Protein AF-A0A5C5RH66-F1 (afdb_monomer)

Sequence (425 aa):
MMHFGGLAVGFAIVFMVLIPLSTNLARTYPGRTTWRDWILGIVVTLVWMVLVTSASDAVWPDLPPFVDAVISGVGVAPVAFVPEIIAAMRRRRRPAPVSVTRSPTSLRAARVPVARFSETVHAHFANPTIRARYVIAAYRRGMIPAEYVPGLAASLAPLLSDGAWADLAAVSGDGLDAAVARAAHSIGYAPTPDEELAEAVERLIYTALCSTDPGLRLATVEFLAPPAQPVRTLLAKDDPRLYCLAEQASGLRAEIADVFNTRYAPPLPEGVGQRFEDPMVRARHLIAAYRHELIRSGAVPGAAAAFFVGLPGAGEAWTELAMASNDACHSDIDPIMERAAAEIDYDEDERDEAIAIVEMAAYRAIVDDDVLEQGKPLWDKGYERMVPEVFREFLAVYGIYGFDVPEQTARIRADLAVYLNDRYE

Nearest PDB structures (foldseek):
  6pe4-assembly1_D  TM=1.769E-01  e=1.582E+00  Saccharomyces cerevisiae S288C
  8eat-assembly1_d  TM=1.658E-01  e=3.812E+00  Saccharomyces cerevisiae
  3bhs-assembly1_A  TM=1.262E-01  e=4.472E+00  Nitrosomonas europaea ATCC 19718

pLDDT: mean 77.24, std 15.36, range [31.3, 96.56]

Radius of gyration: 34.74 Å; Cα contacts (8 Å, |Δi|>4): 485; chains: 1; bounding box: 61×63×112 Å

Foldseek 3Di:
DLLVVLLVLLLVVCCVPQVVVLVVLCVVAPDDQDPVLLVVLVVVLVVQLCVLVVVCCVVPVPDDSSPVSSSVNNSPNSSVRSSSVSNSVVCVVPVDPDDPDDDPPLLVLQQQAFFDAAVLLVVCLVQLLLLLLLLLLCVVVVVDDLVCSLVSLVVSVVVAPDCLSVVLVPDDDPCNVVSSVSSCVSSPHDDDNVVSVVSNLLSQLNCQSNDPDSVSLLVSLVVPDDDDDPDDDDDDDDDPVSVVSSLSSLQSSLVSSLVSLVVRQDPQDVQLVCQLLQLLLLLLLLLLCVVLVVDALLCQLVSLLVRLVPDPLRDDLSVCRVVDHSPDHPVRNVVSSVVRCVSSVNDDDNLRSLASNLLSLLVCCQVVVPLPVSQDVNLVSPSCVSYDPLCNLSNCLPVDDDSCNSSSSSNNNSSSSVVSRVVRD

Mean predicted aligned error: 16.49 Å

Secondary structure (DSSP, 8-state):
-HHHHHHHHHHHHHHHHHHHHHHHHHHHS-SPPPHHHHHHHHHHHHHHHHHHHHHHHHH-SS--HHHHHHHHHHHHGGGGTHHHHHHHHHHHHS---------TTTTTT--PPPP---HHHHHHHH-HHHHHHHHHHHHHTTSS-GGGHHHHHHHHGGGSSSTHHHHHHT--STTHHHHHHHHHHHTT----HHHHHHHHHHHHHHHHHHSS-HHHHHHHHHHHS-----------SS-HHHHHHHHHHHHHHHHHHHHHHHHHSPPPPHHHHHHHH-HHHHHHHHHHHHHTTSS-GGGHHHHHHTTGGG-TT--HHHHHHHHS-TT--HHHHHHHHHHHHHHTT----HHHHHHHHHHHHHHHHHHSS-HHHHHHHHHHHTGGGTS-GGGHHHHGGGG--STTHHHHHHHHHHHHHHHHHHHH-

Organism: NCBI:txid2591848

Structure (mmCIF, N/CA/C/O backbone):
data_AF-A0A5C5RH66-F1
#
_entry.id   AF-A0A5C5RH66-F1
#
loop_
_atom_site.group_PDB
_atom_site.id
_atom_site.type_symbol
_atom_site.label_atom_id
_atom_site.label_alt_id
_atom_site.label_comp_id
_atom_site.label_asym_id
_atom_site.label_entity_id
_atom_site.label_seq_id
_atom_site.pdbx_PDB_ins_code
_atom_site.Cartn_x
_atom_site.Cartn_y
_atom_site.Cartn_z
_atom_site.occupancy
_atom_site.B_iso_or_equiv
_atom_site.auth_seq_id
_atom_site.auth_comp_id
_atom_site.auth_asym_id
_atom_site.auth_atom_id
_atom_site.pdbx_PDB_model_num
ATOM 1 N N . MET A 1 1 ? 0.122 -42.414 -62.734 1.00 47.53 1 MET A N 1
ATOM 2 C CA . MET A 1 1 ? 0.440 -42.594 -61.296 1.00 47.53 1 MET A CA 1
ATOM 3 C C . MET A 1 1 ? 1.924 -42.384 -60.957 1.00 47.53 1 MET A C 1
ATOM 5 O O . MET A 1 1 ? 2.180 -41.876 -59.877 1.00 47.53 1 MET A O 1
ATOM 9 N N . MET A 1 2 ? 2.899 -42.684 -61.838 1.00 50.16 2 MET A N 1
ATOM 10 C CA . MET A 1 2 ? 4.342 -42.539 -61.521 1.00 50.16 2 MET A CA 1
ATOM 11 C C . MET A 1 2 ? 4.824 -41.096 -61.243 1.00 50.16 2 MET A C 1
ATOM 13 O O . MET A 1 2 ? 5.655 -40.910 -60.360 1.00 50.16 2 MET A O 1
ATOM 17 N N . HIS A 1 3 ? 4.272 -40.072 -61.908 1.00 56.38 3 HIS A N 1
ATOM 18 C CA . HIS A 1 3 ? 4.662 -38.666 -61.676 1.00 56.38 3 HIS A CA 1
ATOM 19 C C . HIS A 1 3 ? 4.296 -38.139 -60.281 1.00 56.38 3 HIS A C 1
ATOM 21 O O . HIS A 1 3 ? 5.023 -37.334 -59.708 1.00 56.38 3 HIS A O 1
ATOM 27 N N . PHE A 1 4 ? 3.196 -38.624 -59.702 1.00 55.56 4 PHE A N 1
ATOM 28 C CA . PHE A 1 4 ? 2.756 -38.201 -58.370 1.00 55.56 4 PHE A CA 1
ATOM 29 C C . PHE A 1 4 ? 3.672 -38.754 -57.268 1.00 55.56 4 PHE A C 1
ATOM 31 O O . PHE A 1 4 ? 3.945 -38.067 -56.289 1.00 55.56 4 PHE A O 1
ATOM 38 N N . GLY A 1 5 ? 4.180 -39.979 -57.453 1.00 54.50 5 GLY A N 1
ATOM 39 C CA . GLY A 1 5 ? 5.110 -40.616 -56.519 1.00 54.50 5 GLY A CA 1
ATOM 40 C C . GLY A 1 5 ? 6.476 -39.930 -56.482 1.00 54.50 5 GLY A C 1
ATOM 41 O O . GLY A 1 5 ? 6.996 -39.685 -55.400 1.00 54.50 5 GLY A O 1
ATOM 42 N N . GLY A 1 6 ? 7.027 -39.559 -57.644 1.00 60.31 6 GLY A N 1
ATOM 43 C CA . GLY A 1 6 ? 8.297 -38.825 -57.710 1.00 60.31 6 GLY A CA 1
ATOM 44 C C . GLY A 1 6 ? 8.201 -37.451 -57.050 1.00 60.31 6 GLY A C 1
ATOM 45 O O . GLY A 1 6 ? 9.017 -37.105 -56.200 1.00 60.31 6 GLY A O 1
ATOM 46 N N . LEU A 1 7 ? 7.130 -36.714 -57.341 1.00 61.31 7 LEU A N 1
ATOM 47 C CA . LEU A 1 7 ? 6.877 -35.403 -56.750 1.00 61.31 7 LEU A CA 1
ATOM 48 C C . LEU A 1 7 ? 6.728 -35.497 -55.220 1.00 61.31 7 LEU A C 1
ATOM 50 O O . LEU A 1 7 ? 7.387 -34.753 -54.498 1.00 61.31 7 LEU A O 1
ATOM 54 N N . ALA A 1 8 ? 5.973 -36.474 -54.707 1.00 62.41 8 ALA A N 1
ATOM 55 C CA . ALA A 1 8 ? 5.846 -36.714 -53.267 1.00 62.41 8 ALA A CA 1
ATOM 56 C C . ALA A 1 8 ? 7.189 -37.039 -52.583 1.00 62.41 8 ALA A C 1
ATOM 58 O O . ALA A 1 8 ? 7.447 -36.551 -51.483 1.00 62.41 8 ALA A O 1
ATOM 59 N N . VAL A 1 9 ? 8.063 -37.814 -53.237 1.00 65.81 9 VAL A N 1
ATOM 60 C CA . VAL A 1 9 ? 9.413 -38.123 -52.732 1.00 65.81 9 VAL A CA 1
ATOM 61 C C . VAL A 1 9 ? 10.296 -36.871 -52.713 1.00 65.81 9 VAL A C 1
ATOM 63 O O . VAL A 1 9 ? 10.962 -36.619 -51.710 1.00 65.81 9 VAL A O 1
ATOM 66 N N . GLY A 1 10 ? 10.256 -36.044 -53.762 1.00 63.72 10 GLY A N 1
ATOM 67 C CA . GLY A 1 10 ? 10.974 -34.765 -53.799 1.00 63.72 10 GLY A CA 1
ATOM 68 C C . GLY A 1 10 ? 10.541 -33.812 -52.681 1.00 63.72 10 GLY A C 1
ATOM 69 O O . GLY A 1 10 ? 11.383 -33.251 -51.979 1.00 63.72 10 GLY A O 1
ATOM 70 N N . PHE A 1 11 ? 9.231 -33.706 -52.437 1.00 67.31 11 PHE A N 1
ATOM 71 C CA . PHE A 1 11 ? 8.693 -32.950 -51.304 1.00 67.31 11 PHE A CA 1
ATOM 72 C C . PHE A 1 11 ? 9.149 -33.530 -49.962 1.00 67.31 11 PHE A C 1
ATOM 74 O O . PHE A 1 11 ? 9.597 -32.776 -49.103 1.00 67.31 11 PHE A O 1
ATOM 81 N N . ALA A 1 12 ? 9.083 -34.852 -49.777 1.00 63.88 12 ALA A N 1
ATOM 82 C CA . ALA A 1 12 ? 9.488 -35.501 -48.531 1.00 63.88 12 ALA A CA 1
ATOM 83 C C . ALA A 1 12 ? 10.964 -35.236 -48.183 1.00 63.88 12 ALA A C 1
ATOM 85 O O . ALA A 1 12 ? 11.266 -34.937 -47.029 1.00 63.88 12 ALA A O 1
ATOM 86 N N . ILE A 1 13 ? 11.864 -35.270 -49.174 1.00 69.31 13 ILE A N 1
ATOM 87 C CA . ILE A 1 13 ? 13.292 -34.958 -48.989 1.00 69.31 13 ILE A CA 1
ATOM 88 C C . ILE A 1 13 ? 13.469 -33.511 -48.512 1.00 69.31 13 ILE A C 1
ATOM 90 O O . ILE A 1 13 ? 14.174 -33.259 -47.534 1.00 69.31 13 ILE A O 1
ATOM 94 N N . VAL A 1 14 ? 12.796 -32.557 -49.161 1.00 65.94 14 VAL A N 1
ATOM 95 C CA . VAL A 1 14 ? 12.888 -31.139 -48.790 1.00 65.94 14 VAL A CA 1
ATOM 96 C C . VAL A 1 14 ? 12.274 -30.877 -47.416 1.00 65.94 14 VAL A C 1
ATOM 98 O O . VAL A 1 14 ? 12.883 -30.186 -46.603 1.00 65.94 14 VAL A O 1
ATOM 101 N N . PHE A 1 15 ? 11.117 -31.463 -47.108 1.00 68.50 15 PHE A N 1
ATOM 102 C CA . PHE A 1 15 ? 10.479 -31.342 -45.797 1.00 68.50 15 PHE A CA 1
ATOM 103 C C . PHE A 1 15 ? 11.349 -31.921 -44.678 1.00 68.50 15 PHE A C 1
ATOM 105 O O . PHE A 1 15 ? 11.470 -31.303 -43.623 1.00 68.50 15 PHE A O 1
ATOM 112 N N . MET A 1 16 ? 12.007 -33.062 -44.904 1.00 69.31 16 MET A N 1
ATOM 113 C CA . MET A 1 16 ? 12.866 -33.694 -43.900 1.00 69.31 16 MET A CA 1
ATOM 114 C C . MET A 1 16 ? 14.064 -32.816 -43.511 1.00 69.31 16 MET A C 1
ATOM 116 O O . MET A 1 16 ? 14.508 -32.872 -42.368 1.00 69.31 16 MET A O 1
ATOM 120 N N . VAL A 1 17 ? 14.563 -31.978 -44.426 1.00 70.12 17 VAL A N 1
ATOM 121 C CA . VAL A 1 17 ? 15.688 -31.063 -44.166 1.00 70.12 17 VAL A CA 1
ATOM 122 C C . VAL A 1 17 ? 15.211 -29.687 -43.697 1.00 70.12 17 VAL A C 1
ATOM 124 O O . VAL A 1 17 ? 15.771 -29.121 -42.756 1.00 70.12 17 VAL A O 1
ATOM 127 N N . LEU A 1 18 ? 14.169 -29.138 -44.326 1.00 66.69 18 LEU A N 1
ATOM 128 C CA . LEU A 1 18 ? 13.718 -27.772 -44.068 1.00 66.69 18 LEU A CA 1
ATOM 129 C C . LEU A 1 18 ? 12.813 -27.651 -42.844 1.00 66.69 18 LEU A C 1
ATOM 131 O O . LEU A 1 18 ? 12.896 -26.621 -42.188 1.00 66.69 18 LEU A O 1
ATOM 135 N N . ILE A 1 19 ? 12.026 -28.671 -42.473 1.00 66.88 19 ILE A N 1
ATOM 136 C CA . ILE A 1 19 ? 11.196 -28.615 -41.255 1.00 66.88 19 ILE A CA 1
ATOM 137 C C . ILE A 1 19 ? 12.067 -28.526 -39.995 1.00 66.88 19 ILE A C 1
ATOM 139 O O . ILE A 1 19 ? 11.834 -27.621 -39.195 1.00 66.88 19 ILE A O 1
ATOM 143 N N . PRO A 1 20 ? 13.086 -29.383 -39.769 1.00 67.81 20 PRO A N 1
ATOM 144 C CA . PRO A 1 20 ? 13.927 -29.258 -38.579 1.00 67.81 20 PRO A CA 1
ATOM 145 C C . PRO A 1 20 ? 14.680 -27.930 -38.554 1.00 67.81 20 PRO A C 1
ATOM 147 O O . PRO A 1 20 ? 14.793 -27.308 -37.500 1.00 67.81 20 PRO A O 1
ATOM 150 N N . LEU A 1 21 ? 15.158 -27.474 -39.717 1.00 67.12 21 LEU A N 1
ATOM 151 C CA . LEU A 1 21 ? 15.892 -26.222 -39.849 1.00 67.12 21 LEU A CA 1
ATOM 152 C C . LEU A 1 21 ? 14.999 -25.002 -39.581 1.00 67.12 21 LEU A C 1
ATOM 154 O O . LEU A 1 21 ? 15.385 -24.142 -38.792 1.00 67.12 21 LEU A O 1
ATOM 158 N N . SER A 1 22 ? 13.804 -24.933 -40.177 1.00 63.31 22 SER A N 1
ATOM 159 C CA . SER A 1 22 ? 12.852 -23.840 -39.953 1.00 63.31 22 SER A CA 1
ATOM 160 C C . SER A 1 22 ? 12.322 -23.854 -38.524 1.00 63.31 22 SER A C 1
ATOM 162 O O . SER A 1 22 ? 12.259 -22.805 -37.893 1.00 63.31 22 SER A O 1
ATOM 164 N N . THR A 1 23 ? 12.050 -25.033 -37.959 1.00 63.41 23 THR A N 1
ATOM 165 C CA . THR A 1 23 ? 11.596 -25.175 -36.568 1.00 63.41 23 THR A CA 1
ATOM 166 C C . THR A 1 23 ? 12.680 -24.737 -35.584 1.00 63.41 23 THR A C 1
ATOM 168 O O . THR A 1 23 ? 12.380 -24.058 -34.604 1.00 63.41 23 THR A O 1
ATOM 171 N N . ASN A 1 24 ? 13.946 -25.085 -35.838 1.00 68.12 24 ASN A N 1
ATOM 172 C CA . ASN A 1 24 ? 15.070 -24.637 -35.018 1.00 68.12 24 ASN A CA 1
ATOM 173 C C . ASN A 1 24 ? 15.248 -23.114 -35.133 1.00 68.12 24 ASN A C 1
ATOM 175 O O . ASN A 1 24 ? 15.234 -22.416 -34.125 1.00 68.12 24 ASN A O 1
ATOM 179 N N . LEU A 1 25 ? 15.264 -22.572 -36.353 1.00 61.03 25 LEU A N 1
ATOM 180 C CA . LEU A 1 25 ? 15.377 -21.130 -36.591 1.00 61.03 25 LEU A CA 1
ATOM 181 C C . LEU A 1 25 ? 14.202 -20.325 -36.015 1.00 61.03 25 LEU A C 1
ATOM 183 O O . LEU A 1 25 ? 14.421 -19.236 -35.490 1.00 61.03 25 LEU A O 1
ATOM 187 N N . ALA A 1 26 ? 12.978 -20.852 -36.061 1.00 60.91 26 ALA A N 1
ATOM 188 C CA . ALA A 1 26 ? 11.797 -20.232 -35.465 1.00 60.91 26 ALA A CA 1
ATOM 189 C C . ALA A 1 26 ? 11.858 -20.230 -33.930 1.00 60.91 26 ALA A C 1
ATOM 191 O O . ALA A 1 26 ? 11.396 -19.273 -33.308 1.00 60.91 26 ALA A O 1
ATOM 192 N N . ARG A 1 27 ? 12.461 -21.262 -33.319 1.00 59.78 27 ARG A N 1
ATOM 193 C CA . ARG A 1 27 ? 12.741 -21.297 -31.874 1.00 59.78 27 ARG A CA 1
ATOM 194 C C . ARG A 1 27 ? 13.848 -20.320 -31.484 1.00 59.78 27 ARG A C 1
ATOM 196 O O . ARG A 1 27 ? 13.720 -19.656 -30.464 1.00 59.78 27 ARG A O 1
ATOM 203 N N . THR A 1 28 ? 14.915 -20.216 -32.278 1.00 55.69 28 THR A N 1
ATOM 204 C CA . THR A 1 28 ? 16.054 -19.331 -31.979 1.00 55.69 28 THR A CA 1
ATOM 205 C C . THR A 1 28 ? 15.756 -17.853 -32.272 1.00 55.69 28 THR A C 1
ATOM 207 O O . THR A 1 28 ? 16.289 -16.985 -31.587 1.00 55.69 28 THR A O 1
ATOM 210 N N . TYR A 1 29 ? 14.906 -17.543 -33.262 1.00 61.25 29 TYR A N 1
ATOM 211 C CA . TYR A 1 29 ? 14.602 -16.172 -33.709 1.00 61.25 29 TYR A CA 1
ATOM 212 C C . TYR A 1 29 ? 13.090 -15.934 -33.949 1.00 61.25 29 TYR A C 1
ATOM 214 O O . TYR A 1 29 ? 12.666 -15.703 -35.092 1.00 61.25 29 TYR A O 1
ATOM 222 N N . PRO A 1 30 ? 12.253 -15.954 -32.893 1.00 52.50 30 PRO A N 1
ATOM 223 C CA . PRO A 1 30 ? 10.794 -15.879 -33.017 1.00 52.50 30 PRO A CA 1
ATOM 224 C C . PRO A 1 30 ? 10.287 -14.547 -33.607 1.00 52.50 30 PRO A C 1
ATOM 226 O O . PRO A 1 30 ? 10.892 -13.491 -33.428 1.00 52.50 30 PRO A O 1
ATOM 229 N N . GLY A 1 31 ? 9.162 -14.593 -34.340 1.00 56.06 31 GLY A N 1
ATOM 230 C CA . GLY A 1 31 ? 8.439 -13.414 -34.859 1.00 56.06 31 GLY A CA 1
ATOM 231 C C . GLY A 1 31 ? 7.819 -13.603 -36.256 1.00 56.06 31 GLY A C 1
ATOM 232 O O . 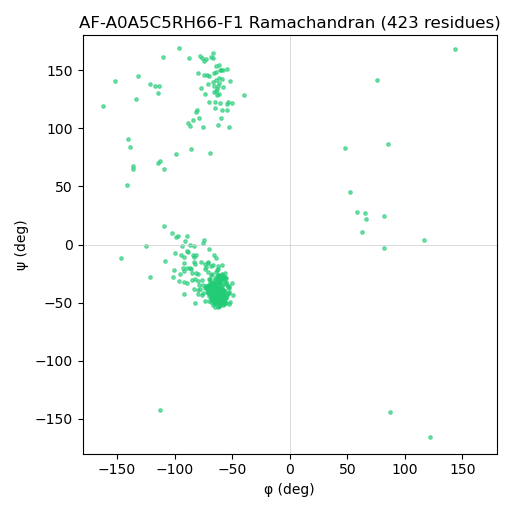GLY A 1 31 ? 8.185 -14.521 -36.990 1.00 56.06 31 GLY A O 1
ATOM 233 N N . ARG A 1 32 ? 6.946 -12.683 -36.692 1.00 58.44 32 ARG A N 1
ATOM 234 C CA . ARG A 1 32 ? 6.177 -12.785 -37.957 1.00 58.44 32 ARG A CA 1
ATOM 235 C C . ARG A 1 32 ? 6.975 -12.471 -39.233 1.00 58.44 32 ARG A C 1
ATOM 237 O O . ARG A 1 32 ? 7.688 -11.470 -39.295 1.00 58.44 32 ARG A O 1
ATOM 244 N N . THR A 1 33 ? 6.823 -13.300 -40.265 1.00 63.25 33 THR A N 1
ATOM 245 C CA . THR A 1 33 ? 7.325 -13.035 -41.626 1.00 63.25 33 THR A CA 1
ATOM 246 C C . THR A 1 33 ? 6.663 -11.783 -42.199 1.00 63.25 33 THR A C 1
ATOM 248 O O . THR A 1 33 ? 5.437 -11.664 -42.171 1.00 63.25 33 THR A O 1
ATOM 251 N N . THR A 1 34 ? 7.446 -10.843 -42.728 1.00 72.25 34 THR A N 1
ATOM 252 C CA . THR A 1 34 ? 6.903 -9.642 -43.381 1.00 72.25 34 THR A CA 1
ATOM 253 C C . THR A 1 34 ? 6.617 -9.900 -44.860 1.00 72.25 34 THR A C 1
ATOM 255 O O . THR A 1 34 ? 7.203 -10.791 -45.469 1.00 72.25 34 THR A O 1
ATOM 258 N N . TRP A 1 35 ? 5.780 -9.069 -45.487 1.00 69.88 35 TRP A N 1
ATOM 259 C CA . TRP A 1 35 ? 5.533 -9.137 -46.936 1.00 69.88 35 TRP A CA 1
ATOM 260 C C . TRP A 1 35 ? 6.827 -9.040 -47.767 1.00 69.88 35 TRP A C 1
ATOM 262 O O . TRP A 1 35 ? 6.985 -9.712 -48.782 1.00 69.88 35 TRP A O 1
ATOM 272 N N . ARG A 1 36 ? 7.813 -8.267 -47.284 1.00 70.25 36 ARG A N 1
ATOM 273 C CA . ARG A 1 36 ? 9.152 -8.182 -47.890 1.00 70.25 36 ARG A CA 1
ATOM 274 C C . ARG A 1 36 ? 9.941 -9.496 -47.798 1.00 70.25 36 ARG A C 1
ATOM 276 O O . ARG A 1 36 ? 10.720 -9.772 -48.701 1.00 70.25 36 ARG A O 1
ATOM 283 N N . ASP A 1 37 ? 9.777 -10.283 -46.729 1.00 71.69 37 ASP A N 1
ATOM 284 C CA . ASP A 1 37 ? 10.384 -11.626 -46.613 1.00 71.69 37 ASP A CA 1
ATOM 285 C C . ASP A 1 37 ? 9.757 -12.605 -47.605 1.00 71.69 37 ASP A C 1
ATOM 287 O O . ASP A 1 37 ? 10.458 -13.415 -48.201 1.00 71.69 37 ASP A O 1
ATOM 291 N N . TRP A 1 38 ? 8.450 -12.478 -47.823 1.00 71.69 38 TRP A N 1
ATOM 292 C CA . TRP A 1 38 ? 7.710 -13.264 -48.804 1.00 71.69 38 TRP A CA 1
ATOM 293 C C . TRP A 1 38 ? 8.172 -12.987 -50.235 1.00 71.69 38 TRP A C 1
ATOM 295 O O . TRP A 1 38 ? 8.490 -13.921 -50.966 1.00 71.69 38 TRP A O 1
ATOM 305 N N . ILE A 1 39 ? 8.297 -11.710 -50.616 1.00 74.44 39 ILE A N 1
ATOM 306 C CA . ILE A 1 39 ? 8.810 -11.324 -51.940 1.00 74.44 39 ILE A CA 1
ATOM 307 C C . ILE A 1 39 ? 10.240 -11.842 -52.137 1.00 74.44 39 ILE A C 1
ATOM 309 O O . ILE A 1 39 ? 10.539 -12.440 -53.169 1.00 74.44 39 ILE A O 1
ATOM 313 N N . LEU A 1 40 ? 11.121 -11.659 -51.146 1.00 72.06 40 LEU A N 1
ATOM 314 C CA . LEU A 1 40 ? 12.502 -12.133 -51.249 1.00 72.06 40 LEU A CA 1
ATOM 315 C C . LEU A 1 40 ? 12.572 -13.667 -51.295 1.00 72.06 40 LEU A C 1
ATOM 317 O O . LEU A 1 40 ? 13.383 -14.217 -52.033 1.00 72.06 40 LEU A O 1
ATOM 321 N N . GLY A 1 41 ? 11.695 -14.354 -50.560 1.00 70.25 41 GLY A N 1
ATOM 322 C CA . GLY A 1 41 ? 11.601 -15.809 -50.580 1.00 70.25 41 GLY A CA 1
ATOM 323 C C . GLY A 1 41 ? 11.126 -16.363 -51.916 1.00 70.25 41 GLY A C 1
ATOM 324 O O . GLY A 1 41 ? 11.695 -17.343 -52.393 1.00 70.25 41 GLY A O 1
ATOM 325 N N . ILE A 1 42 ? 10.176 -15.694 -52.574 1.00 71.38 42 ILE A N 1
ATOM 326 C CA . ILE A 1 42 ? 9.769 -16.028 -53.945 1.00 71.38 42 ILE A CA 1
ATOM 327 C C . ILE A 1 42 ? 10.953 -15.859 -54.906 1.00 71.38 42 ILE A C 1
ATOM 329 O O . ILE A 1 42 ? 11.243 -16.774 -55.671 1.00 71.38 42 ILE A O 1
ATOM 333 N N . VAL A 1 43 ? 11.682 -14.739 -54.837 1.00 76.38 43 VAL A N 1
ATOM 334 C CA . VAL A 1 43 ? 12.841 -14.483 -55.716 1.00 76.38 43 VAL A CA 1
ATOM 335 C C . VAL A 1 43 ? 13.938 -15.533 -55.525 1.00 76.38 43 VAL A C 1
ATOM 337 O O . VAL A 1 43 ? 14.424 -16.095 -56.503 1.00 76.38 43 VAL A O 1
ATOM 340 N N . VAL A 1 44 ? 14.301 -15.848 -54.278 1.00 74.44 44 VAL A N 1
ATOM 341 C CA . VAL A 1 44 ? 15.311 -16.874 -53.969 1.00 74.44 44 VAL A CA 1
ATOM 342 C C . VAL A 1 44 ? 14.863 -18.254 -54.445 1.00 74.44 44 VAL A C 1
ATOM 344 O O . VAL A 1 44 ? 15.676 -19.005 -54.979 1.00 74.44 44 VAL A O 1
ATOM 347 N N . THR A 1 45 ? 13.576 -18.579 -54.308 1.00 70.81 45 THR A N 1
ATOM 348 C CA . THR A 1 45 ? 13.064 -19.879 -54.752 1.00 70.81 45 THR A CA 1
ATOM 349 C C . THR A 1 45 ? 13.019 -19.993 -56.273 1.00 70.81 45 THR A C 1
ATOM 351 O O . THR A 1 45 ? 13.336 -21.049 -56.803 1.00 70.81 45 THR A O 1
ATOM 354 N N . LEU A 1 46 ? 12.714 -18.909 -56.993 1.00 73.94 46 LEU A N 1
ATOM 355 C CA . LEU A 1 46 ? 12.799 -18.887 -58.457 1.00 73.94 46 LEU A CA 1
ATOM 356 C C . LEU A 1 46 ? 14.241 -19.086 -58.939 1.00 73.94 46 LEU A C 1
ATOM 358 O O . LEU A 1 46 ? 14.473 -19.877 -59.847 1.00 73.94 46 LEU A O 1
ATOM 362 N N . VAL A 1 47 ? 15.216 -18.430 -58.301 1.00 77.69 47 VAL A N 1
ATOM 363 C CA . VAL A 1 47 ? 16.643 -18.627 -58.612 1.00 77.69 47 VAL A CA 1
ATOM 364 C C . VAL A 1 47 ? 17.075 -20.066 -58.320 1.00 77.69 47 VAL A C 1
ATOM 366 O O . VAL A 1 47 ? 17.755 -20.674 -59.142 1.00 77.69 47 VAL A O 1
ATOM 369 N N . TRP A 1 48 ? 16.656 -20.628 -57.184 1.00 75.94 48 TRP A N 1
ATOM 370 C CA . TRP A 1 48 ? 16.913 -22.026 -56.830 1.00 75.94 48 TRP A CA 1
ATOM 371 C C . TRP A 1 48 ? 16.306 -22.996 -57.843 1.00 75.94 48 TRP A C 1
ATOM 373 O O . TRP A 1 48 ? 16.994 -23.899 -58.302 1.00 75.94 48 TRP A O 1
ATOM 383 N N . MET A 1 49 ? 15.045 -22.787 -58.222 1.00 73.19 49 MET A N 1
ATOM 384 C CA . MET A 1 49 ? 14.349 -23.619 -59.197 1.00 73.19 49 MET A CA 1
ATOM 385 C C . MET A 1 49 ? 15.089 -23.611 -60.533 1.00 73.19 49 MET A C 1
ATOM 387 O O . MET A 1 49 ? 15.410 -24.681 -61.034 1.00 73.19 49 MET A O 1
ATOM 391 N N . VAL A 1 50 ? 15.444 -22.428 -61.048 1.00 75.88 50 VAL A N 1
ATOM 392 C CA . VAL A 1 50 ? 16.218 -22.291 -62.293 1.00 75.88 50 VAL A CA 1
ATOM 393 C C . VAL A 1 50 ? 17.580 -22.974 -62.180 1.00 75.88 50 VAL A C 1
ATOM 395 O O . VAL A 1 50 ? 18.020 -23.615 -63.130 1.00 75.88 50 VAL A O 1
ATOM 398 N N . LEU A 1 51 ? 18.255 -22.866 -61.034 1.00 76.69 51 LEU A N 1
ATOM 399 C CA . LEU A 1 51 ? 19.555 -23.498 -60.814 1.00 76.69 51 LEU A CA 1
ATOM 400 C C . LEU A 1 51 ? 19.447 -25.028 -60.774 1.00 76.69 51 LEU A C 1
ATOM 402 O O . LEU A 1 51 ? 20.255 -25.707 -61.398 1.00 76.69 51 LEU A O 1
ATOM 406 N N . VAL A 1 52 ? 18.443 -25.564 -60.079 1.00 71.56 52 VAL A N 1
ATOM 407 C CA . VAL A 1 52 ? 18.195 -27.007 -59.974 1.00 71.56 52 VAL A CA 1
ATOM 408 C C . VAL A 1 52 ? 17.804 -27.594 -61.326 1.00 71.56 52 VAL A C 1
ATOM 410 O O . VAL A 1 52 ? 18.368 -28.619 -61.695 1.00 71.56 52 VAL A O 1
ATOM 413 N N . THR A 1 53 ? 16.922 -26.934 -62.085 1.00 70.19 53 THR A N 1
ATOM 414 C CA . THR A 1 53 ? 16.526 -27.394 -63.427 1.00 70.19 53 THR A CA 1
ATOM 415 C C . THR A 1 53 ? 17.681 -27.287 -64.423 1.00 70.19 53 THR A C 1
ATOM 417 O O . THR A 1 53 ? 17.950 -28.217 -65.171 1.00 70.19 53 THR A O 1
ATOM 420 N N . SER A 1 54 ? 18.447 -26.193 -64.393 1.00 73.25 54 SER A N 1
ATOM 421 C CA . SER A 1 54 ? 19.596 -26.035 -65.297 1.00 73.25 54 SER A CA 1
ATOM 422 C C . SER A 1 54 ? 20.719 -27.028 -64.976 1.00 73.25 54 SER A C 1
ATOM 424 O O . SER A 1 54 ? 21.381 -27.533 -65.879 1.00 73.25 54 SER A O 1
ATOM 426 N N . ALA A 1 55 ? 20.948 -27.327 -63.692 1.00 70.44 55 ALA A N 1
ATOM 427 C CA . ALA A 1 55 ? 21.930 -28.322 -63.274 1.00 70.44 55 ALA A CA 1
ATOM 428 C C . ALA A 1 55 ? 21.471 -29.750 -63.596 1.00 70.44 55 ALA A C 1
ATOM 430 O O . ALA A 1 55 ? 22.298 -30.570 -63.993 1.00 70.44 55 ALA A O 1
ATOM 431 N N . SER A 1 56 ? 20.176 -30.057 -63.461 1.00 67.56 56 SER A N 1
ATOM 432 C CA . SER A 1 56 ? 19.648 -31.371 -63.830 1.00 67.56 56 SER A CA 1
ATOM 433 C C . SER A 1 56 ? 19.756 -31.627 -65.325 1.00 67.56 56 SER A C 1
ATOM 435 O O . SER A 1 56 ? 20.231 -32.693 -65.702 1.00 67.56 56 SER A O 1
ATOM 437 N N . ASP A 1 57 ? 19.426 -30.637 -66.154 1.00 71.62 57 ASP A N 1
ATOM 438 C CA . ASP A 1 57 ? 19.497 -30.754 -67.614 1.00 71.62 57 ASP A CA 1
ATOM 439 C C . ASP A 1 57 ? 20.947 -30.905 -68.103 1.00 71.62 57 ASP A C 1
ATOM 441 O O . ASP A 1 57 ? 21.218 -31.611 -69.073 1.00 71.62 57 ASP A O 1
ATOM 445 N N . ALA A 1 58 ? 21.903 -30.281 -67.404 1.00 71.06 58 ALA A N 1
ATOM 446 C CA . ALA A 1 58 ? 23.326 -30.384 -67.720 1.00 71.06 58 ALA A CA 1
ATOM 447 C C . ALA A 1 58 ? 23.954 -31.726 -67.298 1.00 71.06 58 ALA A C 1
ATOM 449 O O . ALA A 1 58 ? 24.868 -32.211 -67.964 1.00 71.06 58 ALA A O 1
ATOM 450 N N . VAL A 1 59 ? 23.506 -32.311 -66.182 1.00 69.75 59 VAL A N 1
ATOM 451 C CA . VAL A 1 59 ? 24.083 -33.548 -65.622 1.00 69.75 59 VAL A CA 1
ATOM 452 C C . VAL A 1 59 ? 23.366 -34.798 -66.146 1.00 69.75 59 VAL A C 1
ATOM 454 O O . VAL A 1 59 ? 24.006 -35.833 -66.334 1.00 69.75 59 VAL A O 1
ATOM 457 N N . TRP A 1 60 ? 22.065 -34.704 -66.430 1.00 70.81 60 TRP A N 1
ATOM 458 C CA . TRP A 1 60 ? 21.243 -35.787 -66.966 1.00 70.81 60 TRP A CA 1
ATOM 459 C C . TRP A 1 60 ? 20.284 -35.278 -68.052 1.00 70.81 60 TRP A C 1
ATOM 461 O O . TRP A 1 60 ? 19.114 -35.038 -67.773 1.00 70.81 60 TRP A O 1
ATOM 471 N N . PRO A 1 61 ? 20.740 -35.169 -69.309 1.00 66.62 61 PRO A N 1
ATOM 472 C CA . PRO A 1 61 ? 19.887 -34.712 -70.407 1.00 66.62 61 PRO A CA 1
ATOM 473 C C . PRO A 1 61 ? 18.711 -35.662 -70.716 1.00 66.62 61 PRO A C 1
ATOM 475 O O . PRO A 1 61 ? 17.685 -35.210 -71.212 1.00 66.62 61 PRO A O 1
ATOM 478 N N . ASP A 1 62 ? 18.822 -36.952 -70.364 1.00 69.06 62 ASP A N 1
ATOM 479 C CA . ASP A 1 62 ? 17.777 -37.972 -70.555 1.00 69.06 62 ASP A CA 1
ATOM 480 C C . ASP A 1 62 ? 17.236 -38.488 -69.206 1.00 69.06 62 ASP A C 1
ATOM 482 O O . ASP A 1 62 ? 17.495 -39.620 -68.782 1.00 69.06 62 ASP A O 1
ATOM 486 N N . LEU A 1 63 ? 16.499 -37.639 -68.485 1.00 66.94 63 LEU A N 1
ATOM 487 C CA . LEU A 1 63 ? 15.941 -37.969 -67.170 1.00 66.94 63 LEU A CA 1
ATOM 488 C C . LEU A 1 63 ? 14.743 -38.932 -67.262 1.00 66.94 63 LEU A C 1
ATOM 490 O O . LEU A 1 63 ? 13.761 -38.650 -67.954 1.00 66.94 63 LEU A O 1
ATOM 494 N N . PRO A 1 64 ? 14.740 -40.042 -66.496 1.00 72.69 64 PRO A N 1
ATOM 495 C CA . PRO A 1 64 ? 13.543 -40.852 -66.330 1.00 72.69 64 PRO A CA 1
ATOM 496 C C . PRO A 1 64 ? 12.387 -40.019 -65.735 1.00 72.69 64 PRO A C 1
ATOM 498 O O . PRO A 1 64 ? 12.619 -39.259 -64.790 1.00 72.69 64 PRO A O 1
ATOM 501 N N . PRO A 1 65 ? 11.124 -40.229 -66.164 1.00 70.44 65 PRO A N 1
ATOM 502 C CA . PRO A 1 65 ? 9.965 -39.410 -65.764 1.00 70.44 65 PRO A CA 1
ATOM 503 C C . PRO A 1 65 ? 9.709 -39.308 -64.250 1.00 70.44 65 PRO A C 1
ATOM 505 O O . PRO A 1 65 ? 9.056 -38.382 -63.768 1.00 70.44 65 PRO A O 1
ATOM 508 N N . PHE A 1 66 ? 10.183 -40.296 -63.488 1.00 66.56 66 PHE A N 1
ATOM 509 C CA . PHE A 1 66 ? 10.128 -40.301 -62.029 1.00 66.56 66 PHE A CA 1
ATOM 510 C C . PHE A 1 66 ? 11.161 -39.352 -61.409 1.00 66.56 66 PHE A C 1
ATOM 512 O O . PHE A 1 66 ? 10.836 -38.640 -60.466 1.00 66.56 66 PHE A O 1
ATOM 519 N N . VAL A 1 67 ? 12.385 -39.326 -61.941 1.00 64.56 67 VAL A N 1
ATOM 520 C CA . VAL A 1 67 ? 13.479 -38.485 -61.434 1.00 64.56 67 VAL A CA 1
ATOM 521 C C . VAL A 1 67 ? 13.202 -37.020 -61.755 1.00 64.56 67 VAL A C 1
ATOM 523 O O . VAL A 1 67 ? 13.342 -36.176 -60.878 1.00 64.56 67 VAL A O 1
ATOM 526 N N . ASP A 1 68 ? 12.694 -36.737 -62.952 1.00 68.31 68 ASP A N 1
ATOM 527 C CA . ASP A 1 68 ? 12.217 -35.404 -63.336 1.00 68.31 68 ASP A CA 1
ATOM 528 C C . ASP A 1 68 ? 11.111 -34.890 -62.384 1.00 68.31 68 ASP A C 1
ATOM 530 O O . ASP A 1 68 ? 11.153 -33.769 -61.868 1.00 68.31 68 ASP A O 1
ATOM 534 N N . ALA A 1 69 ? 10.173 -35.768 -62.008 1.00 64.38 69 ALA A N 1
ATOM 535 C CA . ALA A 1 69 ? 9.152 -35.449 -61.012 1.00 64.38 69 ALA A CA 1
ATOM 536 C C . ALA A 1 69 ? 9.722 -35.235 -59.591 1.00 64.38 69 ALA A C 1
ATOM 538 O O . ALA A 1 69 ? 9.233 -34.363 -58.870 1.00 64.38 69 ALA A O 1
ATOM 539 N N . VAL A 1 70 ? 10.756 -35.983 -59.180 1.00 65.06 70 VAL A N 1
ATOM 540 C CA . VAL A 1 70 ? 11.474 -35.762 -57.905 1.00 65.06 70 VAL A CA 1
ATOM 541 C C . VAL A 1 70 ? 12.165 -34.400 -57.904 1.00 65.06 70 VAL A C 1
ATOM 543 O O . VAL A 1 70 ? 12.009 -33.641 -56.949 1.00 65.06 70 VAL A O 1
ATOM 546 N N . ILE A 1 71 ? 12.882 -34.064 -58.977 1.00 68.44 71 ILE A N 1
ATOM 547 C CA . ILE A 1 71 ? 13.604 -32.794 -59.131 1.00 68.44 71 ILE A CA 1
ATOM 548 C C . ILE A 1 71 ? 12.626 -31.617 -59.115 1.00 68.44 71 ILE A C 1
ATOM 550 O O . ILE A 1 71 ? 12.849 -30.639 -58.402 1.00 68.44 71 ILE A O 1
ATOM 554 N N . SER A 1 72 ? 11.485 -31.755 -59.792 1.00 65.44 72 SER A N 1
ATOM 555 C CA . SER A 1 72 ? 10.388 -30.783 -59.740 1.00 65.44 72 SER A CA 1
ATOM 556 C C . SER A 1 72 ? 9.851 -30.584 -58.315 1.00 65.44 72 SER A C 1
ATOM 558 O O . SER A 1 72 ? 9.643 -29.451 -57.876 1.00 65.44 72 SER A O 1
ATOM 560 N N . GLY A 1 73 ? 9.685 -31.670 -57.550 1.00 59.94 73 GLY A N 1
ATOM 561 C CA . GLY A 1 73 ? 9.317 -31.607 -56.132 1.00 59.94 73 GLY A CA 1
ATOM 562 C C . GLY A 1 73 ? 10.359 -30.872 -55.279 1.00 59.94 73 GLY A C 1
ATOM 563 O O . GLY A 1 73 ? 9.995 -30.048 -54.442 1.00 59.94 73 GLY A O 1
ATOM 564 N N . VAL A 1 74 ? 11.652 -31.096 -55.537 1.00 65.12 74 VAL A N 1
ATOM 565 C CA . VAL A 1 74 ? 12.766 -30.414 -54.851 1.00 65.12 74 VAL A CA 1
ATOM 566 C C . VAL A 1 74 ? 12.870 -28.929 -55.229 1.00 65.12 74 VAL A C 1
ATOM 568 O O . VAL A 1 74 ? 13.262 -28.104 -54.401 1.00 65.12 74 VAL A O 1
ATOM 571 N N . GLY A 1 75 ? 12.500 -28.566 -56.459 1.00 60.09 75 GLY A N 1
ATOM 572 C CA . GLY A 1 75 ? 12.520 -27.186 -56.945 1.00 60.09 75 GLY A CA 1
ATOM 573 C C . GLY A 1 75 ? 11.422 -26.303 -56.343 1.00 60.09 75 GLY A C 1
ATOM 574 O O . GLY A 1 75 ? 11.677 -25.140 -56.037 1.00 60.09 75 GLY A O 1
ATOM 575 N N . VAL A 1 76 ? 10.218 -26.850 -56.130 1.00 59.81 76 VAL A N 1
ATOM 576 C CA . VAL A 1 76 ? 9.034 -26.078 -55.695 1.00 59.81 76 VAL A CA 1
ATOM 577 C C . VAL A 1 76 ? 8.818 -26.115 -54.177 1.00 59.81 76 VAL A C 1
ATOM 579 O O . VAL A 1 76 ? 8.352 -25.136 -53.592 1.00 59.81 76 VAL A O 1
ATOM 582 N N . ALA A 1 77 ? 9.184 -27.207 -53.502 1.00 60.06 77 ALA A N 1
ATOM 583 C CA . ALA A 1 77 ? 8.974 -27.366 -52.059 1.00 60.06 77 ALA A CA 1
ATOM 584 C C . ALA A 1 77 ? 9.598 -26.269 -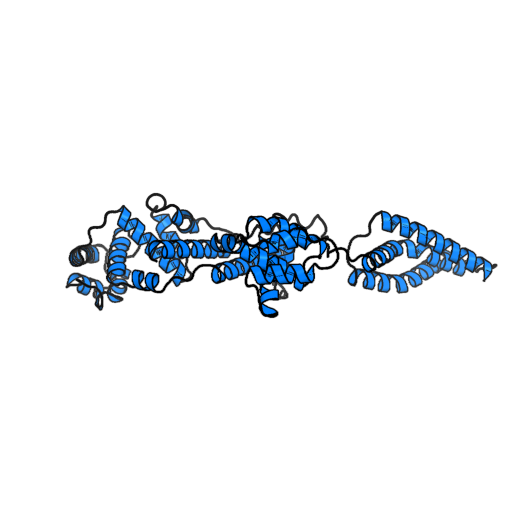51.157 1.00 60.06 77 ALA A C 1
ATOM 586 O O . ALA A 1 77 ? 8.985 -25.937 -50.137 1.00 60.06 77 ALA A O 1
ATOM 587 N N . PRO A 1 78 ? 10.749 -25.644 -51.489 1.00 63.19 78 PRO A N 1
ATOM 588 C CA . PRO A 1 78 ? 11.337 -24.592 -50.657 1.00 63.19 78 PRO A CA 1
ATOM 589 C C . PRO A 1 78 ? 10.468 -23.333 -50.501 1.00 63.19 78 PRO A C 1
ATOM 591 O O . PRO A 1 78 ? 10.637 -22.621 -49.509 1.00 63.19 78 PRO A O 1
ATOM 594 N N . VAL A 1 79 ? 9.504 -23.073 -51.402 1.00 63.53 79 VAL A N 1
ATOM 595 C CA . VAL A 1 79 ? 8.639 -21.870 -51.362 1.00 63.53 79 VAL A CA 1
ATOM 596 C C . VAL A 1 79 ? 7.956 -21.704 -49.998 1.00 63.53 79 VAL A C 1
ATOM 598 O O . VAL A 1 79 ? 7.809 -20.583 -49.514 1.00 63.53 79 VAL A O 1
ATOM 601 N N . ALA A 1 80 ? 7.579 -22.811 -49.353 1.00 61.88 80 ALA A N 1
ATOM 602 C CA . ALA A 1 80 ? 6.882 -22.795 -48.069 1.00 61.88 80 ALA A CA 1
ATOM 603 C C . ALA A 1 80 ? 7.774 -22.403 -46.872 1.00 61.88 80 ALA A C 1
ATOM 605 O O . ALA A 1 80 ? 7.248 -21.989 -45.845 1.00 61.88 80 ALA A O 1
ATOM 606 N N . PHE A 1 81 ? 9.105 -22.500 -46.992 1.00 64.38 81 PHE A N 1
ATOM 607 C CA . PHE A 1 81 ? 10.041 -22.375 -45.860 1.00 64.38 81 PHE A CA 1
ATOM 608 C C . PHE A 1 81 ? 11.064 -21.250 -46.015 1.00 64.38 81 PHE A C 1
ATOM 610 O O . PHE A 1 81 ? 11.532 -20.682 -45.028 1.00 64.38 81 PHE A O 1
ATOM 617 N N . VAL A 1 82 ? 11.421 -20.898 -47.251 1.00 67.31 82 VAL A N 1
ATOM 618 C CA . VAL A 1 82 ? 12.417 -19.857 -47.541 1.00 67.31 82 VAL A CA 1
ATOM 619 C C . VAL A 1 82 ? 12.042 -18.490 -46.933 1.00 67.31 82 VAL A C 1
ATOM 621 O O . VAL A 1 82 ? 12.940 -17.845 -46.382 1.00 67.31 82 VAL A O 1
ATOM 624 N N . PRO A 1 83 ? 10.767 -18.038 -46.925 1.00 66.62 83 PRO A N 1
ATOM 625 C CA . PRO A 1 83 ? 10.389 -16.795 -46.245 1.00 66.62 83 PRO A CA 1
ATOM 626 C C . PRO A 1 83 ? 10.699 -16.792 -44.738 1.00 66.62 83 PRO A C 1
ATOM 628 O O . PRO A 1 83 ? 11.143 -15.774 -44.205 1.00 66.62 83 PRO A O 1
ATOM 631 N N . GLU A 1 84 ? 10.519 -17.924 -44.050 1.00 65.50 84 GLU A N 1
ATOM 632 C CA . GLU A 1 84 ? 10.825 -18.067 -42.618 1.00 65.50 84 GLU A CA 1
ATOM 633 C C . GLU A 1 84 ? 12.337 -18.039 -42.358 1.00 65.50 84 GLU A C 1
ATOM 635 O O . GLU A 1 84 ? 12.806 -17.363 -41.440 1.00 65.50 84 GLU A O 1
ATOM 640 N N . ILE A 1 85 ? 13.119 -18.698 -43.218 1.00 65.56 85 ILE A N 1
ATOM 641 C CA . ILE A 1 85 ? 14.587 -18.733 -43.137 1.00 65.56 85 ILE A CA 1
ATOM 642 C C . ILE A 1 85 ? 15.183 -17.336 -43.383 1.00 65.56 85 ILE A C 1
ATOM 644 O O . ILE A 1 85 ? 16.089 -16.901 -42.668 1.00 65.56 85 ILE A O 1
ATOM 648 N N . ILE A 1 86 ? 14.650 -16.588 -44.354 1.00 67.94 86 ILE A N 1
ATOM 649 C CA . ILE A 1 86 ? 15.058 -15.203 -44.637 1.00 67.94 86 ILE A CA 1
ATOM 650 C C . ILE A 1 86 ? 14.709 -14.277 -43.467 1.00 67.94 86 ILE A C 1
ATOM 652 O O . ILE A 1 86 ? 15.545 -13.462 -43.060 1.00 67.94 86 ILE A O 1
ATOM 656 N N . ALA A 1 87 ? 13.508 -14.420 -42.896 1.00 63.78 87 ALA A N 1
ATOM 657 C CA . ALA A 1 87 ? 13.088 -13.648 -41.732 1.00 63.78 87 ALA A CA 1
ATOM 658 C C . ALA A 1 87 ? 14.010 -13.907 -40.526 1.00 63.78 87 ALA A C 1
ATOM 660 O O . ALA A 1 87 ? 14.440 -12.957 -39.864 1.00 63.78 87 ALA A O 1
ATOM 661 N N . ALA A 1 88 ? 14.391 -15.166 -40.286 1.00 64.81 88 ALA A N 1
ATOM 662 C CA . ALA A 1 88 ? 15.341 -15.538 -39.238 1.00 64.81 88 ALA A CA 1
ATOM 663 C C . ALA A 1 88 ? 16.744 -14.945 -39.480 1.00 64.81 88 ALA A C 1
ATOM 665 O O . ALA A 1 88 ? 17.333 -14.344 -38.579 1.00 64.81 88 ALA A O 1
ATOM 666 N N . MET A 1 89 ? 17.271 -15.017 -40.710 1.00 67.25 89 MET A N 1
ATOM 667 C CA . MET A 1 89 ? 18.584 -14.444 -41.050 1.00 67.25 89 MET A CA 1
ATOM 668 C C . MET A 1 89 ? 18.629 -12.916 -40.932 1.00 67.25 89 MET A C 1
ATOM 670 O O . MET A 1 89 ? 19.646 -12.357 -40.512 1.00 67.25 89 MET A O 1
ATOM 674 N N . ARG A 1 90 ? 17.534 -12.225 -41.267 1.00 68.06 90 ARG A N 1
ATOM 675 C CA . ARG A 1 90 ? 17.417 -10.772 -41.089 1.00 68.06 90 ARG A CA 1
ATOM 676 C C . ARG A 1 90 ? 17.497 -10.387 -39.612 1.00 68.06 90 ARG A C 1
ATOM 678 O O . ARG A 1 90 ? 18.219 -9.452 -39.273 1.00 68.06 90 ARG A O 1
ATOM 685 N N . ARG A 1 91 ? 16.807 -11.129 -38.741 1.00 64.12 91 ARG A N 1
ATOM 686 C CA . ARG A 1 91 ? 16.797 -10.899 -37.285 1.00 64.12 91 ARG A CA 1
ATOM 687 C C . ARG A 1 91 ? 18.131 -11.216 -36.624 1.00 64.12 91 ARG A C 1
ATOM 689 O O . ARG A 1 91 ? 18.546 -10.490 -35.734 1.00 64.12 91 ARG A O 1
ATOM 696 N N . ARG A 1 92 ? 18.860 -12.217 -37.124 1.00 63.38 92 ARG A N 1
ATOM 697 C CA . ARG A 1 92 ? 20.244 -12.472 -36.702 1.00 63.38 92 ARG A CA 1
ATOM 698 C C . ARG A 1 92 ? 21.182 -11.289 -36.994 1.00 63.38 92 ARG A C 1
ATOM 700 O O . ARG A 1 92 ? 22.129 -11.078 -36.249 1.00 63.38 92 ARG A O 1
ATOM 707 N N . ARG A 1 93 ? 20.943 -10.528 -38.073 1.00 55.81 93 ARG A N 1
ATOM 708 C CA . ARG A 1 93 ? 21.770 -9.365 -38.473 1.00 55.81 93 ARG A CA 1
ATOM 709 C C . ARG A 1 93 ? 21.320 -8.035 -37.865 1.00 55.81 93 ARG A C 1
ATOM 711 O O . ARG A 1 93 ? 22.100 -7.091 -37.845 1.00 55.81 93 ARG A O 1
ATOM 718 N N . ARG A 1 94 ? 20.068 -7.944 -37.418 1.00 48.31 94 ARG A N 1
ATOM 719 C CA . ARG A 1 94 ? 19.502 -6.801 -36.696 1.00 48.31 94 ARG A CA 1
ATOM 720 C C . ARG A 1 94 ? 18.597 -7.358 -35.598 1.00 48.31 94 ARG A C 1
ATOM 722 O O . ARG A 1 94 ? 17.428 -7.620 -35.901 1.00 48.31 94 ARG A O 1
ATOM 729 N N . PRO A 1 95 ? 19.113 -7.600 -34.379 1.00 46.28 95 PRO A N 1
ATOM 730 C CA . PRO A 1 95 ? 18.268 -8.001 -33.267 1.00 46.28 95 PRO A CA 1
ATOM 731 C C . PRO A 1 95 ? 17.286 -6.857 -33.013 1.00 46.28 95 PRO A C 1
ATOM 733 O O . PRO A 1 95 ? 17.654 -5.797 -32.519 1.00 46.28 95 PRO A O 1
ATOM 736 N N . ALA A 1 96 ? 16.045 -7.032 -33.456 1.00 43.41 96 ALA A N 1
ATOM 737 C CA . ALA A 1 96 ? 14.972 -6.148 -33.040 1.00 43.41 96 ALA A CA 1
ATOM 738 C C . ALA A 1 96 ? 14.694 -6.432 -31.555 1.00 43.41 96 ALA A C 1
ATOM 740 O O . ALA A 1 96 ? 14.797 -7.598 -31.152 1.00 43.41 96 ALA A O 1
ATOM 741 N N . PRO A 1 97 ? 14.335 -5.415 -30.750 1.00 36.66 97 PRO A N 1
ATOM 742 C CA . PRO A 1 97 ? 13.885 -5.645 -29.382 1.00 36.66 97 PRO A CA 1
ATOM 743 C C . PRO A 1 97 ? 12.770 -6.694 -29.393 1.00 36.66 97 PRO A C 1
ATOM 745 O O . PRO A 1 97 ? 11.957 -6.732 -30.323 1.00 36.66 97 PRO A O 1
ATOM 748 N N . VAL A 1 98 ? 12.784 -7.585 -28.399 1.00 32.97 98 VAL A N 1
ATOM 749 C CA . VAL A 1 98 ? 11.888 -8.742 -28.300 1.00 32.97 98 VAL A CA 1
ATOM 750 C C . VAL A 1 98 ? 10.436 -8.277 -28.425 1.00 32.97 98 VAL A C 1
ATOM 752 O O . VAL A 1 98 ? 9.836 -7.748 -27.497 1.00 32.97 98 VAL A O 1
ATOM 755 N N . SER A 1 99 ? 9.870 -8.458 -29.615 1.00 31.30 99 SER A N 1
ATOM 756 C CA . SER A 1 99 ? 8.472 -8.172 -29.899 1.00 31.30 99 SER A CA 1
ATOM 757 C C . SER A 1 99 ? 7.665 -9.411 -29.540 1.00 31.30 99 SER A C 1
ATOM 759 O O . SER A 1 99 ? 7.622 -10.382 -30.301 1.00 31.30 99 SER A O 1
ATOM 761 N N . VAL A 1 100 ? 7.000 -9.374 -28.386 1.00 35.88 100 VAL A N 1
ATOM 762 C CA . VAL A 1 100 ? 5.943 -10.327 -28.033 1.00 35.88 100 VAL A CA 1
ATOM 763 C C . VAL A 1 100 ? 4.740 -10.047 -28.939 1.00 35.88 100 VAL A C 1
ATOM 765 O O . VAL A 1 100 ? 3.783 -9.378 -28.567 1.00 35.88 100 VAL A O 1
ATOM 768 N N . THR A 1 101 ? 4.780 -10.517 -30.186 1.00 33.50 101 THR A N 1
ATOM 769 C CA . THR A 1 101 ? 3.614 -10.464 -31.077 1.00 33.50 101 THR A CA 1
ATOM 770 C C . THR A 1 101 ? 2.733 -11.685 -30.830 1.00 33.50 101 THR A C 1
ATOM 772 O O . THR A 1 101 ? 2.793 -12.677 -31.557 1.00 33.50 101 THR A O 1
ATOM 775 N N . ARG A 1 102 ? 1.887 -11.611 -29.794 1.00 38.97 102 ARG A N 1
ATOM 776 C CA . ARG A 1 102 ? 0.742 -12.522 -29.638 1.00 38.97 102 ARG A CA 1
ATOM 777 C C . ARG A 1 102 ? -0.369 -12.157 -30.624 1.00 38.97 102 ARG A C 1
ATOM 779 O O . ARG A 1 102 ? -0.560 -11.000 -30.992 1.00 38.97 102 ARG A O 1
ATOM 786 N N . SER A 1 103 ? -1.069 -13.184 -31.100 1.00 31.48 103 SER A N 1
ATOM 787 C CA . SER A 1 103 ? -2.168 -13.057 -32.058 1.00 31.48 103 SER A CA 1
ATOM 788 C C . SER A 1 103 ? -3.278 -12.143 -31.501 1.00 31.48 103 SER A C 1
ATOM 790 O O . SER A 1 103 ? -3.647 -12.293 -30.337 1.00 31.48 103 SER A O 1
ATOM 792 N N . PRO A 1 104 ? -3.838 -11.211 -32.296 1.00 31.36 104 PRO A N 1
ATOM 793 C CA . PRO A 1 104 ? -4.729 -10.154 -31.802 1.00 31.36 104 PRO A CA 1
ATOM 794 C C . PRO A 1 104 ? -6.116 -10.638 -31.338 1.00 31.36 104 PRO A C 1
ATOM 796 O O . PRO A 1 104 ? -6.902 -9.838 -30.838 1.00 31.36 104 PRO A O 1
ATOM 799 N N . THR A 1 105 ? -6.441 -11.924 -31.482 1.00 36.16 105 THR A N 1
ATOM 800 C CA . THR A 1 105 ? -7.768 -12.468 -31.158 1.00 36.16 105 THR A CA 1
ATOM 801 C C . THR A 1 105 ? -7.916 -13.005 -29.730 1.00 36.16 105 THR A C 1
ATOM 803 O O . THR A 1 105 ? -9.034 -12.996 -29.230 1.00 36.16 105 THR A O 1
ATOM 806 N N . SER A 1 106 ? -6.841 -13.390 -29.025 1.00 38.28 106 SER A N 1
ATOM 807 C CA . SER A 1 106 ? -6.930 -13.902 -27.637 1.00 38.28 106 SER A CA 1
ATOM 808 C C . SER A 1 106 ? -6.764 -12.824 -26.554 1.00 38.28 106 SER A C 1
ATOM 810 O O . SER A 1 106 ? -7.226 -12.993 -25.430 1.00 38.28 106 SER A O 1
ATOM 812 N N . LEU A 1 107 ? -6.162 -11.678 -26.892 1.00 41.00 107 LEU A N 1
ATOM 813 C CA . LEU A 1 107 ? -5.914 -10.557 -25.969 1.00 41.00 107 LEU A CA 1
ATOM 814 C C . LEU A 1 107 ? -7.177 -9.784 -25.559 1.00 41.00 107 LEU A C 1
ATOM 816 O O . LEU A 1 107 ? -7.146 -9.031 -24.590 1.00 41.00 107 LEU A O 1
ATOM 820 N N . ARG A 1 108 ? -8.301 -9.945 -26.273 1.00 41.19 108 ARG A N 1
ATOM 821 C CA . ARG A 1 108 ? -9.550 -9.264 -25.891 1.00 41.19 108 ARG A CA 1
ATOM 822 C C . ARG A 1 108 ? -10.183 -9.833 -24.617 1.00 41.19 108 ARG A C 1
ATOM 824 O O . ARG A 1 108 ? -10.918 -9.088 -23.979 1.00 41.19 108 ARG A O 1
ATOM 831 N N . ALA A 1 109 ? -9.892 -11.084 -24.251 1.00 44.88 109 ALA A N 1
ATOM 832 C CA . ALA A 1 109 ? -10.536 -11.771 -23.127 1.00 44.88 109 ALA A CA 1
ATOM 833 C C . ALA A 1 109 ? -9.751 -11.692 -21.801 1.00 44.88 109 ALA A C 1
ATOM 835 O O . ALA A 1 109 ? -10.365 -11.722 -20.743 1.00 44.88 109 ALA A O 1
ATOM 836 N N . ALA A 1 110 ? -8.424 -11.514 -21.833 1.00 53.84 110 ALA A N 1
ATOM 837 C CA . ALA A 1 110 ? -7.578 -11.407 -20.636 1.00 53.84 110 ALA A CA 1
ATOM 838 C C . ALA A 1 110 ? -7.056 -9.971 -20.455 1.00 53.84 110 ALA A C 1
ATOM 840 O O . ALA A 1 110 ? -5.864 -9.694 -20.593 1.00 53.84 110 ALA A O 1
ATOM 841 N N . ARG A 1 111 ? -7.958 -9.014 -20.202 1.00 61.91 111 ARG A N 1
ATOM 842 C CA . ARG A 1 111 ? -7.541 -7.660 -19.811 1.00 61.91 111 ARG A CA 1
ATOM 843 C C . ARG A 1 111 ? -7.081 -7.693 -18.358 1.00 61.91 111 ARG A C 1
ATOM 845 O O . ARG A 1 111 ? -7.911 -7.653 -17.460 1.00 61.91 111 ARG A O 1
ATOM 852 N N . VAL A 1 112 ? -5.770 -7.715 -18.136 1.00 64.06 112 VAL A N 1
ATOM 853 C CA . VAL A 1 112 ? -5.206 -7.433 -16.810 1.00 64.06 112 VAL A CA 1
ATOM 854 C C . VAL A 1 112 ? -5.417 -5.940 -16.533 1.00 64.06 112 VAL A C 1
ATOM 856 O O . VAL A 1 112 ? -5.007 -5.129 -17.372 1.00 64.06 112 VAL A O 1
ATOM 859 N N . PRO A 1 113 ? -6.093 -5.529 -15.447 1.00 69.94 113 PRO A N 1
ATOM 860 C CA . PRO A 1 113 ? -6.254 -4.115 -15.114 1.00 69.94 113 PRO A CA 1
ATOM 861 C C . PRO A 1 113 ? -4.907 -3.473 -14.750 1.00 69.94 113 PRO A C 1
ATOM 863 O O . PRO A 1 113 ? -3.906 -4.161 -14.548 1.00 69.94 113 PRO A O 1
ATOM 866 N N . VAL A 1 114 ? -4.866 -2.142 -14.734 1.00 78.50 114 VAL A N 1
ATOM 867 C CA . VAL A 1 114 ? -3.699 -1.395 -14.236 1.00 78.50 114 VAL A CA 1
ATOM 868 C C . VAL A 1 114 ? -3.535 -1.691 -12.745 1.00 78.50 114 VAL A C 1
ATOM 870 O O . VAL A 1 114 ? -4.538 -1.827 -12.046 1.00 78.50 114 VAL A O 1
ATOM 873 N N . ALA A 1 115 ? -2.296 -1.835 -12.272 1.00 77.12 115 ALA A N 1
ATOM 874 C CA . ALA A 1 115 ? -2.042 -1.992 -10.843 1.00 77.12 115 ALA A CA 1
ATOM 875 C C . ALA A 1 115 ? -2.417 -0.725 -10.053 1.00 77.12 115 ALA A C 1
ATOM 877 O O . ALA A 1 115 ? -2.127 0.391 -10.482 1.00 77.12 115 ALA A O 1
ATOM 878 N N . ARG A 1 116 ? -3.076 -0.910 -8.910 1.00 77.25 116 ARG A N 1
ATOM 879 C CA . ARG A 1 116 ? -3.457 0.111 -7.933 1.00 77.25 116 ARG A CA 1
ATOM 880 C C . ARG A 1 116 ? -2.436 0.106 -6.797 1.00 77.25 116 ARG A C 1
ATOM 882 O O . ARG A 1 116 ? -2.673 -0.457 -5.733 1.00 77.25 116 ARG A O 1
ATOM 889 N N . PHE A 1 117 ? -1.283 0.708 -7.054 1.00 82.62 117 PHE A N 1
ATOM 890 C CA . PHE A 1 117 ? -0.284 0.944 -6.016 1.00 82.62 117 PHE A CA 1
ATOM 891 C C . PHE A 1 117 ? -0.733 2.069 -5.067 1.00 82.62 117 PHE A C 1
ATOM 893 O O . PHE A 1 117 ? -1.588 2.880 -5.433 1.00 82.62 117 PHE A O 1
ATOM 900 N N . SER A 1 118 ? -0.164 2.120 -3.860 1.00 81.44 118 SER A N 1
ATOM 901 C CA . SER A 1 118 ? -0.372 3.244 -2.941 1.00 81.44 118 SER A CA 1
ATOM 902 C C . SER A 1 118 ? 0.237 4.539 -3.466 1.00 81.44 118 SER A C 1
ATOM 904 O O . SER A 1 118 ? 1.127 4.543 -4.331 1.00 81.44 118 SER A O 1
ATOM 906 N N . GLU A 1 119 ? -0.224 5.666 -2.925 1.00 82.31 119 GLU A N 1
ATOM 907 C CA . GLU A 1 119 ? 0.304 6.974 -3.307 1.00 82.31 119 GLU A CA 1
ATOM 908 C C . GLU A 1 119 ? 1.795 7.100 -2.951 1.00 82.31 119 GLU A C 1
ATOM 910 O O . GLU A 1 119 ? 2.570 7.680 -3.713 1.00 82.31 119 GLU A O 1
ATOM 915 N N . THR A 1 120 ? 2.243 6.440 -1.878 1.00 83.19 120 THR A N 1
ATOM 916 C CA . THR A 1 120 ? 3.659 6.363 -1.491 1.00 83.19 120 THR A CA 1
ATOM 917 C C . THR A 1 120 ? 4.514 5.642 -2.531 1.00 83.19 120 THR A C 1
ATOM 919 O O . THR A 1 120 ? 5.601 6.114 -2.872 1.00 83.19 120 THR A O 1
ATOM 922 N N . VAL A 1 121 ? 4.029 4.528 -3.092 1.00 86.38 121 VAL A N 1
ATOM 923 C CA . VAL A 1 121 ? 4.724 3.824 -4.182 1.00 86.38 121 VAL A CA 1
ATOM 924 C C . VAL A 1 121 ? 4.805 4.729 -5.411 1.00 86.38 121 VAL A C 1
ATOM 926 O O . VAL A 1 121 ? 5.874 4.881 -6.009 1.00 86.38 121 VAL A O 1
ATOM 929 N N . HIS A 1 122 ? 3.705 5.394 -5.774 1.00 88.06 122 HIS A N 1
ATOM 930 C CA . HIS A 1 122 ? 3.704 6.353 -6.877 1.00 88.06 122 HIS A CA 1
ATOM 931 C C . HIS A 1 122 ? 4.692 7.505 -6.643 1.00 88.06 122 HIS A C 1
ATOM 933 O O . HIS A 1 122 ? 5.461 7.836 -7.549 1.00 88.06 122 HIS A O 1
ATOM 939 N N . ALA A 1 123 ? 4.739 8.064 -5.432 1.00 86.00 123 ALA A N 1
ATOM 940 C CA . ALA A 1 123 ? 5.667 9.118 -5.041 1.00 86.00 123 ALA A CA 1
ATOM 941 C C . ALA A 1 123 ? 7.131 8.651 -5.103 1.00 86.00 123 ALA A C 1
ATOM 943 O O . ALA A 1 123 ? 7.975 9.349 -5.676 1.00 86.00 123 ALA A O 1
ATOM 944 N N . HIS A 1 124 ? 7.430 7.443 -4.610 1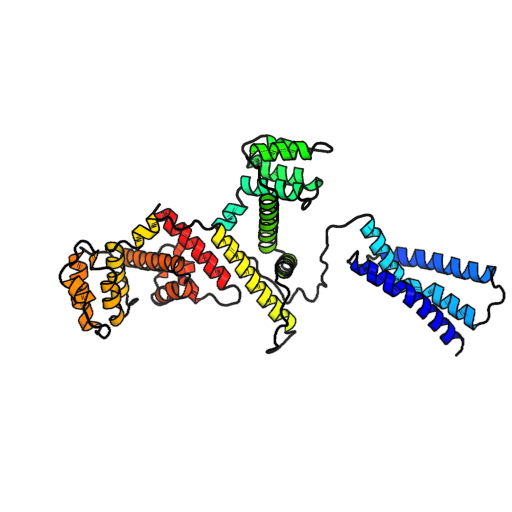.00 88.88 124 HIS A N 1
ATOM 945 C CA . HIS A 1 124 ? 8.755 6.825 -4.702 1.00 88.88 124 HIS A CA 1
ATOM 946 C C . HIS A 1 124 ? 9.231 6.762 -6.158 1.00 88.88 124 HIS A C 1
ATOM 948 O O . HIS A 1 124 ? 10.312 7.239 -6.506 1.00 88.88 124 HIS A O 1
ATOM 954 N N . PHE A 1 125 ? 8.380 6.248 -7.044 1.00 88.38 125 PHE A N 1
ATOM 955 C CA . PHE A 1 125 ? 8.681 6.091 -8.463 1.00 88.38 125 PHE A CA 1
ATOM 956 C C . PHE A 1 125 ? 8.588 7.391 -9.283 1.00 88.38 125 PHE A C 1
ATOM 958 O O . PHE A 1 125 ? 9.075 7.427 -10.424 1.00 88.38 125 PHE A O 1
ATOM 965 N N . ALA A 1 126 ? 7.975 8.444 -8.743 1.00 87.62 126 ALA A N 1
ATOM 966 C CA . ALA A 1 126 ? 7.949 9.784 -9.324 1.00 87.62 126 ALA A CA 1
ATOM 967 C C . ALA A 1 126 ? 9.189 10.611 -8.946 1.00 87.62 126 ALA A C 1
ATOM 969 O O . ALA A 1 126 ? 9.574 11.499 -9.714 1.00 87.62 126 ALA A O 1
ATOM 970 N N . ASN A 1 127 ? 9.839 10.292 -7.819 1.00 90.31 127 ASN A N 1
ATOM 971 C CA . ASN A 1 127 ? 11.011 11.001 -7.314 1.00 90.31 127 ASN A CA 1
ATOM 972 C C . ASN A 1 127 ? 12.124 11.087 -8.389 1.00 90.31 127 ASN A C 1
ATOM 974 O O . ASN A 1 127 ? 12.576 10.051 -8.893 1.00 90.31 127 ASN A O 1
ATOM 978 N N . PRO A 1 128 ? 12.593 12.298 -8.757 1.00 91.00 128 PRO A N 1
ATOM 979 C CA . PRO A 1 128 ? 13.597 12.484 -9.806 1.00 91.00 128 PRO A CA 1
ATOM 980 C C . PRO A 1 128 ? 14.908 11.738 -9.554 1.00 91.00 128 PRO A C 1
ATOM 982 O O . PRO A 1 128 ? 15.462 11.157 -10.485 1.00 91.00 128 PRO A O 1
ATOM 985 N N . THR A 1 129 ? 15.372 11.698 -8.304 1.00 91.88 129 THR A N 1
ATOM 986 C CA . THR A 1 129 ? 16.596 10.994 -7.902 1.00 91.88 129 THR A CA 1
ATOM 987 C C . THR A 1 129 ? 16.441 9.489 -8.077 1.00 91.88 129 THR A C 1
ATOM 989 O O . THR A 1 129 ? 17.332 8.832 -8.606 1.00 91.88 129 THR A O 1
ATOM 992 N N . ILE A 1 130 ? 15.290 8.934 -7.702 1.00 90.56 130 ILE A N 1
ATOM 993 C CA . ILE A 1 130 ? 14.991 7.509 -7.886 1.00 90.56 130 ILE A CA 1
ATOM 994 C C . ILE A 1 130 ? 14.886 7.163 -9.379 1.00 90.56 130 ILE A C 1
ATOM 996 O O . ILE A 1 130 ? 15.514 6.219 -9.855 1.00 90.56 130 ILE A O 1
ATOM 1000 N N . ARG A 1 131 ? 14.183 7.988 -10.165 1.00 89.06 131 ARG A N 1
ATOM 1001 C CA . ARG A 1 131 ? 14.115 7.843 -11.630 1.00 89.06 131 ARG A CA 1
ATOM 1002 C C . ARG A 1 131 ? 15.498 7.875 -12.280 1.00 89.06 131 ARG A C 1
ATOM 1004 O O . ARG A 1 131 ? 15.755 7.105 -13.202 1.00 89.06 131 ARG A O 1
ATOM 1011 N N . ALA A 1 132 ? 16.375 8.740 -11.789 1.00 89.75 132 ALA A N 1
ATOM 1012 C CA . ALA A 1 132 ? 17.757 8.855 -12.220 1.00 89.75 132 ALA A CA 1
ATOM 1013 C C . ALA A 1 132 ? 18.582 7.590 -11.937 1.00 89.75 132 ALA A C 1
ATOM 1015 O O . ALA A 1 132 ? 19.260 7.098 -12.844 1.00 89.75 132 ALA A O 1
ATOM 1016 N N . ARG A 1 133 ? 18.460 7.007 -10.735 1.00 92.75 133 ARG A N 1
ATOM 1017 C CA . ARG A 1 133 ? 19.081 5.712 -10.395 1.00 92.75 133 ARG A CA 1
ATOM 1018 C C . ARG A 1 133 ? 18.676 4.622 -11.381 1.00 92.75 133 ARG A C 1
ATOM 1020 O O . ARG A 1 133 ? 19.543 3.950 -11.931 1.00 92.75 133 ARG A O 1
ATOM 1027 N N . TYR A 1 134 ? 17.387 4.535 -11.718 1.00 88.62 134 TYR A N 1
ATOM 1028 C CA . TYR A 1 134 ? 16.904 3.541 -12.678 1.00 88.62 134 TYR A CA 1
ATOM 1029 C C . TYR A 1 134 ? 17.464 3.709 -14.087 1.00 88.62 134 TYR A C 1
ATOM 1031 O O . TYR A 1 134 ? 17.767 2.710 -14.731 1.00 88.62 134 TYR A O 1
ATOM 1039 N N . VAL A 1 135 ? 17.618 4.941 -14.585 1.00 87.25 135 VAL A N 1
ATOM 1040 C CA . VAL A 1 135 ? 18.224 5.171 -15.910 1.00 87.25 135 VAL A CA 1
ATOM 1041 C C . VAL A 1 135 ? 19.665 4.659 -15.932 1.00 87.25 135 VAL A C 1
ATOM 1043 O O . VAL A 1 135 ? 20.060 3.979 -16.880 1.00 87.25 135 VAL A O 1
ATOM 1046 N N . ILE A 1 136 ? 20.433 4.932 -14.873 1.00 90.00 136 ILE A N 1
ATOM 1047 C CA . ILE A 1 136 ? 21.819 4.469 -14.740 1.00 90.00 136 ILE A CA 1
ATOM 1048 C C . ILE A 1 136 ? 21.874 2.940 -14.645 1.00 90.00 136 ILE A C 1
ATOM 1050 O O . ILE A 1 136 ? 22.618 2.312 -15.401 1.00 90.00 136 ILE A O 1
ATOM 1054 N N . ALA A 1 137 ? 21.067 2.351 -13.761 1.00 85.81 137 ALA A N 1
ATOM 1055 C CA . ALA A 1 137 ? 21.007 0.911 -13.540 1.00 85.81 137 ALA A CA 1
ATOM 1056 C C . ALA A 1 137 ? 20.607 0.158 -14.816 1.00 85.81 137 ALA A C 1
ATOM 1058 O O . ALA A 1 137 ? 21.291 -0.769 -15.250 1.00 85.81 137 ALA A O 1
ATOM 1059 N N . ALA A 1 138 ? 19.538 0.606 -15.480 1.00 78.69 138 ALA A N 1
ATOM 1060 C CA . ALA A 1 138 ? 19.052 -0.001 -16.711 1.00 78.69 138 ALA A CA 1
ATOM 1061 C C . ALA A 1 138 ? 20.085 0.094 -17.844 1.00 78.69 138 ALA A C 1
ATOM 1063 O O . ALA A 1 138 ? 20.234 -0.859 -18.609 1.00 78.69 138 ALA A O 1
ATOM 1064 N N . TYR A 1 139 ? 20.819 1.208 -17.951 1.00 84.00 139 TYR A N 1
ATOM 1065 C CA . TYR A 1 139 ? 21.887 1.352 -18.942 1.00 84.00 139 TYR A CA 1
ATOM 1066 C C . TYR A 1 139 ? 23.054 0.401 -18.661 1.00 84.00 139 TYR A C 1
ATOM 1068 O O . TYR A 1 139 ? 23.435 -0.380 -19.532 1.00 84.00 139 TYR A O 1
ATOM 1076 N N . ARG A 1 140 ? 23.586 0.402 -17.431 1.00 84.94 140 ARG A N 1
ATOM 1077 C CA . ARG A 1 140 ? 24.724 -0.449 -17.037 1.00 84.94 140 ARG A CA 1
ATOM 1078 C C . ARG A 1 140 ? 24.412 -1.941 -17.140 1.00 84.94 140 ARG A C 1
ATOM 1080 O O . ARG A 1 140 ? 25.307 -2.737 -17.411 1.00 84.94 140 ARG A O 1
ATOM 1087 N N . ARG A 1 141 ? 23.141 -2.319 -16.983 1.00 82.06 141 ARG A N 1
ATOM 1088 C CA . ARG A 1 141 ? 22.650 -3.695 -17.159 1.00 82.06 141 ARG A CA 1
ATOM 1089 C C . ARG A 1 141 ? 22.283 -4.050 -18.597 1.00 82.06 141 ARG A C 1
ATOM 1091 O O . ARG A 1 141 ? 21.863 -5.177 -18.846 1.00 82.06 141 ARG A O 1
ATOM 1098 N N . GLY A 1 142 ? 22.420 -3.116 -19.537 1.00 78.00 142 GLY A N 1
ATOM 1099 C CA . GLY A 1 142 ? 22.068 -3.329 -20.940 1.00 78.00 142 GLY A CA 1
ATOM 1100 C C . GLY A 1 142 ? 20.568 -3.530 -21.176 1.00 78.00 142 GLY A C 1
ATOM 1101 O O . GLY A 1 142 ? 20.182 -4.117 -22.184 1.00 78.00 142 GLY A O 1
ATOM 1102 N N . MET A 1 143 ? 19.716 -3.069 -20.255 1.00 69.81 143 MET A N 1
ATOM 1103 C CA . MET A 1 143 ? 18.256 -3.147 -20.372 1.00 69.81 143 MET A CA 1
ATOM 1104 C C . MET A 1 143 ? 17.683 -2.029 -21.248 1.00 69.81 143 MET A C 1
ATOM 1106 O O . MET A 1 143 ? 16.606 -2.195 -21.820 1.00 69.81 143 MET A O 1
ATOM 1110 N N . ILE A 1 144 ? 18.398 -0.905 -21.377 1.00 71.44 144 ILE A N 1
ATOM 1111 C CA . ILE A 1 144 ? 18.065 0.171 -22.317 1.00 71.44 144 ILE A CA 1
ATOM 1112 C C . ILE A 1 144 ? 19.223 0.420 -23.293 1.00 71.44 144 ILE A C 1
ATOM 1114 O O . ILE A 1 144 ? 20.383 0.430 -22.876 1.00 71.44 144 ILE A O 1
ATOM 1118 N N . PRO A 1 145 ? 18.940 0.639 -24.590 1.00 76.38 145 PRO A N 1
ATOM 1119 C CA . PRO A 1 145 ? 19.973 1.014 -25.549 1.00 76.38 145 PRO A CA 1
ATOM 1120 C C . PRO A 1 145 ? 20.583 2.389 -25.253 1.00 76.38 145 PRO A C 1
ATOM 1122 O O . PRO A 1 145 ? 19.897 3.305 -24.791 1.00 76.38 145 PRO A O 1
ATOM 1125 N N . ALA A 1 146 ? 21.871 2.534 -25.575 1.00 83.31 146 ALA A N 1
ATOM 1126 C CA . ALA A 1 146 ? 22.660 3.745 -25.355 1.00 83.31 146 ALA A CA 1
ATOM 1127 C C . ALA A 1 146 ? 22.014 5.004 -25.961 1.00 83.31 146 ALA A C 1
ATOM 1129 O O . ALA A 1 146 ? 22.054 6.068 -25.346 1.00 83.31 146 ALA A O 1
ATOM 1130 N N . GLU A 1 147 ? 21.360 4.886 -27.123 1.00 84.44 147 GLU A N 1
ATOM 1131 C CA . GLU A 1 147 ? 20.704 6.018 -27.789 1.00 84.44 147 GLU A CA 1
ATOM 1132 C C . GLU A 1 147 ? 19.549 6.651 -26.991 1.00 84.44 147 GLU A C 1
ATOM 1134 O O . GLU A 1 147 ? 19.215 7.812 -27.224 1.00 84.44 147 GLU A O 1
ATOM 1139 N N . TYR A 1 148 ? 18.944 5.927 -26.043 1.00 82.75 148 TYR A N 1
ATOM 1140 C CA . TYR A 1 148 ? 17.834 6.444 -25.236 1.00 82.75 148 TYR A CA 1
ATOM 1141 C C . TYR A 1 148 ? 18.304 7.214 -23.999 1.00 82.75 148 TYR A C 1
ATOM 1143 O O . TYR A 1 148 ? 17.538 8.011 -23.452 1.00 82.75 148 TYR A O 1
ATOM 1151 N N . VAL A 1 149 ? 19.548 7.005 -23.557 1.00 85.94 149 VAL A N 1
ATOM 1152 C CA . VAL A 1 149 ? 20.064 7.574 -22.303 1.00 85.94 149 VAL A CA 1
ATOM 1153 C C . VAL A 1 149 ? 20.092 9.106 -22.328 1.00 85.94 149 VAL A C 1
ATOM 1155 O O . VAL A 1 149 ? 19.549 9.691 -21.390 1.00 85.94 149 VAL A O 1
ATOM 1158 N N . PRO A 1 150 ? 20.603 9.790 -23.375 1.00 88.38 150 PRO A N 1
ATOM 1159 C CA . PRO A 1 150 ? 20.595 11.255 -23.411 1.00 88.38 150 PRO A CA 1
ATOM 1160 C C . PRO A 1 150 ? 19.178 11.843 -23.382 1.00 88.38 150 PRO A C 1
ATOM 1162 O O . PRO A 1 150 ? 18.928 12.828 -22.693 1.00 88.38 150 PRO A O 1
ATOM 1165 N N . GLY A 1 151 ? 18.216 11.207 -24.062 1.00 86.50 151 GLY A N 1
ATOM 1166 C CA . GLY A 1 151 ? 16.815 11.642 -24.051 1.00 86.50 151 GLY A CA 1
ATOM 1167 C C . GLY A 1 151 ? 16.148 11.486 -22.680 1.00 86.50 151 GLY A C 1
ATOM 1168 O O . GLY A 1 151 ? 15.438 12.382 -22.224 1.00 86.50 151 GLY A O 1
ATOM 1169 N N . LEU A 1 152 ? 16.411 10.374 -21.985 1.00 86.62 152 LEU A N 1
ATOM 1170 C CA . LEU A 1 152 ? 15.936 10.161 -20.615 1.00 86.62 152 LEU A CA 1
ATOM 1171 C C . LEU A 1 152 ? 16.599 11.140 -19.638 1.00 86.62 152 LEU A C 1
ATOM 1173 O O . LEU A 1 152 ? 15.907 11.723 -18.800 1.00 86.62 152 LEU A O 1
ATOM 1177 N N . ALA A 1 153 ? 17.902 11.383 -19.787 1.00 88.12 153 ALA A N 1
ATOM 1178 C CA . ALA A 1 153 ? 18.638 12.363 -18.998 1.00 88.12 153 ALA A CA 1
ATOM 1179 C C . ALA A 1 153 ? 18.114 13.789 -19.216 1.00 88.12 153 ALA A C 1
ATOM 1181 O O . ALA A 1 153 ? 17.912 14.506 -18.241 1.00 88.12 153 ALA A O 1
ATOM 1182 N N . ALA A 1 154 ? 17.776 14.170 -20.453 1.00 89.19 154 ALA A N 1
ATOM 1183 C CA . ALA A 1 154 ? 17.179 15.471 -20.763 1.00 89.19 154 ALA A CA 1
ATOM 1184 C C . ALA A 1 154 ? 15.856 15.705 -20.017 1.00 89.19 154 ALA A C 1
ATOM 1186 O O . ALA A 1 154 ? 15.572 16.823 -19.596 1.00 89.19 154 ALA A O 1
ATOM 1187 N N . SER A 1 155 ? 15.060 14.649 -19.809 1.00 89.62 155 SER A N 1
ATOM 1188 C CA . SER A 1 155 ? 13.806 14.736 -19.045 1.00 89.62 155 SER A CA 1
ATOM 1189 C C . SER A 1 155 ? 14.006 14.875 -17.530 1.00 89.62 155 SER A C 1
ATOM 1191 O O . SER A 1 155 ? 13.092 15.308 -16.829 1.00 89.62 155 SER A O 1
ATOM 1193 N N . LEU A 1 156 ? 15.179 14.488 -17.020 1.00 89.88 156 LEU A N 1
ATOM 1194 C CA . LEU A 1 156 ? 15.515 14.493 -15.595 1.00 89.88 156 LEU A CA 1
ATOM 1195 C C . LEU A 1 156 ? 16.387 15.686 -15.199 1.00 89.88 156 LEU A C 1
ATOM 1197 O O . LEU A 1 156 ? 16.284 16.148 -14.068 1.00 89.88 156 LEU A O 1
ATOM 1201 N N . ALA A 1 157 ? 17.192 16.216 -16.120 1.00 90.44 157 ALA A N 1
ATOM 1202 C CA . ALA A 1 157 ? 18.109 17.324 -15.869 1.00 90.44 157 ALA A CA 1
ATOM 1203 C C . ALA A 1 157 ? 17.444 18.565 -15.238 1.00 90.44 157 ALA A C 1
ATOM 1205 O O . ALA A 1 157 ? 18.019 19.100 -14.299 1.00 90.44 157 ALA A O 1
ATOM 1206 N N . PRO A 1 158 ? 16.229 19.004 -15.637 1.00 90.62 158 PRO A N 1
ATOM 1207 C CA . PRO A 1 158 ? 15.571 20.146 -14.991 1.00 90.62 158 PRO A CA 1
ATOM 1208 C C . PRO A 1 158 ? 15.117 19.880 -13.549 1.00 90.62 158 PRO A C 1
ATOM 1210 O O . PRO A 1 158 ? 14.806 20.817 -12.822 1.00 90.62 158 PRO A O 1
ATOM 1213 N N . LEU A 1 159 ? 15.010 18.607 -13.159 1.00 89.50 159 LEU A N 1
ATOM 1214 C CA . LEU A 1 159 ? 14.491 18.164 -11.863 1.00 89.50 159 LEU A CA 1
ATOM 1215 C C . LEU A 1 159 ? 15.609 17.812 -10.873 1.00 89.50 159 LEU A C 1
ATOM 1217 O O . LEU A 1 159 ? 15.330 17.527 -9.710 1.00 89.50 159 LEU A O 1
ATOM 1221 N N . LEU A 1 160 ? 16.859 17.793 -11.336 1.00 88.31 160 LEU A N 1
ATOM 1222 C CA . LEU A 1 160 ? 18.037 17.453 -10.552 1.00 88.31 160 LEU A CA 1
ATOM 1223 C C . LEU A 1 160 ? 18.912 18.698 -10.425 1.00 88.31 160 LEU A C 1
ATOM 1225 O O . LEU A 1 160 ? 19.124 19.428 -11.386 1.00 88.31 160 LEU A O 1
ATOM 1229 N N . SER A 1 161 ? 19.422 18.954 -9.225 1.00 73.06 161 SER A N 1
ATOM 1230 C CA . SER A 1 161 ? 20.132 20.194 -8.890 1.00 73.06 161 SER A CA 1
ATOM 1231 C C . SER A 1 161 ? 21.563 20.292 -9.446 1.00 73.06 161 SER A C 1
ATOM 1233 O O . SER A 1 161 ? 22.238 21.280 -9.174 1.00 73.06 161 SER A O 1
ATOM 1235 N N . ASP A 1 162 ? 22.042 19.290 -10.192 1.00 74.44 162 ASP A N 1
ATOM 1236 C CA . ASP A 1 162 ? 23.429 19.190 -10.670 1.00 74.44 162 ASP A CA 1
ATOM 1237 C C . ASP A 1 162 ? 23.513 19.214 -12.211 1.00 74.44 162 ASP A C 1
ATOM 1239 O O . ASP A 1 162 ? 22.763 18.528 -12.911 1.00 74.44 162 ASP A O 1
ATOM 1243 N N . GLY A 1 163 ? 24.478 19.976 -12.739 1.00 83.56 163 GLY A N 1
ATOM 1244 C CA . GLY A 1 163 ? 24.784 20.085 -14.166 1.00 83.56 163 GLY A CA 1
ATOM 1245 C C . GLY A 1 163 ? 25.231 18.769 -14.812 1.00 83.56 163 GLY A C 1
ATOM 1246 O O . GLY A 1 163 ? 25.094 18.622 -16.024 1.00 83.56 163 GLY A O 1
ATOM 1247 N N . ALA A 1 164 ? 25.658 17.772 -14.029 1.00 90.69 164 ALA A N 1
ATOM 1248 C CA . ALA A 1 164 ? 26.052 16.455 -14.541 1.00 90.69 164 ALA A CA 1
ATOM 1249 C C . ALA A 1 164 ? 24.958 15.759 -15.383 1.00 90.69 164 ALA A C 1
ATOM 1251 O O . ALA A 1 164 ? 25.265 15.035 -16.333 1.00 90.69 164 ALA A O 1
ATOM 1252 N N . TRP A 1 165 ? 23.679 15.991 -15.071 1.00 92.19 165 TRP A N 1
ATOM 1253 C CA . TRP A 1 165 ? 22.555 15.434 -15.833 1.00 92.19 165 TRP A CA 1
ATOM 1254 C C . TRP A 1 165 ? 22.261 16.207 -17.120 1.00 92.19 165 TRP A C 1
ATOM 1256 O O . TRP A 1 165 ? 21.864 15.603 -18.118 1.00 92.19 165 TRP A O 1
ATOM 1266 N N . ALA A 1 166 ? 22.507 17.519 -17.128 1.00 91.19 166 ALA A N 1
ATOM 1267 C CA . ALA A 1 166 ? 22.460 18.327 -18.343 1.00 91.19 166 ALA A CA 1
ATOM 1268 C C . ALA A 1 166 ? 23.610 17.956 -19.296 1.00 91.19 166 ALA A C 1
ATOM 1270 O O . ALA A 1 166 ? 23.393 17.824 -20.500 1.00 91.19 166 ALA A O 1
ATOM 1271 N N . ASP A 1 167 ? 24.799 17.689 -18.751 1.00 91.44 167 ASP A N 1
ATOM 1272 C CA . ASP A 1 167 ? 25.940 17.195 -19.519 1.00 91.44 167 ASP A CA 1
ATOM 1273 C C . ASP A 1 167 ? 25.640 15.827 -20.139 1.00 91.44 167 ASP A C 1
ATOM 1275 O O . ASP A 1 167 ? 25.895 15.625 -21.324 1.00 91.44 167 ASP A O 1
ATOM 1279 N N . LEU A 1 168 ? 25.050 14.899 -19.369 1.00 92.06 168 LEU A N 1
ATOM 1280 C CA . LEU A 1 168 ? 24.625 13.589 -19.872 1.00 92.06 168 LEU A CA 1
ATOM 1281 C C . LEU A 1 168 ? 23.581 13.713 -20.994 1.00 92.06 168 LEU A C 1
ATOM 1283 O O . LEU A 1 168 ? 23.643 12.973 -21.975 1.00 92.06 168 LEU A O 1
ATOM 1287 N N . ALA A 1 169 ? 22.654 14.665 -20.880 1.00 90.69 169 ALA A N 1
ATOM 1288 C CA . ALA A 1 169 ? 21.651 14.943 -21.906 1.00 90.69 169 ALA A CA 1
ATOM 1289 C C . ALA A 1 169 ? 22.255 15.469 -23.221 1.00 90.69 169 ALA A C 1
ATOM 1291 O O . ALA A 1 169 ? 21.686 15.250 -24.290 1.00 90.69 169 ALA A O 1
ATOM 1292 N N . ALA A 1 170 ? 23.402 16.148 -23.149 1.00 88.75 170 ALA A N 1
ATOM 1293 C CA . ALA A 1 170 ? 24.095 16.725 -24.299 1.00 88.75 170 ALA A CA 1
ATOM 1294 C C . ALA A 1 170 ? 25.098 15.765 -24.971 1.00 88.75 170 ALA A C 1
ATOM 1296 O O . ALA A 1 170 ? 25.671 16.108 -26.009 1.00 88.75 170 ALA A O 1
ATOM 1297 N N . VAL A 1 171 ? 25.328 14.570 -24.410 1.00 89.25 171 VAL A N 1
ATOM 1298 C CA . VAL A 1 171 ? 26.278 13.600 -24.972 1.00 89.25 171 VAL A CA 1
ATOM 1299 C C . VAL A 1 171 ? 25.824 13.136 -26.354 1.00 89.25 171 VAL A C 1
ATOM 1301 O O . VAL A 1 171 ? 24.712 12.644 -26.538 1.00 89.25 171 VAL A O 1
ATOM 1304 N N . SER A 1 172 ? 26.738 13.218 -27.321 1.00 78.06 172 SER A N 1
ATOM 1305 C CA . SER A 1 172 ? 26.599 12.591 -28.633 1.00 78.06 172 SER A CA 1
ATOM 1306 C C . SER A 1 172 ? 27.900 11.871 -29.001 1.00 78.06 172 SER A C 1
ATOM 1308 O O . SER A 1 172 ? 28.974 12.466 -28.968 1.00 78.06 172 SER A O 1
ATOM 1310 N N . GLY A 1 173 ? 27.812 10.577 -29.328 1.00 69.44 173 GLY A N 1
ATOM 1311 C CA . GLY A 1 173 ? 28.969 9.751 -29.697 1.00 69.44 173 GLY A CA 1
ATOM 1312 C C . GLY A 1 173 ? 29.694 9.105 -28.509 1.00 69.44 173 GLY A C 1
ATOM 1313 O O . GLY A 1 173 ? 29.064 8.672 -27.543 1.00 69.44 173 GLY A O 1
ATOM 1314 N N . ASP A 1 174 ? 31.020 8.997 -28.613 1.00 73.06 174 ASP A N 1
ATOM 1315 C CA . ASP A 1 174 ? 31.866 8.325 -27.623 1.00 73.06 174 ASP A CA 1
ATOM 1316 C C . ASP A 1 174 ? 31.961 9.139 -26.318 1.00 73.06 174 ASP A C 1
ATOM 1318 O O . ASP A 1 174 ? 32.107 10.360 -26.337 1.00 73.06 174 ASP A O 1
ATOM 1322 N N . GLY A 1 175 ? 31.895 8.463 -25.165 1.00 84.19 175 GLY A N 1
ATOM 1323 C CA . GLY A 1 175 ? 31.985 9.100 -23.838 1.00 84.19 175 GLY A CA 1
ATOM 1324 C C . GLY A 1 175 ? 30.735 8.980 -22.961 1.00 84.19 175 GLY A C 1
ATOM 1325 O O . GLY A 1 175 ? 30.727 9.512 -21.847 1.00 84.19 175 GLY A O 1
ATOM 1326 N N . LEU A 1 176 ? 29.713 8.248 -23.421 1.00 88.25 176 LEU A N 1
ATOM 1327 C CA . LEU A 1 176 ? 28.492 7.981 -22.656 1.00 88.25 176 LEU A CA 1
ATOM 1328 C C . LEU A 1 176 ? 28.785 7.339 -21.294 1.00 88.25 176 LEU A C 1
ATOM 1330 O O . LEU A 1 176 ? 28.288 7.824 -20.284 1.00 88.25 176 LEU A O 1
ATOM 1334 N N . ASP A 1 177 ? 29.658 6.332 -21.236 1.00 90.25 177 ASP A N 1
ATOM 1335 C CA . ASP A 1 177 ? 30.003 5.648 -19.980 1.00 90.25 177 ASP A CA 1
ATOM 1336 C C . ASP A 1 177 ? 30.585 6.598 -18.927 1.00 90.25 177 ASP A C 1
ATOM 1338 O O . ASP A 1 177 ? 30.214 6.554 -17.752 1.00 90.25 177 ASP A O 1
ATOM 1342 N N . ALA A 1 178 ? 31.463 7.510 -19.352 1.00 91.81 178 ALA A N 1
ATOM 1343 C CA . ALA A 1 178 ? 32.068 8.493 -18.463 1.00 91.81 178 ALA A CA 1
ATOM 1344 C C . ALA A 1 178 ? 31.042 9.532 -17.984 1.00 91.81 178 ALA A C 1
ATOM 1346 O O . ALA A 1 178 ? 31.088 9.957 -16.829 1.00 91.81 178 ALA A O 1
ATOM 1347 N N . ALA A 1 179 ? 30.110 9.942 -18.849 1.00 92.62 179 ALA A N 1
ATOM 1348 C CA . ALA A 1 179 ? 29.030 10.853 -18.483 1.00 92.62 179 ALA A CA 1
ATOM 1349 C C . ALA A 1 179 ? 28.023 10.199 -17.526 1.00 92.62 179 ALA A C 1
ATOM 1351 O O . ALA A 1 179 ? 27.653 10.809 -16.526 1.00 92.62 179 ALA A O 1
ATOM 1352 N N . VAL A 1 180 ? 27.657 8.935 -17.764 1.00 92.44 180 VAL A N 1
ATOM 1353 C CA . VAL A 1 180 ? 26.807 8.146 -16.860 1.00 92.44 180 VAL A CA 1
ATOM 1354 C C . VAL A 1 180 ? 27.478 7.976 -15.497 1.00 92.44 180 VAL A C 1
ATOM 1356 O O . VAL A 1 180 ? 26.818 8.113 -14.472 1.00 92.44 180 VAL A O 1
ATOM 1359 N N . ALA A 1 181 ? 28.791 7.728 -15.449 1.00 93.38 181 ALA A N 1
ATOM 1360 C CA . ALA A 1 181 ? 29.524 7.641 -14.187 1.00 93.38 181 ALA A CA 1
ATOM 1361 C C . ALA A 1 181 ? 29.493 8.959 -13.391 1.00 93.38 181 ALA A C 1
ATOM 1363 O O . ALA A 1 181 ? 29.279 8.929 -12.179 1.00 93.38 181 ALA A O 1
ATOM 1364 N N . ARG A 1 182 ? 29.640 10.113 -14.058 1.00 93.31 182 ARG A N 1
ATOM 1365 C CA . ARG A 1 182 ? 29.515 11.432 -13.411 1.00 93.31 182 ARG A CA 1
ATOM 1366 C C . ARG A 1 182 ? 28.092 11.703 -12.918 1.00 93.31 182 ARG A C 1
ATOM 1368 O O . ARG A 1 182 ? 27.930 12.119 -11.777 1.00 93.31 182 ARG A O 1
ATOM 1375 N N . ALA A 1 183 ? 27.080 11.402 -13.732 1.00 92.81 183 ALA A N 1
ATOM 1376 C CA . ALA A 1 183 ? 25.671 11.548 -13.362 1.00 92.81 183 ALA A CA 1
ATOM 1377 C C . ALA A 1 183 ? 25.248 10.607 -12.217 1.00 92.81 183 ALA A C 1
ATOM 1379 O O . ALA A 1 183 ? 24.372 10.947 -11.425 1.00 92.81 183 ALA A O 1
ATOM 1380 N N . ALA A 1 184 ? 25.874 9.431 -12.104 1.00 93.44 184 ALA A N 1
ATOM 1381 C CA . ALA A 1 184 ? 25.703 8.540 -10.959 1.00 93.44 184 ALA A CA 1
ATOM 1382 C C . ALA A 1 184 ? 26.343 9.123 -9.695 1.00 93.44 184 ALA A C 1
ATOM 1384 O O . ALA A 1 184 ? 25.726 9.127 -8.632 1.00 93.44 184 ALA A O 1
ATOM 1385 N N . HIS A 1 185 ? 27.555 9.666 -9.818 1.00 94.12 185 HIS A N 1
ATOM 1386 C CA . HIS A 1 185 ? 28.250 10.293 -8.700 1.00 94.12 185 HIS A CA 1
ATOM 1387 C C . HIS A 1 185 ? 27.500 11.520 -8.159 1.00 94.12 185 HIS A C 1
ATOM 1389 O O . HIS A 1 185 ? 27.376 11.653 -6.944 1.00 94.12 185 HIS A O 1
ATOM 1395 N N . SER A 1 186 ? 26.929 12.361 -9.031 1.00 93.94 186 SER A N 1
ATOM 1396 C CA . SER A 1 186 ? 26.191 13.571 -8.628 1.00 93.94 186 SER A CA 1
ATOM 1397 C C . SER A 1 186 ? 24.965 13.295 -7.755 1.00 93.94 186 SER A C 1
ATOM 1399 O O . SER A 1 186 ? 24.552 14.147 -6.978 1.00 93.94 186 SER A O 1
ATOM 1401 N N . ILE A 1 187 ? 24.367 12.107 -7.877 1.00 92.19 187 ILE A N 1
ATOM 1402 C CA . ILE A 1 187 ? 23.218 11.684 -7.061 1.00 92.19 187 ILE A CA 1
ATOM 1403 C C . ILE A 1 187 ? 23.616 10.723 -5.928 1.00 92.19 187 ILE A C 1
ATOM 1405 O O . ILE A 1 187 ? 22.748 10.105 -5.310 1.00 92.19 187 ILE A O 1
ATOM 1409 N N . GLY A 1 188 ? 24.921 10.546 -5.689 1.00 91.06 188 GLY A N 1
ATOM 1410 C CA . GLY A 1 188 ? 25.451 9.632 -4.675 1.00 91.06 188 GLY A CA 1
ATOM 1411 C C . GLY A 1 188 ? 25.155 8.154 -4.950 1.00 91.06 188 GLY A C 1
ATOM 1412 O O . GLY A 1 188 ? 25.034 7.370 -4.014 1.00 91.06 188 GLY A O 1
ATOM 1413 N N . TYR A 1 189 ? 24.991 7.757 -6.215 1.00 91.94 189 TYR A N 1
ATOM 1414 C CA . TYR A 1 189 ? 24.603 6.396 -6.577 1.00 91.94 189 TYR A CA 1
ATOM 1415 C C . TYR A 1 189 ? 25.814 5.470 -6.741 1.00 91.94 189 TYR A C 1
ATOM 1417 O O . TYR A 1 189 ? 26.526 5.520 -7.749 1.00 91.94 189 TYR A O 1
ATOM 1425 N N . ALA A 1 190 ? 26.020 4.604 -5.746 1.00 90.81 190 ALA A N 1
ATOM 1426 C CA . ALA A 1 190 ? 27.080 3.596 -5.703 1.00 90.81 190 ALA A CA 1
ATOM 1427 C C . ALA A 1 190 ? 26.543 2.231 -5.210 1.00 90.81 190 ALA A C 1
ATOM 1429 O O . ALA A 1 190 ? 26.920 1.790 -4.124 1.00 90.81 190 ALA A O 1
ATOM 1430 N N . PRO A 1 191 ? 25.639 1.582 -5.968 1.00 89.75 191 PRO A N 1
ATOM 1431 C CA . PRO A 1 191 ? 25.029 0.316 -5.568 1.00 89.75 191 PRO A CA 1
ATOM 1432 C C . PRO A 1 191 ? 26.003 -0.860 -5.717 1.00 89.75 191 PRO A C 1
ATOM 1434 O O . PRO A 1 191 ? 26.934 -0.838 -6.531 1.00 89.75 191 PRO A O 1
ATOM 1437 N N . THR A 1 192 ? 25.733 -1.938 -4.991 1.00 88.00 192 THR A N 1
ATOM 1438 C CA . THR A 1 192 ? 26.266 -3.264 -5.310 1.00 88.00 192 THR A CA 1
ATOM 1439 C C . THR A 1 192 ? 25.652 -3.801 -6.612 1.00 88.00 192 THR A C 1
ATOM 1441 O O . THR A 1 192 ? 24.592 -3.339 -7.050 1.00 88.00 192 THR A O 1
ATOM 1444 N N . PRO A 1 193 ? 26.273 -4.809 -7.256 1.00 82.38 193 PRO A N 1
A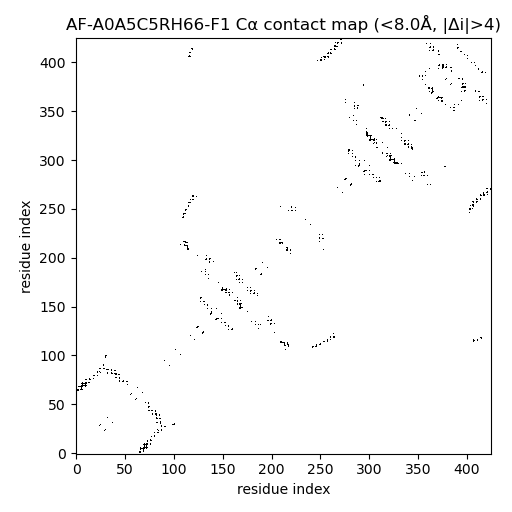TOM 1445 C CA . PRO A 1 193 ? 25.716 -5.371 -8.474 1.00 82.38 193 PRO A CA 1
ATOM 1446 C C . PRO A 1 193 ? 24.304 -5.957 -8.325 1.00 82.38 193 PRO A C 1
ATOM 1448 O O . PRO A 1 193 ? 23.547 -5.929 -9.295 1.00 82.38 193 PRO A O 1
ATOM 1451 N N . ASP A 1 194 ? 23.956 -6.479 -7.153 1.00 76.56 194 ASP A N 1
ATOM 1452 C CA . ASP A 1 194 ? 22.643 -7.080 -6.914 1.00 76.56 194 ASP A CA 1
ATOM 1453 C C . ASP A 1 194 ? 21.575 -6.009 -6.660 1.00 76.56 194 ASP A C 1
ATOM 1455 O O . ASP A 1 194 ? 20.477 -6.104 -7.203 1.00 76.56 194 ASP A O 1
ATOM 1459 N N . GLU A 1 195 ? 21.915 -4.939 -5.934 1.00 83.88 195 GLU A N 1
ATOM 1460 C CA . GLU A 1 195 ? 21.029 -3.782 -5.724 1.00 83.88 195 GLU A CA 1
ATOM 1461 C C . GLU A 1 195 ? 20.686 -3.085 -7.042 1.00 83.88 195 GLU A C 1
ATOM 1463 O O . GLU A 1 195 ? 19.527 -2.782 -7.307 1.00 83.88 195 GLU A O 1
ATOM 1468 N N . GLU A 1 196 ? 21.678 -2.889 -7.912 1.00 80.81 196 GLU A N 1
ATOM 1469 C CA . GLU A 1 196 ? 21.467 -2.271 -9.222 1.00 80.81 196 GLU A CA 1
ATOM 1470 C C . GLU A 1 196 ? 20.543 -3.116 -10.118 1.00 80.81 196 GLU A C 1
ATOM 1472 O O . GLU A 1 196 ? 19.710 -2.580 -10.853 1.00 80.81 196 GLU A O 1
ATOM 1477 N N . LEU A 1 197 ? 20.669 -4.448 -10.061 1.00 76.00 197 LEU A N 1
ATOM 1478 C CA . LEU A 1 197 ? 19.779 -5.354 -10.785 1.00 76.00 197 LEU A CA 1
ATOM 1479 C C . LEU A 1 197 ? 18.358 -5.314 -10.209 1.00 76.00 197 LEU A C 1
ATOM 1481 O O . LEU A 1 197 ? 17.401 -5.233 -10.980 1.00 76.00 197 LEU A O 1
ATOM 1485 N N . ALA A 1 198 ? 18.226 -5.357 -8.881 1.00 79.75 198 ALA A N 1
ATOM 1486 C CA . ALA A 1 198 ? 16.941 -5.300 -8.195 1.00 79.75 198 ALA A CA 1
ATOM 1487 C C . ALA A 1 198 ? 16.191 -4.005 -8.529 1.00 79.75 198 ALA A C 1
ATOM 1489 O O . ALA A 1 198 ? 15.051 -4.066 -8.983 1.00 79.75 198 ALA A O 1
ATOM 1490 N N . GLU A 1 199 ? 16.853 -2.850 -8.430 1.00 81.62 199 GLU A N 1
ATOM 1491 C CA . GLU A 1 199 ? 16.266 -1.554 -8.773 1.00 81.62 199 GLU A CA 1
ATOM 1492 C C . GLU A 1 199 ? 15.786 -1.513 -10.237 1.00 81.62 199 GLU A C 1
ATOM 1494 O O . GLU A 1 199 ? 14.657 -1.104 -10.527 1.00 81.62 199 GLU A O 1
ATOM 1499 N N . ALA A 1 200 ? 16.611 -1.972 -11.184 1.00 74.06 200 ALA A N 1
ATOM 1500 C CA . ALA A 1 200 ? 16.236 -1.976 -12.596 1.00 74.06 200 ALA A CA 1
ATOM 1501 C C . ALA A 1 200 ? 15.012 -2.874 -12.873 1.00 74.06 200 ALA A C 1
ATOM 1503 O O . ALA A 1 200 ? 14.108 -2.478 -13.615 1.00 74.06 200 ALA A O 1
ATOM 1504 N N . VAL A 1 201 ? 14.953 -4.056 -12.249 1.00 77.38 201 VAL A N 1
ATOM 1505 C CA . VAL A 1 201 ? 13.816 -4.982 -12.363 1.00 77.38 201 VAL A CA 1
ATOM 1506 C C . VAL A 1 201 ? 12.561 -4.400 -11.710 1.00 77.38 201 VAL A C 1
ATOM 1508 O O . VAL A 1 201 ? 11.506 -4.395 -12.342 1.00 77.38 201 VAL A O 1
ATOM 1511 N N . GLU A 1 202 ? 12.660 -3.849 -10.500 1.00 83.62 202 GLU A N 1
ATOM 1512 C CA . GLU A 1 202 ? 11.539 -3.232 -9.778 1.00 83.62 202 GLU A CA 1
ATOM 1513 C C . GLU A 1 202 ? 10.878 -2.128 -10.606 1.00 83.62 202 GLU A C 1
ATOM 1515 O O . GLU A 1 202 ? 9.656 -2.113 -10.782 1.00 83.62 202 GLU A O 1
ATOM 1520 N N . ARG A 1 203 ? 11.680 -1.241 -11.209 1.00 80.88 203 ARG A N 1
ATOM 1521 C CA . ARG A 1 203 ? 11.158 -0.178 -12.074 1.00 80.88 203 ARG A CA 1
ATOM 1522 C C . ARG A 1 203 ? 10.485 -0.713 -13.327 1.00 80.88 203 ARG A C 1
ATOM 1524 O O . ARG A 1 203 ? 9.483 -0.136 -13.759 1.00 80.88 203 ARG A O 1
ATOM 1531 N N . LEU A 1 204 ? 11.024 -1.768 -13.934 1.00 75.94 204 LEU A N 1
ATOM 1532 C CA . LEU A 1 204 ? 10.421 -2.394 -15.109 1.00 75.94 204 LEU A CA 1
ATOM 1533 C C . LEU A 1 204 ? 9.073 -3.026 -14.765 1.00 75.94 204 LEU A C 1
ATOM 1535 O O . LEU A 1 204 ? 8.111 -2.813 -15.501 1.00 75.94 204 LEU A O 1
ATOM 1539 N N . ILE A 1 205 ? 8.987 -3.732 -13.636 1.00 81.81 205 ILE A N 1
ATOM 1540 C CA . ILE A 1 205 ? 7.743 -4.326 -13.138 1.00 81.81 205 ILE A CA 1
ATOM 1541 C C . ILE A 1 205 ? 6.713 -3.228 -12.865 1.00 81.81 205 ILE A C 1
ATOM 1543 O O . ILE A 1 205 ? 5.624 -3.268 -13.438 1.00 81.81 205 ILE A O 1
ATOM 1547 N N . TYR A 1 206 ? 7.074 -2.200 -12.092 1.00 83.38 206 TYR A N 1
ATOM 1548 C CA . TYR A 1 206 ? 6.196 -1.060 -11.817 1.00 83.38 206 TYR A CA 1
ATOM 1549 C C . TYR A 1 206 ? 5.711 -0.381 -13.107 1.00 83.38 206 TYR A C 1
ATOM 1551 O O . TYR A 1 206 ? 4.514 -0.173 -13.298 1.00 83.38 206 TYR A O 1
ATOM 1559 N N . THR A 1 207 ? 6.623 -0.073 -14.035 1.00 77.75 207 THR A N 1
ATOM 1560 C CA . THR A 1 207 ? 6.283 0.614 -15.294 1.00 77.75 207 THR A CA 1
ATOM 1561 C C . THR A 1 207 ? 5.381 -0.245 -16.174 1.00 77.75 207 THR A C 1
ATOM 1563 O O . THR A 1 207 ? 4.445 0.267 -16.786 1.00 77.75 207 THR A O 1
ATOM 1566 N N . ALA A 1 208 ? 5.639 -1.552 -16.236 1.00 76.81 208 ALA A N 1
ATOM 1567 C CA . ALA A 1 208 ? 4.827 -2.470 -17.011 1.00 76.81 208 ALA A CA 1
ATOM 1568 C C . ALA A 1 208 ? 3.418 -2.606 -16.430 1.00 76.81 208 ALA A C 1
ATOM 1570 O O . ALA A 1 208 ? 2.457 -2.508 -17.188 1.00 76.81 208 ALA A O 1
ATOM 1571 N N . LEU A 1 209 ? 3.287 -2.755 -15.108 1.00 78.75 209 LEU A N 1
ATOM 1572 C CA . LEU A 1 209 ? 2.000 -2.881 -14.415 1.00 78.75 209 LEU A CA 1
ATOM 1573 C C . LEU A 1 209 ? 1.175 -1.582 -14.423 1.00 78.75 209 LEU A C 1
ATOM 1575 O O . LEU A 1 209 ? -0.056 -1.645 -14.471 1.00 78.75 209 LEU A O 1
ATOM 1579 N N . CYS A 1 210 ? 1.839 -0.423 -14.462 1.00 80.50 210 CYS A N 1
ATOM 1580 C CA . CYS A 1 210 ? 1.222 0.898 -14.636 1.00 80.50 210 CYS A CA 1
ATOM 1581 C C . CYS A 1 210 ? 0.938 1.268 -16.106 1.00 80.50 210 CYS A C 1
ATOM 1583 O O . CYS A 1 210 ? 0.273 2.269 -16.372 1.00 80.50 210 CYS A O 1
ATOM 1585 N N . SER A 1 211 ? 1.456 0.507 -17.077 1.00 75.62 211 SER A N 1
ATOM 1586 C CA . SER A 1 211 ? 1.294 0.808 -18.504 1.00 75.62 211 SER A CA 1
ATOM 1587 C C . SER A 1 211 ? -0.176 0.808 -18.903 1.00 75.62 211 SER A C 1
ATOM 1589 O O . SER A 1 211 ? -0.961 0.028 -18.372 1.00 75.62 211 SER A O 1
ATOM 1591 N N . THR A 1 212 ? -0.554 1.609 -19.900 1.00 73.19 212 THR A N 1
ATOM 1592 C CA . THR A 1 212 ? -1.890 1.549 -20.512 1.00 73.19 212 THR A CA 1
ATOM 1593 C C . THR A 1 212 ? -2.067 0.317 -21.404 1.00 73.19 212 THR A C 1
ATOM 1595 O O . THR A 1 212 ? -3.204 -0.096 -21.638 1.00 73.19 212 THR A O 1
ATOM 1598 N N . ASP A 1 213 ? -0.977 -0.344 -21.811 1.00 69.75 213 ASP A N 1
ATOM 1599 C CA . ASP A 1 213 ? -1.000 -1.551 -22.643 1.00 69.75 213 ASP A CA 1
ATOM 1600 C C . ASP A 1 213 ? -1.344 -2.822 -21.829 1.00 69.75 213 ASP A C 1
ATOM 1602 O O . ASP A 1 213 ? -0.510 -3.305 -21.056 1.00 69.75 213 ASP A O 1
ATOM 1606 N N . PRO A 1 214 ? -2.546 -3.414 -22.006 1.00 64.81 214 PRO A N 1
ATOM 1607 C CA . PRO A 1 214 ? -2.927 -4.653 -21.325 1.00 64.81 214 PRO A CA 1
ATOM 1608 C C . PRO A 1 214 ? -2.055 -5.854 -21.702 1.00 64.81 214 PRO A C 1
ATOM 1610 O O . PRO A 1 214 ? -1.918 -6.771 -20.895 1.00 64.81 214 PRO A O 1
ATOM 1613 N N . GLY A 1 215 ? -1.471 -5.866 -22.904 1.00 62.66 215 GLY A N 1
ATOM 1614 C CA . GLY A 1 215 ? -0.595 -6.944 -23.353 1.00 62.66 215 GLY A CA 1
ATOM 1615 C C . GLY A 1 215 ? 0.734 -6.951 -22.604 1.00 62.66 215 GLY A C 1
ATOM 1616 O O . GLY A 1 215 ? 1.197 -8.018 -22.205 1.00 62.66 215 GLY A O 1
ATOM 1617 N N . LEU A 1 216 ? 1.306 -5.767 -22.358 1.00 66.19 216 LEU A N 1
ATOM 1618 C CA . LEU A 1 216 ? 2.517 -5.618 -21.552 1.00 66.19 216 LEU A CA 1
ATOM 1619 C C . LEU A 1 216 ? 2.274 -6.056 -20.103 1.00 66.19 216 LEU A C 1
ATOM 1621 O O . LEU A 1 216 ? 3.061 -6.833 -19.571 1.00 66.19 216 LEU A O 1
ATOM 1625 N N . ARG A 1 217 ? 1.148 -5.642 -19.503 1.00 69.69 217 ARG A N 1
ATOM 1626 C CA . ARG A 1 217 ? 0.758 -6.067 -18.148 1.00 69.69 217 ARG A CA 1
ATOM 1627 C C . ARG A 1 217 ? 0.650 -7.587 -18.040 1.00 69.69 217 ARG A C 1
ATOM 1629 O O . ARG A 1 217 ? 1.261 -8.180 -17.158 1.00 69.69 217 ARG A O 1
ATOM 1636 N N . LEU A 1 218 ? -0.070 -8.222 -18.967 1.00 64.25 218 LEU A N 1
ATOM 1637 C CA . LEU A 1 218 ? -0.216 -9.678 -18.993 1.00 64.25 218 LEU A CA 1
ATOM 1638 C C . LEU A 1 218 ? 1.133 -10.390 -19.167 1.00 64.25 218 LEU A C 1
ATOM 1640 O O . LEU A 1 218 ? 1.403 -11.351 -18.456 1.00 64.25 218 LEU A O 1
ATOM 1644 N N . ALA A 1 219 ? 1.988 -9.916 -20.077 1.00 62.53 219 ALA A N 1
ATOM 1645 C CA . ALA A 1 219 ? 3.296 -10.521 -20.319 1.00 62.53 219 ALA A CA 1
ATOM 1646 C C . ALA A 1 219 ? 4.223 -10.426 -19.098 1.00 62.53 219 ALA A C 1
ATOM 1648 O O . ALA A 1 219 ? 4.917 -11.391 -18.789 1.00 62.53 219 ALA A O 1
ATOM 1649 N N . THR A 1 220 ? 4.221 -9.292 -18.393 1.00 66.50 220 THR A N 1
ATOM 1650 C CA . THR A 1 220 ? 5.003 -9.112 -17.162 1.00 66.50 220 THR A CA 1
ATOM 1651 C C . THR A 1 220 ? 4.540 -10.059 -16.068 1.00 66.50 220 THR A C 1
ATOM 1653 O O . THR A 1 220 ? 5.363 -10.718 -15.444 1.00 66.50 220 THR A O 1
ATOM 1656 N N . VAL A 1 221 ? 3.230 -10.177 -15.866 1.00 64.25 221 VAL A N 1
ATOM 1657 C CA . VAL A 1 221 ? 2.679 -11.074 -14.850 1.00 64.25 221 VAL A CA 1
ATOM 1658 C C . VAL A 1 221 ? 2.949 -12.542 -15.199 1.00 64.25 221 VAL A C 1
ATOM 1660 O O . VAL A 1 221 ? 3.433 -13.291 -14.362 1.00 64.25 221 VAL A O 1
ATOM 1663 N N . GLU A 1 222 ? 2.735 -12.961 -16.448 1.00 62.47 222 GLU A N 1
ATOM 1664 C CA . GLU A 1 222 ? 3.060 -14.327 -16.888 1.00 62.47 222 GLU A CA 1
ATOM 1665 C C . GLU A 1 222 ? 4.554 -14.661 -16.763 1.00 62.47 222 GLU A C 1
ATOM 1667 O O . GLU A 1 222 ? 4.898 -15.811 -16.508 1.00 62.47 222 GLU A O 1
ATOM 1672 N N . PHE A 1 223 ? 5.441 -13.679 -16.958 1.00 63.50 223 PHE A N 1
ATOM 1673 C CA . PHE A 1 223 ? 6.884 -13.865 -16.799 1.00 63.50 223 PHE A CA 1
ATOM 1674 C C . PHE A 1 223 ? 7.288 -14.082 -15.336 1.00 63.50 223 PHE A C 1
ATOM 1676 O O . PHE A 1 223 ? 8.198 -14.860 -15.063 1.00 63.50 223 PHE A O 1
ATOM 1683 N N . LEU A 1 224 ? 6.617 -13.393 -14.411 1.00 63.38 224 LEU A N 1
ATOM 1684 C CA . LEU A 1 224 ? 6.874 -13.491 -12.974 1.00 63.38 224 LEU A CA 1
ATOM 1685 C C . LEU A 1 224 ? 6.166 -14.683 -12.324 1.00 63.38 224 LEU A C 1
ATOM 1687 O O . LEU A 1 224 ? 6.493 -15.046 -11.196 1.00 63.38 224 LEU A O 1
ATOM 1691 N N . ALA A 1 225 ? 5.199 -15.291 -13.015 1.00 60.97 225 ALA A N 1
ATOM 1692 C CA . ALA A 1 225 ? 4.444 -16.405 -12.476 1.00 60.97 225 ALA A CA 1
ATOM 1693 C C . ALA A 1 225 ? 5.357 -17.618 -12.227 1.00 60.97 225 ALA A C 1
ATOM 1695 O O . ALA A 1 225 ? 6.108 -18.022 -13.124 1.00 60.97 225 ALA A O 1
ATOM 1696 N N . PRO A 1 226 ? 5.278 -18.256 -11.042 1.00 55.72 226 PRO A N 1
ATOM 1697 C CA . PRO A 1 226 ? 5.939 -19.534 -10.831 1.00 55.72 226 PRO A CA 1
ATOM 1698 C C . PRO A 1 226 ? 5.424 -20.556 -11.860 1.00 55.72 226 PRO A C 1
ATOM 1700 O O . PRO A 1 226 ? 4.271 -20.464 -12.297 1.00 55.72 226 PRO A O 1
ATOM 1703 N N . PRO A 1 227 ? 6.248 -21.541 -12.273 1.00 51.34 227 PRO A N 1
ATOM 1704 C CA . PRO A 1 227 ? 5.850 -22.523 -13.274 1.00 51.34 227 PRO A CA 1
ATOM 1705 C C . PRO A 1 227 ? 4.548 -23.199 -12.839 1.00 51.34 227 PRO A C 1
ATOM 1707 O O . PRO A 1 227 ? 4.497 -23.854 -11.797 1.00 51.34 227 PRO A O 1
ATOM 1710 N N . ALA A 1 228 ? 3.490 -22.988 -13.626 1.00 50.81 228 ALA A N 1
ATOM 1711 C CA . ALA A 1 228 ? 2.138 -23.370 -13.253 1.00 50.81 228 ALA A CA 1
ATOM 1712 C C . ALA A 1 228 ? 2.070 -24.861 -12.893 1.00 50.81 228 ALA A C 1
ATOM 1714 O O . ALA A 1 228 ? 2.354 -25.730 -13.724 1.00 50.81 228 ALA A O 1
ATOM 1715 N N . GLN A 1 229 ? 1.651 -25.168 -11.662 1.00 39.94 229 GLN A N 1
ATOM 1716 C CA . GLN A 1 229 ? 1.160 -26.507 -11.358 1.00 39.94 229 GLN A CA 1
ATOM 1717 C C . GLN A 1 229 ? -0.082 -26.777 -12.223 1.00 39.94 229 GLN A C 1
ATOM 1719 O O . GLN A 1 229 ? -0.863 -25.856 -12.483 1.00 39.94 229 GLN A O 1
ATOM 1724 N N . PRO A 1 230 ? -0.276 -28.016 -12.705 1.00 39.41 230 PRO A N 1
ATOM 1725 C CA . PRO A 1 230 ? -1.374 -28.344 -13.603 1.00 39.41 230 PRO A CA 1
ATOM 1726 C C . PRO A 1 230 ? -2.715 -28.045 -12.924 1.00 39.41 230 PRO A C 1
ATOM 1728 O O . PRO A 1 230 ? -3.129 -28.728 -11.988 1.00 39.41 230 PRO A O 1
ATOM 1731 N N . VAL A 1 231 ? -3.377 -26.993 -13.406 1.00 42.25 231 VAL A N 1
ATOM 1732 C CA . VAL A 1 231 ? -4.650 -26.486 -12.891 1.00 42.25 231 VAL A CA 1
ATOM 1733 C C . VAL A 1 231 ? -5.707 -27.591 -12.977 1.00 42.25 231 VAL A C 1
ATOM 1735 O O . VAL A 1 231 ? -6.060 -28.054 -14.065 1.00 42.25 231 VAL A O 1
ATOM 1738 N N . ARG A 1 232 ? -6.204 -28.030 -11.813 1.00 36.41 232 ARG A N 1
ATOM 1739 C CA . ARG A 1 232 ? -7.357 -28.929 -11.695 1.00 36.41 232 ARG A CA 1
ATOM 1740 C C . ARG A 1 232 ? -8.602 -28.203 -12.213 1.00 36.41 232 ARG A C 1
ATOM 1742 O O . ARG A 1 232 ? -9.022 -27.193 -11.667 1.00 36.41 232 ARG A O 1
ATOM 1749 N N . THR A 1 233 ? -9.172 -28.764 -13.273 1.00 40.41 233 THR A N 1
ATOM 1750 C CA . THR A 1 233 ? -10.476 -28.466 -13.881 1.00 40.41 233 THR A CA 1
ATOM 1751 C C . THR A 1 233 ? -11.583 -28.188 -12.867 1.00 40.41 233 THR A C 1
ATOM 1753 O O . THR A 1 233 ? -11.837 -29.080 -12.066 1.00 40.41 233 THR A O 1
ATOM 1756 N N . LEU A 1 234 ? -12.313 -27.069 -13.013 1.00 37.97 234 LEU A N 1
ATOM 1757 C CA . LEU A 1 234 ? -13.754 -26.948 -12.722 1.00 37.97 234 LEU A CA 1
ATOM 1758 C C . LEU A 1 234 ? -14.384 -25.697 -13.405 1.00 37.97 234 LEU A C 1
ATOM 1760 O O . LEU A 1 234 ? -14.033 -24.570 -13.093 1.00 37.97 234 LEU A O 1
ATOM 1764 N N . LEU A 1 235 ? -15.369 -25.978 -14.277 1.00 39.41 235 LEU A N 1
ATOM 1765 C CA . LEU A 1 235 ? -16.566 -25.206 -14.696 1.00 39.41 235 LEU A CA 1
ATOM 1766 C C . LEU A 1 235 ? -16.468 -24.000 -15.677 1.00 39.41 235 LEU A C 1
ATOM 1768 O O . LEU A 1 235 ? -15.512 -23.246 -15.718 1.00 39.41 235 LEU A O 1
ATOM 1772 N N . ALA A 1 236 ? -17.489 -23.926 -16.550 1.00 37.47 236 ALA A N 1
ATOM 1773 C CA . ALA A 1 236 ? -17.556 -23.326 -17.902 1.00 37.47 236 ALA A CA 1
ATOM 1774 C C . ALA A 1 236 ? -18.123 -21.876 -17.924 1.00 37.47 236 ALA A C 1
ATOM 1776 O O . ALA A 1 236 ? -18.695 -21.455 -16.928 1.00 37.47 236 ALA A O 1
ATOM 1777 N N . LYS A 1 237 ? -18.085 -21.058 -18.994 1.00 40.41 237 LYS A N 1
ATOM 1778 C CA . LYS A 1 237 ? -18.222 -21.263 -20.454 1.00 40.41 237 LYS A CA 1
ATOM 1779 C C . LYS A 1 237 ? -17.428 -20.170 -21.195 1.00 40.41 237 LYS A C 1
ATOM 1781 O O . LYS A 1 237 ? -17.480 -19.023 -20.782 1.00 40.41 237 LYS A O 1
ATOM 1786 N N . ASP A 1 238 ? -16.771 -20.547 -22.289 1.00 45.09 238 ASP A N 1
ATOM 1787 C CA . ASP A 1 238 ? -15.821 -19.767 -23.107 1.00 45.09 238 ASP A CA 1
ATOM 1788 C C . ASP A 1 238 ? -14.372 -19.801 -22.576 1.00 45.09 238 ASP A C 1
ATOM 1790 O O . ASP A 1 238 ? -13.921 -18.978 -21.793 1.00 45.09 238 ASP A O 1
ATOM 1794 N N . ASP A 1 239 ? -13.661 -20.842 -23.021 1.00 49.53 239 ASP A N 1
ATOM 1795 C CA . ASP A 1 239 ? -12.238 -21.157 -22.813 1.00 49.53 239 ASP A CA 1
ATOM 1796 C C . ASP A 1 239 ? -11.705 -21.060 -21.354 1.00 49.53 239 ASP A C 1
ATOM 1798 O O . ASP A 1 239 ? -11.068 -20.073 -20.972 1.00 49.53 239 ASP A O 1
ATOM 1802 N N . PRO A 1 240 ? -11.881 -22.114 -20.526 1.00 53.12 240 PRO A N 1
ATOM 1803 C CA . PRO A 1 240 ? -11.501 -22.132 -19.103 1.00 53.12 240 PRO A CA 1
ATOM 1804 C C . PRO A 1 240 ? -10.011 -21.875 -18.832 1.00 53.12 240 PRO A C 1
ATOM 1806 O O . PRO A 1 240 ? -9.636 -21.514 -17.720 1.00 53.12 240 PRO A O 1
ATOM 1809 N N . ARG A 1 241 ? -9.141 -22.021 -19.838 1.00 55.19 241 ARG A N 1
ATOM 1810 C CA . ARG A 1 241 ? -7.720 -21.679 -19.698 1.00 55.19 241 ARG A CA 1
ATOM 1811 C C . ARG A 1 241 ? -7.509 -20.175 -19.571 1.00 55.19 241 ARG A C 1
ATOM 1813 O O . ARG A 1 241 ? -6.633 -19.762 -18.825 1.00 55.19 241 ARG A O 1
ATOM 1820 N N . LEU A 1 242 ? -8.298 -19.365 -20.276 1.00 53.81 242 LEU A N 1
ATOM 1821 C CA . LEU A 1 242 ? -8.139 -17.911 -20.279 1.00 53.81 242 LEU A CA 1
ATOM 1822 C C . LEU A 1 242 ? -8.625 -17.281 -18.972 1.00 53.81 242 LEU A C 1
ATOM 1824 O O . LEU A 1 242 ? -7.971 -16.367 -18.481 1.00 53.81 242 LEU A O 1
ATOM 1828 N N . TYR A 1 243 ? -9.711 -17.795 -18.387 1.00 54.91 243 TYR A N 1
ATOM 1829 C CA . TYR A 1 243 ? -10.202 -17.336 -17.085 1.00 54.91 243 TYR A CA 1
ATOM 1830 C C . TYR A 1 243 ? -9.215 -17.667 -15.961 1.00 54.91 243 TYR A C 1
ATOM 1832 O O . TYR A 1 243 ? -8.804 -16.764 -15.245 1.00 54.91 243 TYR A O 1
ATOM 1840 N N . CYS A 1 244 ? -8.745 -18.919 -15.865 1.00 59.62 244 CYS A N 1
ATOM 1841 C CA . CYS A 1 244 ? -7.756 -19.297 -14.850 1.00 59.62 244 CYS A CA 1
ATOM 1842 C C . CYS A 1 244 ? -6.431 -18.539 -15.014 1.00 59.62 244 CYS A C 1
ATOM 1844 O O . CYS A 1 244 ? -5.826 -18.158 -14.019 1.00 59.62 244 CYS A O 1
ATOM 1846 N N . LEU A 1 245 ? -5.983 -18.285 -16.250 1.00 60.88 245 LEU A N 1
ATOM 1847 C CA . LEU A 1 245 ? -4.797 -17.459 -16.498 1.00 60.88 245 LEU A CA 1
ATOM 1848 C C . LEU A 1 245 ? -5.019 -15.998 -16.090 1.00 60.88 245 LEU A C 1
ATOM 1850 O O . LEU A 1 245 ? -4.123 -15.392 -15.517 1.00 60.88 245 LEU A O 1
ATOM 1854 N N . ALA A 1 246 ? -6.194 -15.426 -16.361 1.00 61.38 246 ALA A N 1
ATOM 1855 C CA . ALA A 1 246 ? -6.524 -14.058 -15.963 1.00 61.38 246 ALA A CA 1
ATOM 1856 C C . ALA A 1 246 ? -6.706 -13.910 -14.443 1.00 61.38 246 ALA A C 1
ATOM 1858 O O . ALA A 1 246 ? -6.327 -12.882 -13.884 1.00 61.38 246 ALA A O 1
ATOM 1859 N N . GLU A 1 247 ? -7.248 -14.927 -13.775 1.00 66.69 247 GLU A N 1
ATOM 1860 C CA . GLU A 1 247 ? -7.377 -15.008 -12.319 1.00 66.69 247 GLU A CA 1
ATOM 1861 C C . GLU A 1 247 ? -6.004 -15.146 -11.654 1.00 66.69 247 GLU A C 1
ATOM 1863 O O . GLU A 1 247 ? -5.664 -14.341 -10.791 1.00 66.69 247 GLU A O 1
ATOM 1868 N N . GLN A 1 248 ? -5.164 -16.076 -12.122 1.00 68.38 248 GLN A N 1
ATOM 1869 C CA . GLN A 1 248 ? -3.775 -16.206 -11.666 1.00 68.38 248 GLN A CA 1
ATOM 1870 C C . GLN A 1 248 ? -2.983 -14.924 -11.909 1.00 68.38 248 GLN A C 1
ATOM 1872 O O . GLN A 1 248 ? -2.233 -14.485 -11.040 1.00 68.38 248 GLN A O 1
ATOM 1877 N N . ALA A 1 249 ? -3.179 -14.291 -13.068 1.00 67.00 249 ALA A N 1
ATOM 1878 C CA . ALA A 1 249 ? -2.523 -13.036 -13.374 1.00 67.00 249 ALA A CA 1
ATOM 1879 C C . ALA A 1 249 ? -3.007 -11.894 -12.464 1.00 67.00 249 ALA A C 1
ATOM 1881 O O . ALA A 1 249 ? -2.212 -11.080 -12.002 1.00 67.00 249 ALA A O 1
ATOM 1882 N N . SER A 1 250 ? -4.306 -11.833 -12.175 1.00 68.94 250 SER A N 1
ATOM 1883 C CA . SER A 1 250 ? -4.857 -10.846 -11.244 1.00 68.94 250 SER A CA 1
ATOM 1884 C C . SER A 1 250 ? -4.340 -11.054 -9.820 1.00 68.94 250 SER A C 1
ATOM 1886 O O . SER A 1 250 ? -3.963 -10.072 -9.184 1.00 68.94 250 SER A O 1
ATOM 1888 N N . GLY A 1 251 ? -4.265 -12.308 -9.363 1.00 70.88 251 GLY A N 1
ATOM 1889 C CA . GLY A 1 251 ? -3.735 -12.675 -8.050 1.00 70.88 251 GLY A CA 1
ATOM 1890 C C . GLY A 1 251 ? -2.254 -12.337 -7.901 1.00 70.88 251 GLY A C 1
ATOM 1891 O O . GLY A 1 251 ? -1.882 -11.633 -6.970 1.00 70.88 251 GLY A O 1
ATOM 1892 N N . LEU A 1 252 ? -1.417 -12.730 -8.867 1.00 73.31 252 LEU A N 1
ATOM 1893 C CA . LEU A 1 252 ? 0.014 -12.413 -8.838 1.00 73.31 252 LEU A CA 1
ATOM 1894 C C . LEU A 1 252 ? 0.274 -10.906 -8.951 1.00 73.31 252 LEU A C 1
ATOM 1896 O O . LEU A 1 252 ? 1.175 -10.375 -8.315 1.00 73.31 252 LEU A O 1
ATOM 1900 N N . ARG A 1 253 ? -0.526 -10.184 -9.742 1.00 78.25 253 ARG A N 1
ATOM 1901 C CA . ARG A 1 253 ? -0.466 -8.718 -9.784 1.00 78.25 253 ARG A CA 1
ATOM 1902 C C . ARG A 1 253 ? -0.775 -8.108 -8.415 1.00 78.25 253 ARG A C 1
ATOM 1904 O O . ARG A 1 253 ? -0.098 -7.158 -8.038 1.00 78.25 253 ARG A O 1
ATOM 1911 N N . ALA A 1 254 ? -1.770 -8.634 -7.700 1.00 74.94 254 ALA A N 1
ATOM 1912 C CA . ALA A 1 254 ? -2.109 -8.165 -6.361 1.00 74.94 254 ALA A CA 1
ATOM 1913 C C . ALA A 1 254 ? -0.989 -8.461 -5.353 1.00 74.94 254 ALA A C 1
ATOM 1915 O O . ALA A 1 254 ? -0.641 -7.581 -4.579 1.00 74.94 254 ALA A O 1
ATOM 1916 N N . GLU A 1 255 ? -0.365 -9.636 -5.434 1.00 78.50 255 GLU A N 1
ATOM 1917 C CA . GLU A 1 255 ? 0.808 -9.996 -4.626 1.00 78.50 255 GLU A CA 1
ATOM 1918 C C . GLU A 1 255 ? 2.003 -9.069 -4.906 1.00 78.50 255 GLU A C 1
ATOM 1920 O O . GLU A 1 255 ? 2.647 -8.579 -3.986 1.00 78.50 255 GLU A O 1
ATOM 1925 N N . ILE A 1 256 ? 2.274 -8.748 -6.176 1.00 80.88 256 ILE A N 1
ATOM 1926 C CA . ILE A 1 256 ? 3.323 -7.782 -6.536 1.00 80.88 256 ILE A CA 1
ATOM 1927 C C . ILE A 1 256 ? 2.992 -6.388 -5.989 1.00 80.88 256 ILE A C 1
ATOM 1929 O O . ILE A 1 256 ? 3.879 -5.706 -5.477 1.00 80.88 256 ILE A O 1
ATOM 1933 N N . ALA A 1 257 ? 1.738 -5.945 -6.108 1.00 79.44 257 ALA A N 1
ATOM 1934 C CA . ALA A 1 257 ? 1.312 -4.660 -5.566 1.00 79.44 257 ALA A CA 1
ATOM 1935 C C . ALA A 1 257 ? 1.470 -4.612 -4.043 1.00 79.44 257 ALA A C 1
ATOM 1937 O O . ALA A 1 257 ? 1.979 -3.621 -3.529 1.00 79.44 257 ALA A O 1
ATOM 1938 N N . ASP A 1 258 ? 1.119 -5.695 -3.351 1.00 79.88 258 ASP A N 1
ATOM 1939 C CA . ASP A 1 258 ? 1.306 -5.843 -1.911 1.00 79.88 258 ASP A CA 1
ATOM 1940 C C . ASP A 1 258 ? 2.786 -5.761 -1.523 1.00 79.88 258 ASP A C 1
ATOM 1942 O O . ASP A 1 258 ? 3.152 -4.895 -0.740 1.00 79.88 258 ASP A O 1
ATOM 1946 N N . VAL A 1 259 ? 3.675 -6.517 -2.180 1.00 83.31 259 VAL A N 1
ATOM 1947 C CA . VAL A 1 259 ? 5.131 -6.450 -1.934 1.00 83.31 259 VAL A CA 1
ATOM 1948 C C . VAL A 1 259 ? 5.676 -5.024 -2.081 1.00 83.31 259 VAL A C 1
ATOM 1950 O O . VAL A 1 259 ? 6.499 -4.581 -1.278 1.00 83.31 259 VAL A O 1
ATOM 1953 N N . PHE A 1 260 ? 5.230 -4.290 -3.103 1.00 85.31 260 PHE A N 1
ATOM 1954 C CA . PHE A 1 260 ? 5.633 -2.898 -3.305 1.00 85.31 260 PHE A CA 1
ATOM 1955 C C . PHE A 1 260 ? 5.058 -1.987 -2.219 1.00 85.31 260 PHE A C 1
ATOM 1957 O O . PHE A 1 260 ? 5.790 -1.168 -1.663 1.00 85.31 260 PHE A O 1
ATOM 1964 N N . ASN A 1 261 ? 3.776 -2.142 -1.896 1.00 80.88 261 ASN A N 1
ATOM 1965 C CA . ASN A 1 261 ? 3.122 -1.370 -0.850 1.00 80.88 261 ASN A CA 1
ATOM 1966 C C . ASN A 1 261 ? 3.800 -1.624 0.501 1.00 80.88 261 ASN A C 1
ATOM 1968 O O . ASN A 1 261 ? 4.195 -0.664 1.136 1.00 80.88 261 ASN A O 1
ATOM 1972 N N . THR A 1 262 ? 4.057 -2.868 0.909 1.00 79.50 262 THR A N 1
ATOM 1973 C CA . THR A 1 262 ? 4.770 -3.181 2.159 1.00 79.50 262 THR A CA 1
ATOM 1974 C C . THR A 1 262 ? 6.181 -2.602 2.187 1.00 79.50 262 THR A C 1
ATOM 1976 O O . THR A 1 262 ? 6.638 -2.133 3.225 1.00 79.50 262 THR A O 1
ATOM 1979 N N . ARG A 1 263 ? 6.899 -2.634 1.058 1.00 83.25 263 ARG A N 1
ATOM 1980 C CA . ARG A 1 263 ? 8.289 -2.168 1.004 1.00 83.25 263 ARG A CA 1
ATOM 1981 C C . ARG A 1 263 ? 8.424 -0.651 1.076 1.00 83.25 263 ARG A C 1
ATOM 1983 O O . ARG A 1 263 ? 9.416 -0.167 1.618 1.00 83.25 263 ARG A O 1
ATOM 1990 N N . TYR A 1 264 ? 7.494 0.078 0.465 1.00 83.19 264 TYR A N 1
ATOM 1991 C CA . TYR A 1 264 ? 7.581 1.534 0.348 1.00 83.19 264 TYR A CA 1
ATOM 1992 C C . TYR A 1 264 ? 6.581 2.284 1.228 1.00 83.19 264 TYR A C 1
ATOM 1994 O O . TYR A 1 264 ? 6.754 3.488 1.397 1.00 83.19 264 TYR A O 1
ATOM 2002 N N . ALA A 1 265 ? 5.564 1.620 1.786 1.00 74.12 265 ALA A N 1
ATOM 2003 C CA . ALA A 1 265 ? 4.725 2.213 2.818 1.00 74.12 265 ALA A CA 1
ATOM 2004 C C . ALA A 1 265 ? 5.597 2.553 4.028 1.00 74.12 265 ALA A C 1
ATOM 2006 O O . ALA A 1 265 ? 6.485 1.771 4.392 1.00 74.12 265 ALA A O 1
ATOM 2007 N N . PRO A 1 266 ? 5.375 3.717 4.650 1.00 72.56 266 PRO A N 1
ATOM 2008 C CA . PRO A 1 266 ? 6.109 4.047 5.849 1.00 72.56 266 PRO A CA 1
ATOM 2009 C C . PRO A 1 266 ? 5.697 3.049 6.946 1.00 72.56 266 PRO A C 1
ATOM 2011 O O . PRO A 1 266 ? 4.500 2.809 7.132 1.00 72.56 266 PRO A O 1
ATOM 2014 N N . PRO A 1 267 ? 6.652 2.431 7.663 1.00 79.25 267 PRO A N 1
ATOM 2015 C CA . PRO A 1 267 ? 6.299 1.653 8.840 1.00 79.25 267 PRO A CA 1
ATOM 2016 C C . PRO A 1 267 ? 5.602 2.573 9.848 1.00 79.25 267 PRO A C 1
ATOM 2018 O O . PRO A 1 267 ? 5.895 3.770 9.899 1.00 79.25 267 PRO A O 1
ATOM 2021 N N . LEU A 1 268 ? 4.698 2.023 10.659 1.00 82.50 268 LEU A N 1
ATOM 2022 C CA . LEU A 1 268 ? 4.154 2.777 11.785 1.00 82.50 268 LEU A CA 1
ATOM 2023 C C . LEU A 1 268 ? 5.297 3.048 12.784 1.00 82.50 268 LEU A C 1
ATOM 2025 O O . LEU A 1 268 ? 5.933 2.088 13.235 1.00 82.50 268 LEU A O 1
ATOM 2029 N N . PRO A 1 269 ? 5.598 4.314 13.123 1.00 85.62 269 PRO A N 1
ATOM 2030 C CA . PRO A 1 269 ? 6.592 4.633 14.125 1.00 85.62 269 PRO A CA 1
ATOM 2031 C C . PRO A 1 269 ? 6.147 4.109 15.486 1.00 85.62 269 PRO A C 1
ATOM 2033 O O . PRO A 1 269 ? 4.955 4.002 15.784 1.00 85.62 269 PRO A O 1
ATOM 2036 N N . GLU A 1 270 ? 7.122 3.841 16.353 1.00 85.88 270 GLU A N 1
ATOM 2037 C CA . GLU A 1 270 ? 6.865 3.351 17.710 1.00 85.88 270 GLU A CA 1
ATOM 2038 C C . GLU A 1 270 ? 5.910 4.279 18.483 1.00 85.88 270 GLU A C 1
ATOM 2040 O O . GLU A 1 270 ? 5.053 3.800 19.218 1.00 85.88 270 GLU A O 1
ATOM 2045 N N . GLY A 1 271 ? 5.986 5.596 18.249 1.00 88.38 271 GLY A N 1
ATOM 2046 C CA . GLY A 1 271 ? 5.092 6.586 18.857 1.00 88.38 271 GLY A CA 1
ATOM 2047 C C . GLY A 1 271 ? 3.611 6.394 18.507 1.00 88.38 271 GLY A C 1
ATOM 2048 O O . GLY A 1 271 ? 2.757 6.577 19.374 1.00 88.38 271 GLY A O 1
ATOM 2049 N N . VAL A 1 272 ? 3.294 5.951 17.283 1.00 90.56 272 VAL A N 1
ATOM 2050 C CA . VAL A 1 272 ? 1.912 5.624 16.889 1.00 90.56 272 VAL A CA 1
ATOM 2051 C C . VAL A 1 272 ? 1.431 4.401 17.665 1.00 90.56 272 VAL A C 1
ATOM 2053 O O . VAL A 1 272 ? 0.356 4.439 18.260 1.00 90.56 272 VAL A O 1
ATOM 2056 N N . GLY A 1 273 ? 2.252 3.348 17.736 1.00 90.06 273 GLY A N 1
ATOM 2057 C CA . GLY A 1 273 ? 1.948 2.157 18.534 1.00 90.06 273 GLY A CA 1
ATOM 2058 C C . GLY A 1 273 ? 1.708 2.500 20.006 1.00 90.06 273 GLY A C 1
ATOM 2059 O O . GLY A 1 273 ? 0.649 2.195 20.548 1.00 90.06 273 GLY A O 1
ATOM 2060 N N . GLN A 1 274 ? 2.630 3.246 20.622 1.00 91.88 274 GLN A N 1
ATOM 2061 C CA . GLN A 1 274 ? 2.510 3.711 22.008 1.00 91.88 274 GLN A CA 1
ATOM 2062 C C . GLN A 1 274 ? 1.219 4.510 22.242 1.00 91.88 274 GLN A C 1
ATOM 2064 O O . GLN A 1 274 ? 0.555 4.323 23.261 1.00 91.88 274 GLN A O 1
ATOM 2069 N N . ARG A 1 275 ? 0.815 5.362 21.291 1.00 92.44 275 ARG A N 1
ATOM 2070 C CA . ARG A 1 275 ? -0.415 6.159 21.386 1.00 92.44 275 ARG A CA 1
ATOM 2071 C C . ARG A 1 275 ? -1.685 5.310 21.356 1.00 92.44 275 ARG A C 1
ATOM 2073 O O . ARG A 1 275 ? -2.637 5.652 22.054 1.00 92.44 275 ARG A O 1
ATOM 2080 N N . PHE A 1 276 ? -1.752 4.261 20.539 1.00 93.25 276 PHE A N 1
ATOM 2081 C CA . PHE A 1 276 ? -2.941 3.399 20.458 1.00 93.25 276 PHE A CA 1
ATOM 2082 C C . PHE A 1 276 ? -2.952 2.284 21.513 1.00 93.25 276 PHE A C 1
ATOM 2084 O O . PHE A 1 276 ? -4.021 1.781 21.866 1.00 93.25 276 PHE A O 1
ATOM 2091 N N . GLU A 1 277 ? -1.788 1.936 22.061 1.00 92.06 277 GLU A N 1
ATOM 2092 C CA . GLU A 1 277 ? -1.659 1.027 23.201 1.00 92.06 277 GLU A CA 1
ATOM 2093 C C . GLU A 1 277 ? -1.877 1.712 24.557 1.00 92.06 277 GLU A C 1
ATOM 2095 O O . GLU A 1 277 ? -2.158 1.016 25.538 1.00 92.06 277 GLU A O 1
ATOM 2100 N N . ASP A 1 278 ? -1.820 3.050 24.610 1.00 94.19 278 ASP A N 1
ATOM 2101 C CA . ASP A 1 278 ? -2.100 3.844 25.808 1.00 94.19 278 ASP A CA 1
ATOM 2102 C C . ASP A 1 278 ? -3.448 3.424 26.440 1.00 94.19 278 ASP A C 1
ATOM 2104 O O . ASP A 1 278 ? -4.501 3.501 25.789 1.00 94.19 278 ASP A O 1
ATOM 2108 N N . PRO A 1 279 ? -3.453 2.985 27.715 1.00 94.00 279 PRO A N 1
ATOM 2109 C CA . PRO A 1 279 ? -4.663 2.573 28.415 1.00 94.00 279 PRO A CA 1
ATOM 2110 C C . PRO A 1 279 ? -5.786 3.612 28.384 1.00 94.00 279 PRO A C 1
ATOM 2112 O O . PRO A 1 279 ? -6.944 3.229 28.232 1.00 94.00 279 PRO A O 1
ATOM 2115 N N . MET A 1 280 ? -5.470 4.908 28.478 1.00 94.25 280 MET A N 1
ATOM 2116 C CA . MET A 1 280 ? -6.454 5.993 28.405 1.00 94.25 280 MET A CA 1
ATOM 2117 C C . MET A 1 280 ? -7.133 6.027 27.036 1.00 94.25 280 MET A C 1
ATOM 2119 O O . MET A 1 280 ? -8.348 6.163 26.926 1.00 94.25 280 MET A O 1
ATOM 2123 N N . VAL A 1 281 ? -6.364 5.843 25.970 1.00 93.50 281 VAL A N 1
ATOM 2124 C CA . VAL A 1 281 ? -6.872 5.848 24.594 1.00 93.50 281 VAL A CA 1
ATOM 2125 C C . VAL A 1 281 ? -7.756 4.634 24.346 1.00 93.50 281 VAL A C 1
ATOM 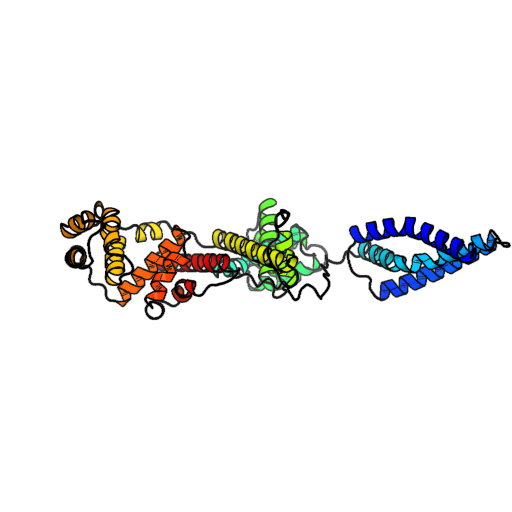2127 O O . VAL A 1 281 ? -8.838 4.752 23.768 1.00 93.50 281 VAL A O 1
ATOM 2130 N N . ARG A 1 282 ? -7.326 3.469 24.832 1.00 94.62 282 ARG A N 1
ATOM 2131 C CA . ARG A 1 282 ? -8.105 2.230 24.766 1.00 94.62 282 ARG A CA 1
ATOM 2132 C C . ARG A 1 282 ? -9.403 2.330 25.564 1.00 94.62 282 ARG A C 1
ATOM 2134 O O . ARG A 1 282 ? -10.430 1.857 25.083 1.00 94.62 282 ARG A O 1
ATOM 2141 N N . ALA A 1 283 ? -9.371 2.979 26.728 1.00 94.94 283 ALA A N 1
ATOM 2142 C CA . ALA A 1 283 ? -10.540 3.241 27.561 1.00 94.94 283 ALA A CA 1
ATOM 2143 C C . ALA A 1 283 ? -11.572 4.106 26.833 1.00 94.94 283 ALA A C 1
ATOM 2145 O O . ALA A 1 283 ? -12.723 3.697 26.679 1.00 94.94 283 ALA A O 1
ATOM 2146 N N . ARG A 1 284 ? -11.134 5.257 26.309 1.00 94.38 284 ARG A N 1
ATOM 2147 C CA . ARG A 1 284 ? -11.977 6.169 25.523 1.00 94.38 284 ARG A CA 1
ATOM 2148 C C . ARG A 1 284 ? -12.591 5.472 24.315 1.00 94.38 284 ARG A C 1
ATOM 2150 O O . ARG A 1 284 ? -13.789 5.580 24.082 1.00 94.38 284 ARG A O 1
ATOM 2157 N N . HIS A 1 285 ? -11.791 4.699 23.581 1.00 94.56 285 HIS A N 1
ATOM 2158 C CA . HIS A 1 285 ? -12.297 3.944 22.440 1.00 94.56 285 HIS A CA 1
ATOM 2159 C C . HIS A 1 285 ? -13.300 2.857 22.847 1.00 94.56 285 HIS A C 1
ATOM 2161 O O . HIS A 1 285 ? -14.278 2.657 22.137 1.00 94.56 285 HIS A O 1
ATOM 2167 N N . LEU A 1 286 ? -13.090 2.155 23.967 1.00 95.06 286 LEU A N 1
ATOM 2168 C CA . LEU A 1 286 ? -14.042 1.152 24.451 1.00 95.06 286 LEU A CA 1
ATOM 2169 C C . LEU A 1 286 ? -15.402 1.783 24.778 1.00 95.06 286 LEU A C 1
ATOM 2171 O O . LEU A 1 286 ? -16.423 1.227 24.378 1.00 95.06 286 LEU A O 1
ATOM 2175 N N . ILE A 1 287 ? -15.410 2.940 25.451 1.00 94.62 287 ILE A N 1
ATOM 2176 C CA . ILE A 1 287 ? -16.639 3.687 25.756 1.00 94.62 287 ILE A CA 1
ATOM 2177 C C . ILE A 1 287 ? -17.340 4.099 24.458 1.00 94.62 287 ILE A C 1
ATOM 2179 O O . ILE A 1 287 ? -18.507 3.759 24.262 1.00 94.62 287 ILE A O 1
ATOM 2183 N N . ALA A 1 288 ? -16.618 4.758 23.545 1.00 93.81 288 ALA A N 1
ATOM 2184 C CA . ALA A 1 288 ? -17.162 5.209 22.266 1.00 93.81 288 ALA A CA 1
ATOM 2185 C C . ALA A 1 288 ? -17.726 4.034 21.449 1.00 93.81 288 ALA A C 1
ATOM 2187 O O . ALA A 1 288 ? -18.886 4.020 21.048 1.00 93.81 288 ALA A O 1
ATOM 2188 N N . ALA A 1 289 ? -16.931 2.983 21.248 1.00 92.62 289 ALA A N 1
ATOM 2189 C CA . ALA A 1 289 ? -17.339 1.827 20.463 1.00 92.62 289 ALA A CA 1
ATOM 2190 C C . ALA A 1 28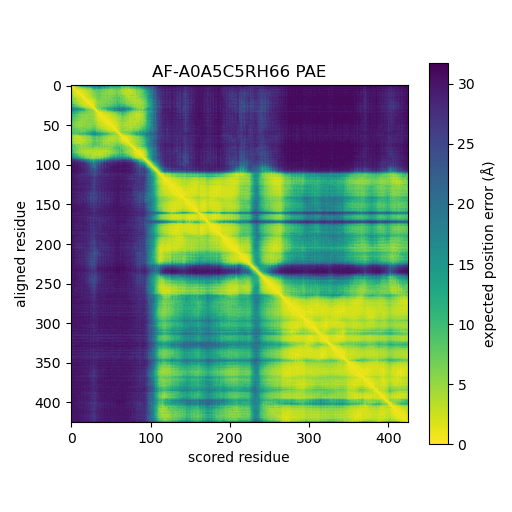9 ? -18.531 1.083 21.088 1.00 92.62 289 ALA A C 1
ATOM 2192 O O . ALA A 1 289 ? -19.346 0.522 20.357 1.00 92.62 289 ALA A O 1
ATOM 2193 N N . TYR A 1 290 ? -18.666 1.083 22.416 1.00 93.31 290 TYR A N 1
ATOM 2194 C CA . TYR A 1 290 ? -19.845 0.537 23.083 1.00 93.31 290 TYR A CA 1
ATOM 2195 C C . TYR A 1 290 ? -21.092 1.405 22.869 1.00 93.31 290 TYR A C 1
ATOM 2197 O O . TYR A 1 290 ? -22.122 0.878 22.450 1.00 93.31 290 TYR A O 1
ATOM 2205 N N . ARG A 1 291 ? -20.994 2.726 23.081 1.00 91.12 291 ARG A N 1
ATOM 2206 C CA . ARG A 1 291 ? -22.104 3.679 22.880 1.00 91.12 291 ARG A CA 1
ATOM 2207 C C . ARG A 1 291 ? -22.640 3.666 21.449 1.00 91.12 291 ARG A C 1
ATOM 2209 O O . ARG A 1 291 ? -23.840 3.792 21.235 1.00 91.12 291 ARG A O 1
ATOM 2216 N N . HIS A 1 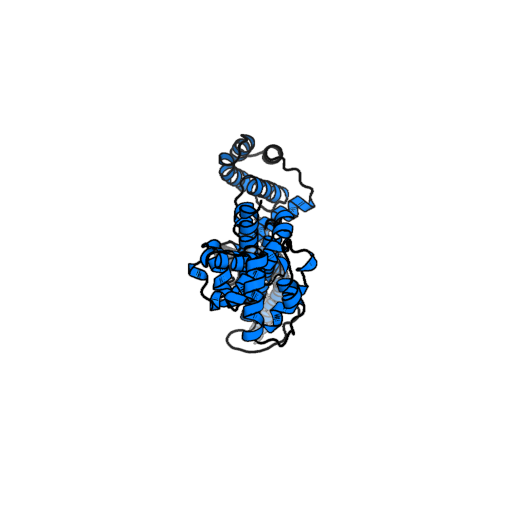292 ? -21.760 3.451 20.474 1.00 90.25 292 HIS A N 1
ATOM 2217 C CA . HIS A 1 292 ? -22.121 3.348 19.057 1.00 90.25 292 HIS A CA 1
ATOM 2218 C C . HIS A 1 292 ? -22.476 1.915 18.608 1.00 90.25 292 HIS A C 1
ATOM 2220 O O . HIS A 1 292 ? -22.706 1.660 17.422 1.00 90.25 292 HIS A O 1
ATOM 2226 N N . GLU A 1 293 ? -22.564 0.973 19.553 1.00 90.44 293 GLU A N 1
ATOM 2227 C CA . GLU A 1 293 ? -22.910 -0.442 19.349 1.00 90.44 293 GLU A CA 1
ATOM 2228 C C . GLU A 1 293 ? -21.971 -1.194 18.380 1.00 90.44 293 GLU A C 1
ATOM 2230 O O . GLU A 1 293 ? -22.372 -2.151 17.712 1.00 90.44 293 GLU A O 1
ATOM 2235 N N . LEU A 1 294 ? -20.712 -0.769 18.282 1.00 89.94 294 LEU A N 1
ATOM 2236 C CA . LEU A 1 294 ? -19.664 -1.471 17.533 1.00 89.94 294 LEU A CA 1
ATOM 2237 C C . LEU A 1 294 ? -19.093 -2.649 18.330 1.00 89.94 294 LEU A C 1
ATOM 2239 O O . LEU A 1 294 ? -18.610 -3.622 17.752 1.00 89.94 294 LEU A O 1
ATOM 2243 N N . ILE A 1 295 ? -19.184 -2.588 19.661 1.00 90.19 295 ILE A N 1
ATOM 2244 C CA . ILE A 1 295 ? -18.824 -3.676 20.572 1.00 90.19 295 ILE A CA 1
ATOM 2245 C C . ILE A 1 295 ? -20.087 -4.166 21.277 1.00 90.19 295 ILE A C 1
ATOM 2247 O O . ILE A 1 295 ? -20.854 -3.388 21.840 1.00 90.19 295 ILE A O 1
ATOM 2251 N N . ARG A 1 296 ? -20.302 -5.484 21.269 1.00 89.31 296 ARG A N 1
ATOM 2252 C CA . ARG A 1 296 ? -21.421 -6.111 21.989 1.00 89.31 296 ARG A CA 1
ATOM 2253 C C . ARG A 1 296 ? -21.179 -6.065 23.497 1.00 89.31 296 ARG A C 1
ATOM 2255 O O . ARG A 1 296 ? -20.047 -6.270 23.926 1.00 89.31 296 ARG A O 1
ATOM 2262 N N . SER A 1 297 ? -22.243 -5.922 24.292 1.00 89.19 297 SER A N 1
ATOM 2263 C CA . SER A 1 297 ? -22.169 -5.859 25.765 1.00 89.19 297 SER A CA 1
ATOM 2264 C C . SER A 1 297 ? -21.329 -6.979 26.380 1.00 89.19 297 SER A C 1
ATOM 2266 O O . SER A 1 297 ? -20.466 -6.709 27.204 1.00 89.19 297 SER A O 1
ATOM 2268 N N . GLY A 1 298 ? -21.486 -8.216 25.904 1.00 88.81 298 GLY A N 1
ATOM 2269 C CA . GLY A 1 298 ? -20.722 -9.363 26.401 1.00 88.81 298 GLY A CA 1
ATOM 2270 C C . GLY A 1 298 ? -19.214 -9.344 26.109 1.00 88.81 298 GLY A C 1
ATOM 2271 O O . GLY A 1 298 ? -18.454 -10.065 26.746 1.00 88.81 298 GLY A O 1
ATOM 2272 N N . ALA A 1 299 ? -18.755 -8.523 25.160 1.00 91.81 299 ALA A N 1
ATOM 2273 C CA . ALA A 1 299 ? -17.334 -8.372 24.834 1.00 91.81 299 ALA A CA 1
ATOM 2274 C C . ALA A 1 299 ? -16.652 -7.244 25.628 1.00 91.81 299 ALA A C 1
ATOM 2276 O O . ALA A 1 299 ? -15.422 -7.195 25.694 1.00 91.81 299 ALA A O 1
ATOM 2277 N N . VAL A 1 300 ? -17.434 -6.351 26.244 1.00 94.50 300 VAL A N 1
ATOM 2278 C CA . VAL A 1 300 ? -16.923 -5.206 27.008 1.00 94.50 300 VAL A CA 1
ATOM 2279 C C . VAL A 1 300 ? -16.076 -5.631 28.214 1.00 94.50 300 VAL A C 1
ATOM 2281 O O . VAL A 1 300 ? -14.974 -5.091 28.341 1.00 94.50 300 VAL A O 1
ATOM 2284 N N . PRO A 1 301 ? -16.489 -6.600 29.061 1.00 94.19 301 PRO A N 1
ATOM 2285 C CA . PRO A 1 301 ? -15.714 -6.958 30.249 1.00 94.19 301 PRO A CA 1
ATOM 2286 C C . PRO A 1 301 ? -14.325 -7.488 29.900 1.00 94.19 301 PRO A C 1
ATOM 2288 O O . PRO A 1 301 ? -13.322 -7.022 30.439 1.00 94.19 301 PRO A O 1
ATOM 2291 N N . GLY A 1 302 ? -14.247 -8.393 28.917 1.00 93.62 302 GLY A N 1
ATOM 2292 C CA . GLY A 1 302 ? -12.974 -8.913 28.416 1.00 93.62 302 GLY A CA 1
ATOM 2293 C C . GLY A 1 302 ? -12.073 -7.825 27.823 1.00 93.62 302 GLY A C 1
ATOM 2294 O O . GLY A 1 302 ? -10.865 -7.833 28.061 1.00 93.62 302 GLY A O 1
ATOM 2295 N N . ALA A 1 303 ? -12.648 -6.861 27.096 1.00 92.88 303 ALA A N 1
ATOM 2296 C CA . ALA A 1 303 ? -11.895 -5.736 26.550 1.00 92.88 303 ALA A CA 1
ATOM 2297 C C . ALA A 1 303 ? -11.355 -4.813 27.656 1.00 92.88 303 ALA A C 1
ATOM 2299 O O . ALA A 1 303 ? -10.175 -4.464 27.618 1.00 92.88 303 ALA A O 1
ATOM 2300 N N . ALA A 1 304 ? -12.174 -4.465 28.655 1.00 93.94 304 ALA A N 1
ATOM 2301 C CA . ALA A 1 304 ? -11.771 -3.645 29.800 1.00 93.94 304 ALA A CA 1
ATOM 2302 C C . ALA A 1 304 ? -10.682 -4.335 30.642 1.00 93.94 304 ALA A C 1
ATOM 2304 O O . ALA A 1 304 ? -9.656 -3.730 30.968 1.00 93.94 304 ALA A O 1
ATOM 2305 N N . ALA A 1 305 ? -10.854 -5.631 30.927 1.00 93.75 305 ALA A N 1
ATOM 2306 C CA . ALA A 1 305 ? -9.907 -6.436 31.698 1.00 93.75 305 ALA A CA 1
ATOM 2307 C C . ALA A 1 305 ? -8.487 -6.436 31.104 1.00 93.75 305 ALA A C 1
ATOM 2309 O O . ALA A 1 305 ? -7.508 -6.539 31.842 1.00 93.75 305 ALA A O 1
ATOM 2310 N N . ALA A 1 306 ? -8.360 -6.276 29.783 1.00 92.81 306 ALA A N 1
ATOM 2311 C CA . ALA A 1 306 ? -7.078 -6.298 29.087 1.00 92.81 306 ALA A CA 1
ATOM 2312 C C . ALA A 1 306 ? -6.182 -5.073 29.354 1.00 92.81 306 ALA A C 1
ATOM 2314 O O . ALA A 1 306 ? -5.002 -5.122 29.005 1.00 92.81 306 ALA A O 1
ATOM 2315 N N . PHE A 1 307 ? -6.705 -3.973 29.912 1.00 92.19 307 PHE A N 1
ATOM 2316 C CA . PHE A 1 307 ? -5.905 -2.755 30.119 1.00 92.19 307 PHE A CA 1
ATOM 2317 C C . PHE A 1 307 ? -6.239 -1.930 31.367 1.00 92.19 307 PHE A C 1
ATOM 2319 O O . PHE A 1 307 ? -5.439 -1.064 31.717 1.00 92.19 307 PHE A O 1
ATOM 2326 N N . PHE A 1 308 ? -7.354 -2.183 32.067 1.00 92.94 308 PHE A N 1
ATOM 2327 C CA . PHE A 1 308 ? -7.795 -1.305 33.165 1.00 92.94 308 PHE A CA 1
ATOM 2328 C C . PHE A 1 308 ? -6.766 -1.153 34.302 1.00 92.94 308 PHE A C 1
ATOM 2330 O O . PHE A 1 308 ? -6.700 -0.102 34.924 1.00 92.94 308 PHE A O 1
ATOM 2337 N N . VAL A 1 309 ? -5.913 -2.159 34.546 1.00 90.56 309 VAL A N 1
ATOM 2338 C CA . VAL A 1 309 ? -4.856 -2.096 35.580 1.00 90.56 309 VAL A CA 1
ATOM 2339 C C . VAL A 1 309 ? -3.849 -0.971 35.310 1.00 90.56 309 VAL A C 1
ATOM 2341 O O . VAL A 1 309 ? -3.285 -0.408 36.244 1.00 90.56 309 VAL A O 1
ATOM 2344 N N . GLY A 1 310 ? -3.612 -0.645 34.037 1.00 89.38 310 GLY A N 1
ATOM 2345 C CA . GLY A 1 310 ? -2.711 0.430 33.625 1.00 89.38 310 GLY A CA 1
ATOM 2346 C C . GLY A 1 310 ? -3.403 1.775 33.399 1.00 89.38 310 GLY A C 1
ATOM 2347 O O . GLY A 1 310 ? -2.719 2.726 33.037 1.00 89.38 310 GLY A O 1
ATOM 2348 N N . LEU A 1 311 ? -4.727 1.862 33.565 1.00 93.56 311 LEU A N 1
ATOM 2349 C CA . LEU A 1 311 ? -5.520 3.044 33.230 1.00 93.56 311 LEU A CA 1
ATOM 2350 C C . LEU A 1 311 ? -5.431 4.111 34.336 1.00 93.56 311 LEU A C 1
ATOM 2352 O O . LEU A 1 311 ? -5.907 3.883 35.452 1.00 93.56 311 LEU A O 1
ATOM 2356 N N . PRO A 1 312 ? -4.864 5.300 34.056 1.00 90.50 312 PRO A N 1
ATOM 2357 C CA . PRO A 1 312 ? -4.878 6.403 35.009 1.00 90.50 312 PRO A CA 1
ATOM 2358 C C . PRO A 1 312 ? -6.314 6.860 35.285 1.00 90.50 312 PRO A C 1
ATOM 2360 O O . PRO A 1 312 ? -7.089 7.045 34.353 1.00 90.50 312 PRO A O 1
ATOM 2363 N N . GLY A 1 313 ? -6.661 7.053 36.558 1.00 86.94 313 GLY A N 1
ATOM 2364 C CA . GLY A 1 313 ? -8.017 7.448 36.962 1.00 86.94 313 GLY A CA 1
ATOM 2365 C C . GLY A 1 313 ? -9.020 6.293 37.052 1.00 86.94 313 GLY A C 1
ATOM 2366 O O . GLY A 1 313 ? -10.140 6.519 37.494 1.00 86.94 313 GLY A O 1
ATOM 2367 N N . ALA A 1 314 ? -8.630 5.056 36.715 1.00 88.50 314 ALA A N 1
ATOM 2368 C CA . ALA A 1 314 ? -9.496 3.893 36.893 1.00 88.50 314 ALA A CA 1
ATOM 2369 C C . ALA A 1 314 ? -9.862 3.688 38.369 1.00 88.50 314 ALA A C 1
ATOM 2371 O O . ALA A 1 314 ? -8.985 3.517 39.223 1.00 88.50 314 ALA A O 1
ATOM 2372 N N . GLY A 1 315 ? -11.161 3.690 38.655 1.00 91.12 315 GLY A N 1
ATOM 2373 C CA . GLY A 1 315 ? -11.717 3.488 39.981 1.00 91.12 315 GLY A CA 1
ATOM 2374 C C . GLY A 1 315 ? -12.502 2.184 40.096 1.00 91.12 315 GLY A C 1
ATOM 2375 O O . GLY A 1 315 ? -12.124 1.122 39.581 1.00 91.12 315 GLY A O 1
ATOM 2376 N N . GLU A 1 316 ? -13.595 2.258 40.846 1.00 95.38 316 GLU A N 1
ATOM 2377 C CA . GLU A 1 316 ? -14.452 1.112 41.135 1.00 95.38 316 GLU A CA 1
ATOM 2378 C C . GLU A 1 316 ? -15.222 0.678 39.886 1.00 95.38 316 GLU A C 1
ATOM 2380 O O . GLU A 1 316 ? -15.333 -0.520 39.632 1.00 95.38 316 GLU A O 1
ATOM 2385 N N . ALA A 1 317 ? -15.678 1.626 39.060 1.00 95.50 317 ALA A N 1
ATOM 2386 C CA . ALA A 1 317 ? -16.479 1.320 37.881 1.00 95.50 317 ALA A CA 1
ATOM 2387 C C . ALA A 1 317 ? -15.679 0.557 36.818 1.00 95.50 317 ALA A C 1
ATOM 2389 O O . ALA A 1 317 ? -16.184 -0.417 36.266 1.00 95.50 317 ALA A O 1
ATOM 2390 N N . TRP A 1 318 ? -14.417 0.923 36.570 1.00 96.56 318 TRP A N 1
ATOM 2391 C CA . TRP A 1 318 ? -13.546 0.163 35.661 1.00 96.56 318 TRP A CA 1
ATOM 2392 C C . TRP A 1 318 ? -13.246 -1.254 36.161 1.00 96.56 318 TRP A C 1
ATOM 2394 O O . TRP A 1 318 ? -13.192 -2.195 35.366 1.00 96.56 318 TRP A O 1
ATOM 2404 N N . THR A 1 319 ? -13.090 -1.421 37.477 1.00 95.06 319 THR A N 1
ATOM 2405 C CA . THR A 1 319 ? -12.892 -2.741 38.093 1.00 95.06 319 THR A CA 1
ATOM 2406 C C . THR A 1 319 ? -14.154 -3.595 37.968 1.00 95.06 319 THR A C 1
ATOM 2408 O O . THR A 1 319 ? -14.083 -4.758 37.576 1.00 95.06 319 THR A O 1
ATOM 2411 N N . GLU A 1 320 ? -15.318 -3.013 38.252 1.00 95.81 320 GLU A N 1
ATOM 2412 C CA . GLU A 1 320 ? -16.622 -3.659 38.104 1.00 95.81 320 GLU A CA 1
ATOM 2413 C C . GLU A 1 320 ? -16.882 -4.056 36.645 1.00 95.81 320 GLU A C 1
ATOM 2415 O O . GLU A 1 320 ? -17.283 -5.188 36.381 1.00 95.81 320 GLU A O 1
ATOM 2420 N N . LEU A 1 321 ? -16.560 -3.172 35.695 1.00 94.94 321 LEU A N 1
ATOM 2421 C CA . LEU A 1 321 ? -16.689 -3.427 34.262 1.00 94.94 321 LEU A CA 1
ATOM 2422 C C . LEU A 1 321 ? -15.822 -4.609 33.821 1.00 94.94 321 LEU A C 1
ATOM 2424 O O . LEU A 1 321 ? -16.306 -5.491 33.119 1.00 94.94 321 LEU A O 1
ATOM 2428 N N . ALA A 1 322 ? -14.563 -4.662 34.265 1.00 94.62 322 ALA A N 1
ATOM 2429 C CA . ALA A 1 322 ? -13.639 -5.754 33.957 1.00 94.62 322 ALA A CA 1
ATOM 2430 C C . ALA A 1 322 ? -14.037 -7.096 34.603 1.00 94.62 322 ALA A C 1
ATOM 2432 O O . ALA A 1 322 ? -13.664 -8.156 34.100 1.00 94.62 322 ALA A O 1
ATOM 2433 N N . MET A 1 323 ? -14.774 -7.062 35.718 1.00 94.62 323 MET A N 1
ATOM 2434 C CA . MET A 1 323 ? -15.249 -8.249 36.440 1.00 94.62 323 MET A CA 1
ATOM 2435 C C . MET A 1 323 ? -16.662 -8.694 36.046 1.00 94.62 323 MET A C 1
ATOM 2437 O O . MET A 1 323 ? -17.106 -9.762 36.481 1.00 94.62 323 MET A O 1
ATOM 2441 N N . ALA A 1 324 ? -17.381 -7.893 35.260 1.00 92.62 324 ALA A N 1
ATOM 2442 C CA . ALA A 1 324 ? -18.723 -8.220 34.814 1.00 92.62 324 ALA A CA 1
ATOM 2443 C C . ALA A 1 324 ? -18.739 -9.507 33.968 1.00 92.62 324 ALA A C 1
ATOM 2445 O O . ALA A 1 324 ? -17.750 -9.907 33.352 1.00 92.62 324 ALA A O 1
ATOM 2446 N N . SER A 1 325 ? -19.888 -10.187 33.951 1.00 89.56 325 SER A N 1
ATOM 2447 C CA . SER A 1 325 ? -20.046 -11.413 33.165 1.00 89.56 325 SER A CA 1
ATOM 2448 C C . SER A 1 325 ? -19.966 -11.116 31.666 1.00 89.56 325 SER A C 1
ATOM 2450 O O . SER A 1 325 ? -20.600 -10.178 31.188 1.00 89.56 325 SER A O 1
ATOM 2452 N N . ASN A 1 326 ? -19.296 -11.982 30.902 1.00 86.12 326 ASN A N 1
ATOM 2453 C CA . ASN A 1 326 ? -19.313 -11.926 29.434 1.00 86.12 326 ASN A CA 1
ATOM 2454 C C . ASN A 1 326 ? -20.707 -12.214 28.833 1.00 86.12 326 ASN A C 1
ATOM 2456 O O . ASN A 1 326 ? -20.909 -12.026 27.638 1.00 86.12 326 ASN A O 1
ATOM 2460 N N . ASP A 1 327 ? -21.672 -12.647 29.650 1.00 87.94 327 ASP A N 1
ATOM 2461 C CA . ASP A 1 327 ? -23.078 -12.820 29.261 1.00 87.94 327 ASP A CA 1
ATOM 2462 C C . ASP A 1 327 ? -23.967 -11.631 29.691 1.00 87.94 327 ASP A C 1
ATOM 2464 O O . ASP A 1 327 ? -25.192 -11.699 29.576 1.00 87.94 327 ASP A O 1
ATOM 2468 N N . ALA A 1 328 ? -23.378 -10.551 30.221 1.00 85.19 328 ALA A N 1
ATOM 2469 C CA . ALA A 1 328 ? -24.122 -9.394 30.710 1.00 85.19 328 ALA A CA 1
ATOM 2470 C C . ALA A 1 328 ? -24.919 -8.701 29.592 1.00 85.19 328 ALA A C 1
ATOM 2472 O O . ALA A 1 328 ? -24.434 -8.470 28.473 1.00 85.19 328 ALA A O 1
ATOM 2473 N N . CYS A 1 329 ? -26.165 -8.352 29.912 1.00 87.62 329 CYS A N 1
ATOM 2474 C CA . CYS A 1 329 ? -27.041 -7.633 28.998 1.00 87.62 329 CYS A CA 1
ATOM 2475 C C . CYS A 1 329 ? -26.650 -6.150 28.936 1.00 87.62 329 CYS A C 1
ATOM 2477 O O . CYS A 1 329 ? -26.020 -5.620 29.847 1.00 87.62 329 CYS A O 1
ATOM 2479 N N . HIS A 1 330 ? -27.069 -5.461 27.872 1.00 86.25 330 HIS A N 1
ATOM 2480 C CA . HIS A 1 330 ? -26.829 -4.021 27.700 1.00 86.25 330 HIS A CA 1
ATOM 2481 C C . HIS A 1 330 ? -27.290 -3.209 28.925 1.00 86.25 330 HIS A C 1
ATOM 2483 O O . HIS A 1 330 ? -26.539 -2.400 29.452 1.00 86.25 330 HIS A O 1
ATOM 2489 N N . SER A 1 331 ? -28.460 -3.551 29.481 1.00 89.56 331 SER A N 1
ATOM 2490 C CA . SER A 1 331 ? -29.019 -2.924 30.687 1.00 89.56 331 SER A CA 1
ATOM 2491 C C . SER A 1 331 ? -28.142 -3.028 31.937 1.00 89.56 331 SER A C 1
ATOM 2493 O O . SER A 1 331 ? -28.292 -2.209 32.841 1.00 89.56 331 SER A O 1
ATOM 2495 N N . ASP A 1 332 ? -27.273 -4.038 32.009 1.00 90.31 332 ASP A N 1
ATOM 2496 C CA . ASP A 1 332 ? -26.385 -4.258 33.153 1.00 90.31 332 ASP A CA 1
ATOM 2497 C C . ASP A 1 332 ? -25.060 -3.509 32.966 1.00 90.31 332 ASP A C 1
ATOM 2499 O O . ASP A 1 332 ? -24.475 -3.030 33.935 1.00 90.31 332 ASP A O 1
ATOM 2503 N N . ILE A 1 333 ? -24.597 -3.390 31.717 1.00 94.12 333 ILE A N 1
ATOM 2504 C CA . ILE A 1 333 ? -23.329 -2.744 31.370 1.00 94.12 333 ILE A CA 1
ATOM 2505 C C . ILE A 1 333 ? -23.473 -1.221 31.273 1.00 94.12 333 ILE A C 1
ATOM 2507 O O . ILE A 1 333 ? -22.575 -0.523 31.738 1.00 94.12 333 ILE A O 1
ATOM 2511 N N . ASP A 1 334 ? -24.585 -0.689 30.749 1.00 94.25 334 ASP A N 1
ATOM 2512 C CA . ASP A 1 334 ? -24.772 0.761 30.552 1.00 94.25 334 ASP A CA 1
ATOM 2513 C C . ASP A 1 334 ? -24.502 1.590 31.819 1.00 94.25 334 ASP A C 1
ATOM 2515 O O . ASP A 1 334 ? -23.705 2.530 31.758 1.00 94.25 334 ASP A O 1
ATOM 2519 N N . PRO A 1 335 ? -25.069 1.258 33.000 1.00 95.50 335 PRO A N 1
ATOM 2520 C CA . PRO A 1 335 ? -24.856 2.067 34.199 1.00 95.50 335 PRO A CA 1
ATOM 2521 C C . PRO A 1 335 ? -23.415 1.994 34.722 1.00 95.50 335 PRO A C 1
ATOM 2523 O O . PRO A 1 335 ? -22.955 2.904 35.416 1.00 95.50 335 PRO A O 1
ATOM 2526 N N . ILE A 1 336 ? -22.706 0.897 34.439 1.00 95.75 336 ILE A N 1
ATOM 2527 C CA . ILE A 1 336 ? -21.295 0.727 34.800 1.00 95.75 336 ILE A CA 1
ATOM 2528 C C . ILE A 1 336 ? -20.431 1.543 33.836 1.00 95.75 336 ILE A C 1
ATOM 2530 O O . ILE A 1 336 ? -19.541 2.262 34.284 1.00 95.75 336 ILE A O 1
ATOM 2534 N N . MET A 1 337 ? -20.737 1.492 32.536 1.00 95.06 337 MET A N 1
ATOM 2535 C CA . MET A 1 337 ? -20.021 2.226 31.496 1.00 95.06 337 MET A CA 1
ATOM 2536 C C . MET A 1 337 ? -20.088 3.741 31.710 1.00 95.06 337 MET A C 1
ATOM 2538 O O . MET A 1 337 ? -19.061 4.406 31.634 1.00 95.06 337 MET A O 1
ATOM 2542 N N . GLU A 1 338 ? -21.256 4.292 32.045 1.00 95.06 338 GLU A N 1
ATOM 2543 C CA . GLU A 1 338 ? -21.397 5.736 32.283 1.00 95.06 338 GLU A CA 1
ATOM 2544 C C . GLU A 1 338 ? -20.619 6.208 33.522 1.00 95.06 338 GLU A C 1
ATOM 2546 O O . GLU A 1 338 ? -20.020 7.284 33.518 1.00 95.06 338 GLU A O 1
ATOM 2551 N N . ARG A 1 339 ? -20.543 5.382 34.574 1.00 96.38 339 ARG A N 1
ATOM 2552 C CA . ARG A 1 339 ? -19.660 5.670 35.716 1.00 96.38 339 ARG A CA 1
ATOM 2553 C C . ARG A 1 339 ? -18.185 5.561 35.336 1.00 96.38 339 ARG A C 1
ATOM 2555 O O . ARG A 1 339 ? -17.403 6.415 35.737 1.00 96.38 339 ARG A O 1
ATOM 2562 N N . ALA A 1 340 ? -17.810 4.551 34.554 1.00 95.56 340 ALA A N 1
ATOM 2563 C CA . ALA A 1 340 ? -16.440 4.364 34.080 1.00 95.56 340 ALA A CA 1
ATOM 2564 C C . ALA A 1 340 ? -15.982 5.523 33.175 1.00 95.56 340 ALA A C 1
ATOM 2566 O O . ALA A 1 340 ? -14.839 5.964 33.278 1.00 95.56 340 ALA A O 1
ATOM 2567 N N . ALA A 1 341 ? -16.881 6.059 32.344 1.00 95.12 341 ALA A N 1
ATOM 2568 C CA . ALA A 1 341 ? -16.655 7.266 31.555 1.00 95.12 341 ALA A CA 1
ATOM 2569 C C . ALA A 1 341 ? -16.405 8.491 32.450 1.00 95.12 341 ALA A C 1
ATOM 2571 O O . ALA A 1 341 ? -15.437 9.219 32.235 1.00 95.12 341 ALA A O 1
ATOM 2572 N N . ALA A 1 342 ? -17.212 8.673 33.499 1.00 95.19 342 ALA A N 1
ATOM 2573 C CA . ALA A 1 342 ? -17.026 9.759 34.459 1.00 95.19 342 ALA A CA 1
ATOM 2574 C C . ALA A 1 342 ? -15.705 9.654 35.250 1.00 95.19 342 ALA A C 1
ATOM 2576 O O . ALA A 1 342 ? -15.094 10.676 35.536 1.00 95.19 342 ALA A O 1
ATOM 2577 N N . GLU A 1 343 ? -15.235 8.444 35.582 1.00 95.69 343 GLU A N 1
ATOM 2578 C CA . GLU A 1 343 ? -13.967 8.238 36.311 1.00 95.69 343 GLU A CA 1
ATOM 2579 C C . GLU A 1 343 ? -12.727 8.733 35.545 1.00 95.69 343 GLU A C 1
ATOM 2581 O O . GLU A 1 343 ? -11.726 9.091 36.165 1.00 95.69 343 GLU A O 1
ATOM 2586 N N . ILE A 1 344 ? -12.791 8.775 34.212 1.00 93.62 344 ILE A N 1
ATOM 2587 C CA . ILE A 1 344 ? -11.685 9.226 33.353 1.00 93.62 344 ILE A CA 1
ATOM 2588 C C . ILE A 1 344 ? -11.958 10.580 32.682 1.00 93.62 344 ILE A C 1
ATOM 2590 O O . ILE A 1 344 ? -11.290 10.918 31.702 1.00 93.62 344 ILE A O 1
ATOM 2594 N N . ASP A 1 345 ? -12.947 11.327 33.185 1.00 91.81 345 ASP A N 1
ATOM 2595 C CA . ASP A 1 345 ? -13.394 12.615 32.643 1.00 91.81 345 ASP A CA 1
ATOM 2596 C C . ASP A 1 345 ? -13.712 12.552 31.133 1.00 91.81 345 ASP A C 1
ATOM 2598 O O . ASP A 1 345 ? -13.284 13.398 30.343 1.00 91.81 345 ASP A O 1
ATOM 2602 N N . TYR A 1 346 ? -14.431 11.511 30.705 1.00 90.06 346 TYR A N 1
ATOM 2603 C CA . TYR A 1 346 ? -14.816 11.334 29.306 1.00 90.06 346 TYR A CA 1
ATOM 2604 C C . TYR A 1 346 ? -16.088 12.118 28.951 1.00 90.06 346 TYR A C 1
ATOM 2606 O O . TYR A 1 346 ? -17.191 11.722 29.329 1.00 90.06 346 TYR A O 1
ATOM 2614 N N . ASP A 1 347 ? -15.919 13.203 28.192 1.00 87.88 347 ASP A N 1
ATOM 2615 C CA . ASP A 1 347 ? -16.983 14.100 27.707 1.00 87.88 347 ASP A CA 1
ATOM 2616 C C . ASP A 1 347 ? -16.682 14.559 26.263 1.00 87.88 347 ASP A C 1
ATOM 2618 O O . ASP A 1 347 ? -16.583 15.748 25.969 1.00 87.88 347 ASP A O 1
ATOM 2622 N N . GLU A 1 348 ? -16.409 13.600 25.372 1.00 83.75 348 GLU A N 1
ATOM 2623 C CA . GLU A 1 348 ? -16.165 13.879 23.949 1.00 83.75 348 GLU A CA 1
ATOM 2624 C C . GLU A 1 348 ? -17.495 14.090 23.209 1.00 83.75 348 GLU A C 1
ATOM 2626 O O . GLU A 1 348 ? -18.512 13.469 23.536 1.00 83.75 348 GLU A O 1
ATOM 2631 N N . ASP A 1 349 ? -17.493 14.945 22.184 1.00 86.88 349 ASP A N 1
ATOM 2632 C CA . ASP A 1 349 ? -18.660 15.108 21.320 1.00 86.88 349 ASP A CA 1
ATOM 2633 C C . ASP A 1 349 ? -18.782 13.961 20.297 1.00 86.88 349 ASP A C 1
ATOM 2635 O O . ASP A 1 349 ? -17.832 13.232 20.014 1.00 86.88 349 ASP A O 1
ATOM 2639 N N . GLU A 1 350 ? -19.968 13.798 19.703 1.00 86.12 350 GLU A N 1
ATOM 2640 C CA . GLU A 1 350 ? -20.261 12.697 18.769 1.00 86.12 350 GLU A CA 1
ATOM 2641 C C . GLU A 1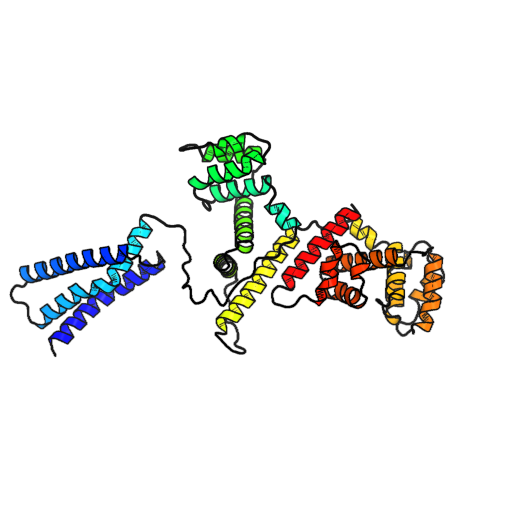 350 ? -19.280 12.631 17.578 1.00 86.12 350 GLU A C 1
ATOM 2643 O O . GLU A 1 350 ? -19.019 11.558 17.024 1.00 86.12 350 GLU A O 1
ATOM 2648 N N . ARG A 1 351 ? -18.721 13.774 17.163 1.00 85.81 351 ARG A N 1
ATOM 2649 C CA . ARG A 1 351 ? -17.791 13.842 16.035 1.00 85.81 351 ARG A CA 1
ATOM 2650 C C . ARG A 1 351 ? -16.392 13.399 16.446 1.00 85.81 351 ARG A C 1
ATOM 2652 O O . ARG A 1 351 ? -15.755 12.663 15.690 1.00 85.81 351 ARG A O 1
ATOM 2659 N N . ASP A 1 352 ? -15.927 13.827 17.609 1.00 87.62 352 ASP A N 1
ATOM 2660 C CA . ASP A 1 352 ? -14.637 13.428 18.159 1.00 87.62 352 ASP A CA 1
ATOM 2661 C C . ASP A 1 352 ? -14.641 11.932 18.519 1.00 87.62 352 ASP A C 1
ATOM 2663 O O . ASP A 1 352 ? -13.686 11.218 18.194 1.00 87.62 352 ASP A O 1
ATOM 2667 N N . GLU A 1 353 ? -15.762 11.411 19.039 1.00 90.44 353 GLU A N 1
ATOM 2668 C CA . GLU A 1 353 ? -15.985 9.969 19.216 1.00 90.44 353 GLU A CA 1
ATOM 2669 C C . GLU A 1 353 ? -15.876 9.211 17.882 1.00 90.44 353 GLU A C 1
ATOM 2671 O O . GLU A 1 353 ? -15.143 8.222 17.780 1.00 90.44 353 GLU A O 1
ATOM 2676 N N . ALA A 1 354 ? -16.559 9.689 16.835 1.00 89.88 354 ALA A N 1
ATOM 2677 C CA . ALA A 1 354 ? -16.530 9.079 15.507 1.00 89.88 354 ALA A CA 1
ATOM 2678 C C . ALA A 1 354 ? -15.115 9.022 14.913 1.00 89.88 354 ALA A C 1
ATOM 2680 O O . ALA A 1 354 ? -14.705 7.988 14.380 1.00 89.88 354 ALA A O 1
ATOM 2681 N N . ILE A 1 355 ? -14.349 10.113 15.016 1.00 89.06 355 ILE A N 1
ATOM 2682 C CA . ILE A 1 355 ? -12.966 10.160 14.527 1.00 89.06 355 ILE A CA 1
ATOM 2683 C C . ILE A 1 355 ? -12.098 9.169 15.308 1.00 89.06 355 ILE A C 1
ATOM 2685 O O . ILE A 1 355 ? -11.398 8.368 14.691 1.00 89.06 355 ILE A O 1
ATOM 2689 N N . ALA A 1 356 ? -12.187 9.157 16.640 1.00 89.88 356 ALA A N 1
ATOM 2690 C CA . ALA A 1 356 ? -11.404 8.250 17.479 1.00 89.88 356 ALA A CA 1
ATOM 2691 C C . ALA A 1 356 ? -11.730 6.766 17.219 1.00 89.88 356 ALA A C 1
ATOM 2693 O O . ALA A 1 356 ? -10.837 5.913 17.234 1.00 89.88 356 ALA A O 1
ATOM 2694 N N . ILE A 1 357 ? -13.002 6.446 16.961 1.00 93.94 357 ILE A N 1
ATOM 2695 C CA . ILE A 1 357 ? -13.445 5.105 16.568 1.00 93.94 357 ILE A CA 1
ATOM 2696 C C . ILE A 1 357 ? -12.784 4.679 15.255 1.00 93.94 357 ILE A C 1
ATOM 2698 O O . ILE A 1 357 ? -12.184 3.602 15.195 1.00 93.94 357 ILE A O 1
ATOM 2702 N N . VAL A 1 358 ? -12.879 5.517 14.219 1.00 94.38 358 VAL A N 1
ATOM 2703 C CA . VAL A 1 358 ? -12.345 5.194 12.890 1.00 94.38 358 VAL A CA 1
ATOM 2704 C C . VAL A 1 358 ? -10.816 5.137 12.906 1.00 94.38 358 VAL A C 1
ATOM 2706 O O . VAL A 1 358 ? -10.243 4.250 12.280 1.00 94.38 358 VAL A O 1
ATOM 2709 N N . GLU A 1 359 ? -10.146 6.000 13.671 1.00 94.31 359 GLU A N 1
ATOM 2710 C CA . GLU A 1 359 ? -8.685 5.993 13.825 1.00 94.31 359 GLU A CA 1
ATOM 2711 C C . GLU A 1 359 ? -8.172 4.722 14.506 1.00 94.31 359 GLU A C 1
ATOM 2713 O O . GLU A 1 359 ? -7.212 4.116 14.031 1.00 94.31 359 GLU A O 1
ATOM 2718 N N . MET A 1 360 ? -8.832 4.260 15.571 1.00 94.69 360 MET A N 1
ATOM 2719 C CA . MET A 1 360 ? -8.469 2.992 16.214 1.00 94.69 360 MET A CA 1
ATOM 2720 C C . MET A 1 360 ? -8.727 1.790 15.293 1.00 94.69 360 MET A C 1
ATOM 2722 O O . MET A 1 360 ? -7.922 0.859 15.256 1.00 94.69 360 MET A O 1
ATOM 2726 N N . ALA A 1 361 ? -9.827 1.794 14.538 1.00 94.69 361 ALA A N 1
ATOM 2727 C CA . ALA A 1 361 ? -10.105 0.741 13.563 1.00 94.69 361 ALA A CA 1
ATOM 2728 C C . ALA A 1 361 ? -9.075 0.738 12.422 1.00 94.69 361 ALA A C 1
ATOM 2730 O O 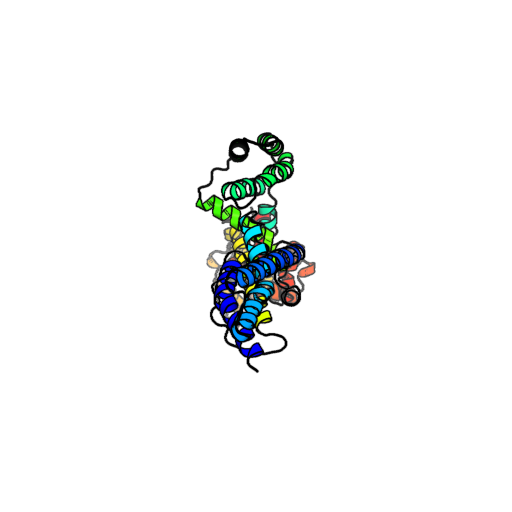. ALA A 1 361 ? -8.623 -0.327 12.011 1.00 94.69 361 ALA A O 1
ATOM 2731 N N . ALA A 1 362 ? -8.649 1.916 11.956 1.00 94.31 362 ALA A N 1
ATOM 2732 C CA . ALA A 1 362 ? -7.579 2.058 10.974 1.00 94.31 362 ALA A CA 1
ATOM 2733 C C . ALA A 1 362 ? -6.236 1.539 11.509 1.00 94.31 362 ALA A C 1
ATOM 2735 O O . ALA A 1 362 ? -5.543 0.807 10.807 1.00 94.31 362 ALA A O 1
ATOM 2736 N N . TYR A 1 363 ? -5.895 1.850 12.764 1.00 94.81 363 TYR A N 1
ATOM 2737 C CA . TYR A 1 363 ? -4.707 1.303 13.421 1.00 94.81 363 TYR A CA 1
ATOM 2738 C C . TYR A 1 363 ? -4.733 -0.234 13.446 1.00 94.81 363 TYR A C 1
ATOM 2740 O O . TYR A 1 363 ? -3.781 -0.878 13.002 1.00 94.81 363 TYR A O 1
ATOM 2748 N N . ARG A 1 364 ? -5.852 -0.836 13.872 1.00 92.25 364 ARG A N 1
ATOM 2749 C CA . ARG A 1 364 ? -6.029 -2.300 13.870 1.00 92.25 364 ARG A CA 1
ATOM 2750 C C . ARG A 1 364 ? -5.997 -2.897 12.467 1.00 92.25 364 ARG A C 1
ATOM 2752 O O . ARG A 1 364 ? -5.377 -3.929 12.268 1.00 92.25 364 ARG A O 1
ATOM 2759 N N . ALA A 1 365 ? -6.583 -2.231 11.474 1.00 91.56 365 ALA A N 1
ATOM 2760 C CA . ALA A 1 365 ? -6.545 -2.673 10.078 1.00 91.56 365 ALA A CA 1
ATOM 2761 C C . ALA A 1 365 ? -5.111 -2.788 9.527 1.00 91.56 365 ALA A C 1
ATOM 2763 O O . ALA A 1 365 ? -4.848 -3.595 8.630 1.00 91.56 365 ALA A O 1
ATOM 2764 N N . ILE A 1 366 ? -4.187 -1.976 10.049 1.00 90.00 366 ILE A N 1
ATOM 2765 C CA . ILE A 1 366 ? -2.769 -2.026 9.693 1.00 90.00 366 ILE A CA 1
ATOM 2766 C C . ILE A 1 366 ? -2.047 -3.121 10.476 1.00 90.00 366 ILE A C 1
ATOM 2768 O O . ILE A 1 366 ? -1.351 -3.929 9.865 1.00 90.00 366 ILE A O 1
ATOM 2772 N N . VAL A 1 367 ? -2.208 -3.153 11.802 1.00 89.25 367 VAL A N 1
ATOM 2773 C CA . VAL A 1 367 ? -1.471 -4.072 12.688 1.00 89.25 367 VAL A CA 1
ATOM 2774 C C . VAL A 1 367 ? -1.938 -5.521 12.544 1.00 89.25 367 VAL A C 1
ATOM 2776 O O . VAL A 1 367 ? -1.108 -6.426 12.492 1.00 89.25 367 VAL A O 1
ATOM 2779 N N . ASP A 1 368 ? -3.247 -5.736 12.433 1.00 87.00 368 ASP A N 1
ATOM 2780 C CA . ASP A 1 368 ? -3.864 -7.064 12.359 1.00 87.00 368 ASP A CA 1
ATOM 2781 C C . ASP A 1 368 ? -4.015 -7.566 10.914 1.00 87.00 368 ASP A C 1
ATOM 2783 O O . ASP A 1 368 ? -4.574 -8.637 10.693 1.00 87.00 368 ASP A O 1
ATOM 2787 N N . ASP A 1 369 ? -3.536 -6.802 9.923 1.00 84.25 369 ASP A N 1
ATOM 2788 C CA . ASP A 1 369 ? -3.661 -7.107 8.489 1.00 84.25 369 ASP A CA 1
ATOM 2789 C C . ASP A 1 369 ? -5.125 -7.141 7.977 1.00 84.25 369 ASP A C 1
ATOM 2791 O O . ASP A 1 369 ? -5.376 -7.495 6.826 1.00 84.25 369 ASP A O 1
ATOM 2795 N N . ASP A 1 370 ? -6.105 -6.694 8.770 1.00 87.44 370 ASP A N 1
ATOM 2796 C CA . ASP A 1 370 ? -7.532 -6.957 8.537 1.00 87.44 370 ASP A CA 1
ATOM 2797 C C . ASP A 1 370 ? -8.354 -5.705 8.176 1.00 87.44 370 ASP A C 1
ATOM 2799 O O . ASP A 1 370 ? -9.164 -5.187 8.943 1.00 87.44 370 ASP A O 1
ATOM 2803 N N . VAL A 1 371 ? -8.152 -5.183 6.966 1.00 87.19 371 VAL A N 1
ATOM 2804 C CA . VAL A 1 371 ? -8.851 -3.969 6.497 1.00 87.19 371 VAL A CA 1
ATOM 2805 C C . VAL A 1 371 ? -10.367 -4.183 6.373 1.00 87.19 371 VAL A C 1
ATOM 2807 O O . VAL A 1 371 ? -11.150 -3.272 6.644 1.00 87.19 371 VAL A O 1
ATOM 2810 N N . LEU A 1 372 ? -10.795 -5.380 5.965 1.00 85.38 372 LEU A N 1
ATOM 2811 C CA . LEU A 1 372 ? -12.198 -5.672 5.670 1.00 85.38 372 LEU A CA 1
ATOM 2812 C C . LEU A 1 372 ? -13.048 -5.781 6.939 1.00 85.38 372 LEU A C 1
ATOM 2814 O O . LEU A 1 372 ? -14.109 -5.152 6.999 1.00 85.38 372 LEU A O 1
ATOM 2818 N N . GLU A 1 373 ? -12.605 -6.543 7.945 1.00 87.50 373 GLU A N 1
ATOM 2819 C CA . GLU A 1 373 ? -13.378 -6.713 9.184 1.00 87.50 373 GLU A CA 1
ATOM 2820 C C . GLU A 1 373 ? -13.402 -5.430 10.021 1.00 87.50 373 GLU A C 1
ATOM 2822 O O . GLU A 1 373 ? -14.396 -5.165 10.696 1.00 87.50 373 GLU A O 1
ATOM 2827 N N . GLN A 1 374 ? -12.362 -4.591 9.943 1.00 90.75 374 GLN A N 1
ATOM 2828 C CA . GLN A 1 374 ? -12.332 -3.317 10.670 1.00 90.75 374 GLN A CA 1
ATOM 2829 C C . GLN A 1 374 ? -13.188 -2.234 9.994 1.00 90.75 374 GLN A C 1
ATOM 2831 O O . GLN A 1 374 ? -13.863 -1.466 10.679 1.00 90.75 374 GLN A O 1
ATOM 2836 N N . GLY A 1 375 ? -13.199 -2.161 8.657 1.00 87.25 375 GLY A N 1
ATOM 2837 C CA . GLY A 1 375 ? -13.930 -1.119 7.922 1.00 87.25 375 GLY A CA 1
ATOM 2838 C C . GLY A 1 375 ? -15.438 -1.370 7.809 1.00 87.25 375 GLY A C 1
ATOM 2839 O O . GLY A 1 375 ? -16.241 -0.435 7.866 1.00 87.25 375 GLY A O 1
ATOM 2840 N N . LYS A 1 376 ? -15.858 -2.634 7.681 1.00 85.88 376 LYS A N 1
ATOM 2841 C CA . LYS A 1 376 ? -17.259 -2.995 7.412 1.00 85.88 376 LYS A CA 1
ATOM 2842 C C . LYS A 1 376 ? -18.260 -2.544 8.496 1.00 85.88 376 LYS A C 1
ATOM 2844 O O . LYS A 1 376 ? -19.272 -1.951 8.123 1.00 85.88 376 LYS A O 1
ATOM 2849 N N . PRO A 1 377 ? -18.030 -2.756 9.807 1.00 87.62 377 PRO A N 1
ATOM 2850 C CA . PRO A 1 377 ? -18.969 -2.305 10.840 1.00 87.62 377 PRO A CA 1
ATOM 2851 C C . PRO A 1 377 ? -19.174 -0.785 10.834 1.00 87.62 377 PRO A C 1
ATOM 2853 O O . PRO A 1 377 ? -20.266 -0.294 11.117 1.00 87.62 377 PRO A O 1
ATOM 2856 N N . LEU A 1 378 ? -18.130 -0.036 10.470 1.00 90.19 378 LEU A N 1
ATOM 2857 C CA . LEU A 1 378 ? -18.157 1.423 10.404 1.00 90.19 378 LEU A CA 1
ATOM 2858 C C . LEU A 1 378 ? -18.971 1.928 9.204 1.00 90.19 378 LEU A C 1
ATOM 2860 O O . LEU A 1 378 ? -19.679 2.932 9.299 1.00 90.19 378 LEU A O 1
ATOM 2864 N N . TRP A 1 379 ? -18.915 1.213 8.081 1.00 85.00 379 TRP A N 1
ATOM 2865 C CA . TRP A 1 379 ? -19.789 1.473 6.939 1.00 85.00 379 TRP A CA 1
ATOM 2866 C C . TRP A 1 379 ? -21.262 1.301 7.298 1.00 85.00 379 TRP A C 1
ATOM 2868 O O . TRP A 1 379 ? -22.066 2.200 7.052 1.00 85.00 379 TRP A O 1
ATOM 2878 N N . ASP A 1 380 ? -21.606 0.171 7.922 1.00 84.12 380 ASP A N 1
ATOM 2879 C CA . ASP A 1 380 ? -22.988 -0.163 8.284 1.00 84.12 380 ASP A CA 1
ATOM 2880 C C . ASP A 1 380 ? -23.596 0.873 9.247 1.00 84.12 380 ASP A C 1
ATOM 2882 O O . ASP A 1 380 ? -24.801 1.132 9.212 1.00 84.12 380 ASP A O 1
ATOM 2886 N N . LYS A 1 381 ? -22.753 1.510 10.070 1.00 86.88 381 LYS A N 1
ATOM 2887 C CA . LYS A 1 381 ? -23.126 2.600 10.983 1.00 86.88 381 LYS A CA 1
ATOM 2888 C C . LYS A 1 381 ? -23.148 3.992 10.338 1.00 86.88 381 LYS A C 1
ATOM 2890 O O . LYS A 1 381 ? -23.670 4.923 10.942 1.00 86.88 381 LYS A O 1
ATOM 2895 N N . GLY A 1 382 ? -22.662 4.146 9.105 1.00 84.25 382 GLY A N 1
ATOM 2896 C CA . GLY A 1 382 ? -22.795 5.384 8.332 1.00 84.25 382 GLY A CA 1
ATOM 2897 C C . GLY A 1 382 ? -21.776 6.482 8.660 1.00 84.25 382 GLY A C 1
ATOM 2898 O O . GLY A 1 382 ? -22.042 7.653 8.381 1.00 84.25 382 GLY A O 1
ATOM 2899 N N . TYR A 1 383 ? -20.597 6.128 9.186 1.00 85.62 383 TYR A N 1
ATOM 2900 C CA . TYR A 1 383 ? -19.554 7.095 9.570 1.00 85.62 383 TYR A CA 1
ATOM 2901 C C . TYR A 1 383 ? -18.966 7.915 8.407 1.00 85.62 383 TYR A C 1
ATOM 2903 O O . TYR A 1 383 ? -18.294 8.916 8.648 1.00 85.62 383 TYR A O 1
ATOM 2911 N N . GLU A 1 384 ? -19.247 7.556 7.147 1.00 79.56 384 GLU A N 1
ATOM 2912 C CA . GLU A 1 384 ? -18.681 8.171 5.930 1.00 79.56 384 GLU A CA 1
ATOM 2913 C C . GLU A 1 384 ? -18.778 9.707 5.900 1.00 79.56 384 GLU A C 1
ATOM 2915 O O . GLU A 1 384 ? -17.901 10.384 5.366 1.00 79.56 384 GLU A O 1
ATOM 2920 N N . ARG A 1 385 ? -19.843 10.275 6.479 1.00 79.50 385 ARG A N 1
ATOM 2921 C CA . ARG A 1 385 ? -20.089 11.728 6.483 1.00 79.50 385 ARG A CA 1
ATOM 2922 C C . ARG A 1 385 ? -19.515 12.456 7.698 1.00 79.50 385 ARG A C 1
ATOM 2924 O O . ARG A 1 385 ? -19.539 13.685 7.717 1.00 79.50 385 ARG A O 1
ATOM 2931 N N . MET A 1 386 ? -19.057 11.720 8.705 1.00 82.50 386 MET A N 1
ATOM 2932 C CA . MET A 1 386 ? -18.625 12.259 10.000 1.00 82.50 386 MET A CA 1
ATOM 2933 C C . MET A 1 386 ? -17.103 12.374 10.103 1.00 82.50 386 MET A C 1
ATOM 2935 O O . MET A 1 386 ? -16.602 13.191 10.876 1.00 82.50 386 MET A O 1
ATOM 2939 N N . VAL A 1 387 ? -16.370 11.604 9.294 1.00 83.56 387 VAL A N 1
ATOM 2940 C CA . VAL A 1 387 ? -14.907 11.509 9.355 1.00 83.56 387 VAL A CA 1
ATOM 2941 C C . VAL A 1 387 ? -14.210 12.152 8.149 1.00 83.56 387 VAL A C 1
ATOM 2943 O O . VAL A 1 387 ? -14.845 12.393 7.118 1.00 83.56 387 VAL A O 1
ATOM 2946 N N . PRO A 1 388 ? -12.903 12.468 8.259 1.00 82.56 388 PRO A N 1
ATOM 2947 C CA . PRO A 1 388 ? -12.120 12.992 7.145 1.00 82.56 388 PRO A CA 1
ATOM 2948 C C . PRO A 1 388 ? -12.158 12.101 5.895 1.00 82.56 388 PRO A C 1
ATOM 2950 O O . PRO A 1 388 ? -12.257 10.878 5.974 1.00 82.56 388 PRO A O 1
ATOM 2953 N N . GLU A 1 389 ? -12.010 12.729 4.726 1.00 82.69 389 GLU A N 1
ATOM 2954 C CA . GLU A 1 389 ? -12.096 12.070 3.414 1.00 82.69 389 GLU A CA 1
ATOM 2955 C C . GLU A 1 389 ? -11.091 10.927 3.222 1.00 82.69 389 GLU A C 1
ATOM 2957 O O . GLU A 1 389 ? -11.395 9.974 2.510 1.00 82.69 389 GLU A O 1
ATOM 2962 N N . VAL A 1 390 ? -9.950 10.972 3.913 1.00 81.00 390 VAL A N 1
ATOM 2963 C CA . VAL A 1 390 ? -8.928 9.914 3.894 1.00 81.00 390 VAL A CA 1
ATOM 2964 C C . VAL A 1 390 ? -9.479 8.535 4.287 1.00 81.00 390 VAL A C 1
ATOM 2966 O O . VAL A 1 390 ? -9.003 7.518 3.797 1.00 81.00 390 VAL A O 1
ATOM 2969 N N . PHE A 1 391 ? -10.539 8.481 5.101 1.00 86.44 391 PHE A N 1
ATOM 2970 C CA . PHE A 1 391 ? -11.157 7.225 5.522 1.00 86.44 391 PHE A CA 1
ATOM 2971 C C . PHE A 1 391 ? -12.247 6.722 4.573 1.00 86.44 391 PHE A C 1
ATOM 2973 O O . PHE A 1 391 ? -12.739 5.614 4.771 1.00 86.44 391 PHE A O 1
ATOM 2980 N N . ARG A 1 392 ? -12.649 7.479 3.539 1.00 84.25 392 ARG A N 1
ATOM 2981 C CA . ARG A 1 392 ? -13.773 7.067 2.676 1.00 84.25 392 ARG A CA 1
ATOM 2982 C C . ARG A 1 392 ? -13.542 5.716 2.019 1.00 84.25 392 ARG A C 1
ATOM 2984 O O . ARG A 1 392 ? -14.457 4.903 2.002 1.00 84.25 392 ARG A O 1
ATOM 2991 N N . GLU A 1 393 ? -12.346 5.462 1.492 1.00 82.62 393 GLU A N 1
ATOM 2992 C CA . GLU A 1 393 ? -12.055 4.175 0.851 1.00 82.62 393 GLU A CA 1
ATOM 2993 C C . GLU A 1 393 ? -11.987 3.021 1.859 1.00 82.62 393 GLU A C 1
ATOM 2995 O O . GLU A 1 393 ? -12.454 1.924 1.556 1.00 82.62 393 GLU A O 1
ATOM 3000 N N . PHE A 1 394 ? -11.478 3.277 3.067 1.00 88.12 394 PHE A N 1
ATOM 3001 C CA . PHE A 1 394 ? -11.492 2.312 4.168 1.00 88.12 394 PHE A CA 1
ATOM 3002 C C . PHE A 1 394 ? -12.920 1.955 4.598 1.00 88.12 394 PHE A C 1
ATOM 3004 O O . PHE A 1 394 ? -13.239 0.784 4.783 1.00 88.12 394 PHE A O 1
ATOM 3011 N N . LEU A 1 395 ? -13.812 2.941 4.682 1.00 85.12 395 LEU A N 1
ATOM 3012 C CA . LEU A 1 395 ? -15.223 2.711 4.986 1.00 85.12 395 LEU A CA 1
ATOM 3013 C C . LEU A 1 395 ? -15.946 2.038 3.810 1.00 85.12 395 LEU A C 1
ATOM 3015 O O . LEU A 1 395 ? -16.746 1.134 4.005 1.00 85.12 395 LEU A O 1
ATOM 3019 N N . ALA A 1 396 ? -15.630 2.395 2.568 1.00 81.69 396 ALA A N 1
ATOM 3020 C CA . ALA A 1 396 ? -16.233 1.791 1.380 1.00 81.69 396 ALA A CA 1
ATOM 3021 C C . ALA A 1 396 ? -15.710 0.372 1.066 1.00 81.69 396 ALA A C 1
ATOM 3023 O O . ALA A 1 396 ? -16.119 -0.219 0.062 1.00 81.69 396 ALA A O 1
ATOM 3024 N N . VAL A 1 397 ? -14.842 -0.201 1.914 1.00 74.50 397 VAL A N 1
ATOM 3025 C CA . VAL A 1 397 ? -14.192 -1.501 1.687 1.00 74.50 397 VAL A CA 1
ATOM 3026 C C . VAL A 1 397 ? -15.196 -2.648 1.501 1.00 74.50 397 VAL A C 1
ATOM 3028 O O . VAL A 1 397 ? -14.942 -3.580 0.743 1.00 74.50 397 VAL A O 1
ATOM 3031 N N . TYR A 1 398 ? -16.387 -2.550 2.103 1.00 68.06 398 TYR A N 1
ATOM 3032 C CA . TYR A 1 398 ? -17.472 -3.526 1.934 1.00 68.06 398 TYR A CA 1
ATOM 3033 C C . TYR A 1 398 ? -17.974 -3.640 0.481 1.00 68.06 398 TYR A C 1
ATOM 3035 O O . TYR A 1 398 ? -18.464 -4.692 0.072 1.00 68.06 398 TYR A O 1
ATOM 3043 N N . GLY A 1 399 ? -17.848 -2.568 -0.308 1.00 64.00 399 GLY A N 1
ATOM 3044 C CA . GLY A 1 399 ? -18.228 -2.535 -1.721 1.00 64.00 399 GLY A CA 1
ATOM 3045 C C . GLY A 1 399 ? -17.166 -3.097 -2.671 1.00 64.00 399 GLY A C 1
ATOM 3046 O O . GLY A 1 399 ? -17.387 -3.114 -3.885 1.00 64.00 399 GLY A O 1
ATOM 3047 N N . ILE A 1 400 ? -16.014 -3.529 -2.150 1.00 68.00 400 ILE A N 1
ATOM 3048 C CA . ILE A 1 400 ? -14.915 -4.065 -2.950 1.00 68.00 400 ILE A CA 1
ATOM 3049 C C . ILE A 1 400 ? -15.201 -5.536 -3.269 1.00 68.00 400 ILE A C 1
ATOM 3051 O O . ILE A 1 400 ? -15.207 -6.402 -2.399 1.00 68.00 400 ILE A O 1
ATOM 3055 N N . TYR A 1 401 ? -15.416 -5.823 -4.552 1.00 63.53 401 TYR A N 1
ATOM 3056 C CA . TYR A 1 401 ? -15.631 -7.172 -5.070 1.00 63.53 401 TYR A CA 1
ATOM 3057 C C . TYR A 1 401 ? -14.752 -7.414 -6.297 1.00 63.53 401 TYR A C 1
ATOM 3059 O O . TYR A 1 401 ? -14.576 -6.520 -7.124 1.00 63.53 401 TYR A O 1
ATOM 3067 N N . GLY A 1 402 ? -14.269 -8.647 -6.461 1.00 63.47 402 GLY A N 1
ATOM 3068 C CA . GLY A 1 402 ? -13.514 -9.074 -7.641 1.00 63.47 402 GLY A CA 1
ATOM 3069 C C . GLY A 1 402 ? -12.120 -9.603 -7.315 1.00 63.47 402 GLY A C 1
ATOM 3070 O O . GLY A 1 402 ? -11.805 -9.921 -6.173 1.00 63.47 402 GLY A O 1
ATOM 3071 N N . PHE A 1 403 ? -11.284 -9.726 -8.346 1.00 60.41 403 PHE A N 1
ATOM 3072 C CA . PHE A 1 403 ? -9.927 -10.275 -8.224 1.00 60.41 403 PHE A CA 1
ATOM 3073 C C . PHE A 1 403 ? -8.883 -9.270 -7.723 1.00 60.41 403 PHE A C 1
ATOM 3075 O O . PHE A 1 403 ? -7.747 -9.653 -7.464 1.00 60.41 403 PHE A O 1
ATOM 3082 N N . ASP A 1 404 ? -9.233 -7.988 -7.623 1.00 67.19 404 ASP A N 1
ATOM 3083 C CA . ASP A 1 404 ? -8.352 -6.923 -7.142 1.00 67.19 404 ASP A CA 1
ATOM 3084 C C . ASP A 1 404 ? -8.570 -6.594 -5.655 1.00 67.19 404 ASP A C 1
ATOM 3086 O O . ASP A 1 404 ? -7.962 -5.653 -5.158 1.00 67.19 404 ASP A O 1
ATOM 3090 N N . VAL A 1 405 ? -9.383 -7.374 -4.925 1.00 72.94 405 VAL A N 1
ATOM 3091 C CA . VAL A 1 405 ? -9.622 -7.179 -3.481 1.00 72.94 405 VAL A CA 1
ATOM 3092 C C . VAL A 1 405 ? -8.309 -7.115 -2.683 1.00 72.94 405 VAL A C 1
ATOM 3094 O O . VAL A 1 405 ? -8.134 -6.115 -1.990 1.00 72.94 405 VAL A O 1
ATOM 3097 N N . PRO A 1 406 ? -7.351 -8.064 -2.814 1.00 74.31 406 PRO A N 1
ATOM 3098 C CA . PRO A 1 406 ? -6.119 -8.025 -2.016 1.00 74.31 406 PRO A CA 1
ATOM 3099 C C . PRO A 1 406 ? -5.249 -6.795 -2.313 1.00 74.31 406 PRO A C 1
ATOM 3101 O O . PRO A 1 406 ? -4.629 -6.217 -1.426 1.00 74.31 406 PRO A O 1
ATOM 3104 N N . GLU A 1 407 ? -5.236 -6.356 -3.571 1.00 74.75 407 GLU A N 1
ATOM 3105 C CA . GLU A 1 407 ? -4.510 -5.156 -3.980 1.00 74.75 407 GLU A CA 1
ATOM 3106 C C . GLU A 1 407 ? -5.144 -3.891 -3.393 1.00 74.75 407 GLU A C 1
ATOM 3108 O O . GLU A 1 407 ? -4.440 -3.016 -2.890 1.00 74.75 407 GLU A O 1
ATOM 3113 N N . GLN A 1 408 ? -6.474 -3.788 -3.450 1.00 79.44 408 GLN A N 1
ATOM 3114 C CA . GLN A 1 408 ? -7.189 -2.644 -2.897 1.00 79.44 408 GLN A CA 1
ATOM 3115 C C . GLN A 1 408 ? -7.022 -2.569 -1.375 1.00 79.44 408 GLN A C 1
ATOM 3117 O O . GLN A 1 408 ? -6.804 -1.477 -0.855 1.00 79.44 408 GLN A O 1
ATOM 3122 N N . THR A 1 409 ? -7.054 -3.702 -0.666 1.00 83.19 409 THR A N 1
ATOM 3123 C CA . THR A 1 409 ? -6.816 -3.737 0.785 1.00 83.19 409 THR A CA 1
ATOM 3124 C C . THR A 1 409 ? -5.383 -3.351 1.140 1.00 83.19 409 THR A C 1
ATOM 3126 O O . THR A 1 409 ? -5.192 -2.548 2.050 1.00 83.19 409 THR A O 1
ATOM 3129 N N . ALA A 1 410 ? -4.380 -3.833 0.395 1.00 81.81 410 ALA A N 1
ATOM 3130 C CA . ALA A 1 410 ? -2.981 -3.457 0.610 1.00 81.81 410 ALA A CA 1
ATOM 3131 C C . ALA A 1 410 ? -2.749 -1.952 0.398 1.00 81.81 410 ALA A C 1
ATOM 3133 O O . ALA A 1 410 ? -2.045 -1.306 1.174 1.00 81.81 410 ALA A O 1
ATOM 3134 N N . ARG A 1 411 ? -3.382 -1.376 -0.633 1.00 84.44 411 ARG A N 1
ATOM 3135 C CA . ARG A 1 411 ? -3.350 0.066 -0.897 1.00 84.44 411 ARG A CA 1
ATOM 3136 C C . ARG A 1 411 ? -3.975 0.862 0.248 1.00 84.44 411 ARG A C 1
ATOM 3138 O O . ARG A 1 411 ? -3.311 1.733 0.794 1.00 84.44 411 ARG A O 1
ATOM 3145 N N . ILE A 1 412 ? -5.213 0.528 0.629 1.00 86.69 412 ILE A N 1
ATOM 3146 C CA . ILE A 1 412 ? -5.926 1.203 1.725 1.00 86.69 412 ILE A CA 1
ATOM 3147 C C . ILE A 1 412 ? -5.077 1.163 2.997 1.00 86.69 412 ILE A C 1
ATOM 3149 O O . ILE A 1 412 ? -4.925 2.180 3.661 1.00 86.69 412 ILE A O 1
ATOM 3153 N N . ARG A 1 413 ? -4.461 0.019 3.313 1.00 88.00 413 ARG A N 1
ATOM 3154 C CA . ARG A 1 413 ? -3.582 -0.108 4.478 1.00 88.00 413 ARG A CA 1
ATOM 3155 C C . ARG A 1 413 ? -2.397 0.853 4.438 1.00 88.00 413 ARG A C 1
ATOM 3157 O O . ARG A 1 413 ? -2.106 1.494 5.443 1.00 88.00 413 ARG A O 1
ATOM 3164 N N . ALA A 1 414 ? -1.720 0.951 3.296 1.00 85.12 414 ALA A N 1
ATOM 3165 C CA . ALA A 1 414 ? -0.602 1.874 3.127 1.00 85.12 414 ALA A CA 1
ATOM 3166 C C . ALA A 1 414 ? -1.044 3.337 3.298 1.00 85.12 414 ALA A C 1
ATOM 3168 O O . ALA A 1 414 ? -0.368 4.098 3.985 1.00 85.12 414 ALA A O 1
ATOM 3169 N N . ASP A 1 415 ? -2.196 3.710 2.738 1.00 86.62 415 ASP A N 1
ATOM 3170 C CA . ASP A 1 415 ? -2.728 5.073 2.836 1.00 86.62 415 ASP A CA 1
ATOM 3171 C C . ASP A 1 415 ? -3.153 5.415 4.282 1.00 86.62 415 ASP A C 1
ATOM 3173 O O . ASP A 1 415 ? -2.884 6.514 4.773 1.00 86.62 415 ASP A O 1
ATOM 3177 N N . LEU A 1 416 ? -3.735 4.454 5.014 1.00 90.44 416 LEU A N 1
ATOM 3178 C CA . LEU A 1 416 ? -4.033 4.600 6.444 1.00 90.44 416 LEU A CA 1
ATOM 3179 C C . LEU A 1 416 ? -2.755 4.770 7.281 1.00 90.44 416 LEU A C 1
ATOM 3181 O O . LEU A 1 416 ? -2.740 5.580 8.206 1.00 90.44 416 LEU A O 1
ATOM 3185 N N . ALA A 1 417 ? -1.682 4.039 6.959 1.00 89.00 417 ALA A N 1
ATOM 3186 C CA . ALA A 1 417 ? -0.404 4.163 7.660 1.00 89.00 417 ALA A CA 1
ATOM 3187 C C . ALA A 1 417 ? 0.215 5.555 7.470 1.00 89.00 417 ALA A C 1
ATOM 3189 O O . ALA A 1 417 ? 0.653 6.162 8.444 1.00 89.00 417 ALA A O 1
ATOM 3190 N N . VAL A 1 418 ? 0.178 6.099 6.247 1.00 88.00 418 VAL A N 1
ATOM 3191 C CA . VAL A 1 418 ? 0.612 7.480 5.969 1.00 88.00 418 VAL A CA 1
ATOM 3192 C C . VAL A 1 418 ? -0.175 8.475 6.820 1.00 88.00 418 VAL A C 1
ATOM 3194 O O . VAL A 1 418 ? 0.426 9.304 7.495 1.00 88.00 418 VAL A O 1
ATOM 3197 N N . TYR A 1 419 ? -1.505 8.356 6.851 1.00 90.38 419 TYR A N 1
ATOM 3198 C CA . TYR A 1 419 ? -2.344 9.253 7.643 1.00 90.38 419 TYR A CA 1
ATOM 3199 C C . TYR A 1 419 ? -2.013 9.219 9.141 1.00 90.38 419 TYR A C 1
ATOM 3201 O O . TYR A 1 419 ? -1.903 10.271 9.771 1.00 90.38 419 TYR A O 1
ATOM 3209 N N . LEU A 1 420 ? -1.878 8.023 9.727 1.00 91.44 420 LEU A N 1
ATOM 3210 C CA . LEU A 1 420 ? -1.580 7.896 11.155 1.00 91.44 420 LEU A CA 1
ATOM 3211 C C . LEU A 1 420 ? -0.188 8.438 11.489 1.00 91.44 420 LEU A C 1
ATOM 3213 O O . LEU A 1 420 ? -0.026 9.053 12.540 1.00 91.44 420 LEU A O 1
ATOM 3217 N N . ASN A 1 421 ? 0.785 8.262 10.595 1.00 88.88 421 ASN A N 1
ATOM 3218 C CA . ASN A 1 421 ? 2.116 8.832 10.766 1.00 88.88 421 ASN A CA 1
ATOM 3219 C C . ASN A 1 421 ? 2.057 10.361 10.728 1.00 88.88 421 ASN A C 1
ATOM 3221 O O . ASN A 1 421 ? 2.428 10.997 11.704 1.00 88.88 421 ASN A O 1
ATOM 3225 N N . ASP A 1 422 ? 1.475 10.947 9.681 1.00 89.00 422 ASP A N 1
ATOM 3226 C CA . ASP A 1 422 ? 1.381 12.406 9.526 1.00 89.00 422 ASP A CA 1
ATOM 3227 C C . ASP A 1 422 ? 0.639 13.095 10.685 1.00 89.00 422 ASP A C 1
ATOM 3229 O O . ASP A 1 422 ? 0.841 14.281 10.951 1.00 89.00 422 ASP A O 1
ATOM 3233 N N . ARG A 1 423 ? -0.267 12.377 11.359 1.00 89.00 423 ARG A N 1
ATOM 3234 C CA . ARG A 1 423 ? -1.064 12.910 12.468 1.00 89.00 423 ARG A CA 1
ATOM 3235 C C . ARG A 1 423 ? -0.364 12.841 13.826 1.00 89.00 423 ARG A C 1
ATOM 3237 O O . ARG A 1 423 ? -0.682 13.661 14.691 1.00 89.00 423 ARG A O 1
ATOM 3244 N N . TYR A 1 424 ? 0.499 11.851 14.047 1.00 87.44 424 TYR A N 1
ATOM 3245 C CA . TYR A 1 424 ? 1.042 11.527 15.375 1.00 87.44 424 TYR A CA 1
ATOM 3246 C C . TYR A 1 424 ? 2.575 11.503 15.454 1.00 87.44 424 TYR A C 1
ATOM 3248 O O . TYR A 1 424 ? 3.111 11.270 16.539 1.00 87.44 424 TYR A O 1
ATOM 3256 N N . GLU A 1 425 ? 3.262 11.743 14.341 1.00 70.81 425 GLU A N 1
ATOM 3257 C CA . GLU A 1 425 ? 4.692 12.069 14.261 1.00 70.81 425 GLU A CA 1
ATOM 3258 C C . GLU A 1 425 ? 4.898 13.592 14.335 1.00 70.81 425 GLU A C 1
ATOM 3260 O O . GLU A 1 425 ? 5.850 14.021 15.033 1.00 70.81 425 GLU A O 1
#

Solvent-accessible surface area (backbone atoms only — not comparable to full-atom values): 23293 Å² total; per-residue (Å²): 117,62,51,60,54,19,24,52,50,16,32,49,58,45,47,68,55,47,49,62,50,45,54,49,41,45,70,77,46,68,74,84,68,48,75,69,29,46,56,52,20,51,53,52,33,52,53,49,27,51,49,53,52,53,49,42,50,71,75,43,77,81,61,55,68,40,56,50,23,19,52,51,18,50,37,57,51,50,58,84,46,40,20,56,51,48,40,29,56,51,38,75,76,47,77,66,78,90,67,85,79,70,67,84,79,64,59,77,78,46,69,48,74,64,62,63,62,23,70,53,43,52,49,53,68,63,34,56,68,52,47,49,51,36,56,53,29,24,43,79,69,65,74,42,63,75,85,52,49,24,60,55,28,51,72,42,23,88,71,43,100,50,66,45,28,47,52,32,30,66,60,73,78,88,60,57,70,61,34,51,52,46,37,29,54,76,71,70,60,78,72,54,78,64,55,34,48,49,50,29,50,52,51,50,52,53,53,33,34,61,36,89,49,37,66,51,28,41,52,54,39,62,69,70,47,72,85,76,72,86,79,81,86,81,82,86,85,85,59,63,67,54,54,54,50,40,50,52,38,36,47,51,46,21,52,53,37,32,55,47,27,68,70,51,31,65,76,77,50,68,63,49,53,53,53,63,66,31,34,60,51,46,51,54,40,51,53,40,32,40,78,72,64,74,43,57,53,32,52,46,12,64,59,39,55,74,38,48,92,71,24,78,58,59,52,68,35,42,52,50,41,31,67,43,57,55,82,40,50,58,85,67,45,52,69,35,50,57,47,34,33,57,49,60,71,62,80,74,54,77,54,60,40,51,40,50,45,53,50,52,32,47,51,44,18,52,76,70,70,37,44,57,78,44,17,35,65,45,38,79,70,56,47,74,83,66,42,67,75,87,47,43,64,44,34,48,42,72,75,61,77,69,69,54,43,67,17,52,46,36,23,47,38,33,54,48,35,49,53,52,41,76,72,62,110